Protein AF-A0A1V6SYF8-F1 (afdb_monomer_lite)

Radius of gyration: 36.05 Å; chains: 1; bounding box: 89×96×72 Å

Secondary structure (DSSP, 8-state):
-----SSS---S--HHHHHHHHIIIIIHHHHHHHHHHHHHHHHHTT-HHHHTT-GGG--SS--HHHHHHHHHHHHHHHHHHHHHHHHHHHHHHHHHHHH-HHHHHHHHHHHHHHHHHHHHT--SHHHHHHHHHHHHHHHHHHHHHHHHHHHHHS-TTTHHHHHHHHHHHHHHHHHHHHHHHHHHHTS-TT-THHHHHHHHTTHHHHHHHHHHGGGSPPPHHHHHHTT-HHHHHHHHHHHHTS-TT-HHHHHHHHHHHHHHHTS----GGGGG-TT-TT-HHHHHHHHHHHHHHHHHTHHHHHHHHHHHHHHHHHHHHHHHHH-HHHHHHHHHHHHHHHHHHHHHHHHSSS--HHHHHHHHHHHHHHHHHHHHHHTTHHHHHHHHHS-GGGHHHHHHHHHHHHHHHHHHHHHHHHHHHHHHTTHHHHHHHHHHHHHHHHHHHH----TT--HHHHHHHHHH-SSGGGHHHHHHHSPPPPP--------------SSHHHHHHHHHHHHSTT-EEEEEETTEEEEEEE--GGGB-TTSBB-HHHHHHHHHHHHHHHHHTTT-SS--EEEEEEEEE----BTT-EEEEEEEEEEE-SSEEEEEEEEEEEETTEEEEEEEEEEEEE----------------------

Sequence (644 aa):
MTFPRTNSFRLALTGTNLQVAFVILIVAPSFILFGYNQAVLGSLLNLRSWVDVFPQIDTINTTGAEKSHNSTSQGACNASFQIGCLIGALSLSLYGEKLGRRKTTFIGAAITVVGQALQICATTLAQFVTGRVILGFAIGQISGTVPVWLSECAPAKYRGQLGICTGIFISTGYTLCNWIDLGFSYLPESSTAQWRAPLAIPFLFSGMMLLSTFSFPESPRWLVSKGQVREATSGLAHYRGLSSSHDAITREISSVELAFESTESSSLKDIFNPEDNTRLLYRFWLCMGLNFFQQMSKILASCVFVWKTFCCLISFYVIDRWGRRLCFMVSGAGMAVCMAVLAITTSFQTITQQMAIAYVAFMFIFNFFYPIGFMGGNFLYTAEVAPARLRAAISSLATANHWLWNLVVVLVTPVAIDTIGYWYYVIYALISGTIPVCVYVFYPETMRRSLESVNKVFMDAPSIWKIVPYARNMPKDQPSGEEVLTEPEKPGAAGDIEMRDLIYSLLLQNIEIYHAENGKICATLPVQALHVNSKGTLHGTLSACLVDWAAGMAIASTGQSATGVSTDISISYLATAKLEDVLEIEAKVTKIGKTLAFTTIAIGKRTQETTVQIVQGSHTKHHHQQQQHQQQQSISPGSYSSVR

Organism: NCBI:txid303698

Structure (mmCIF, N/CA/C/O backbone):
data_AF-A0A1V6SYF8-F1
#
_entry.id   AF-A0A1V6SYF8-F1
#
loop_
_atom_site.group_PDB
_atom_site.id
_atom_site.type_symbol
_atom_site.label_atom_id
_atom_site.label_alt_id
_atom_site.label_comp_id
_atom_site.label_asym_id
_atom_site.label_entity_id
_atom_site.label_seq_id
_atom_site.pdbx_PDB_ins_code
_atom_site.Cartn_x
_atom_site.Cartn_y
_atom_site.Cartn_z
_atom_site.occupancy
_atom_site.B_iso_or_equiv
_atom_site.auth_seq_id
_atom_site.auth_comp_id
_atom_site.auth_asym_id
_atom_site.auth_atom_id
_atom_site.pdbx_PDB_model_num
ATOM 1 N N . MET A 1 1 ? -8.616 32.759 23.365 1.00 32.72 1 MET A N 1
ATOM 2 C CA . MET A 1 1 ? -9.722 32.186 22.568 1.00 32.72 1 MET A CA 1
ATOM 3 C C . MET A 1 1 ? -10.433 31.130 23.397 1.00 32.72 1 MET A C 1
ATOM 5 O O . MET A 1 1 ? -9.895 30.052 23.613 1.00 32.72 1 MET A O 1
ATOM 9 N N . THR A 1 2 ? -11.598 31.466 23.936 1.00 27.72 2 THR A N 1
ATOM 10 C CA . THR A 1 2 ? -12.502 30.539 24.623 1.00 27.72 2 THR A CA 1
ATOM 11 C C . THR A 1 2 ? -13.187 29.662 23.575 1.00 27.72 2 THR A C 1
ATOM 13 O O . THR A 1 2 ? -14.008 30.141 22.799 1.00 27.72 2 THR A O 1
ATOM 16 N N . PHE A 1 3 ? -12.819 28.380 23.508 1.00 36.22 3 PHE A N 1
ATOM 17 C CA . PHE A 1 3 ? -13.532 27.406 22.677 1.00 36.22 3 PHE A CA 1
ATOM 18 C C . PHE A 1 3 ? -14.976 27.250 23.195 1.00 36.22 3 PHE A C 1
ATOM 20 O O . PHE A 1 3 ? -15.166 27.188 24.415 1.00 36.22 3 PHE A O 1
ATOM 27 N N . PRO A 1 4 ? -15.993 27.190 22.317 1.00 34.56 4 PRO A N 1
ATOM 28 C CA . PRO A 1 4 ? -17.389 27.106 22.734 1.00 34.56 4 PRO A CA 1
ATOM 29 C C . PRO A 1 4 ? -17.635 25.847 23.579 1.00 34.56 4 PRO A C 1
ATOM 31 O O . PRO A 1 4 ? -17.254 24.738 23.199 1.00 34.56 4 PRO A O 1
ATOM 34 N N . ARG A 1 5 ? -18.270 26.021 24.747 1.00 38.09 5 ARG A N 1
ATOM 35 C CA . ARG A 1 5 ? -18.737 24.910 25.587 1.00 38.09 5 ARG A CA 1
ATOM 36 C C . ARG A 1 5 ? -19.873 24.177 24.862 1.00 38.09 5 ARG A C 1
ATOM 38 O O . ARG A 1 5 ? -20.970 24.698 24.707 1.00 38.09 5 ARG A O 1
ATOM 45 N N . THR A 1 6 ? -19.533 22.980 24.395 1.00 50.72 6 THR A N 1
ATOM 46 C CA . THR A 1 6 ? -20.354 21.784 24.141 1.00 50.72 6 THR A CA 1
ATOM 47 C C . THR A 1 6 ? -21.839 21.888 24.524 1.00 50.72 6 THR A C 1
ATOM 49 O O . THR A 1 6 ? -22.152 21.801 25.707 1.00 50.72 6 THR A O 1
ATOM 52 N N . ASN A 1 7 ? -22.736 22.016 23.532 1.00 41.62 7 ASN A N 1
ATOM 53 C CA . ASN A 1 7 ? -24.033 21.302 23.480 1.00 41.62 7 ASN A CA 1
ATOM 54 C C . ASN A 1 7 ? -24.897 21.586 22.232 1.00 41.62 7 ASN A C 1
ATOM 56 O O . ASN A 1 7 ? -25.903 20.912 22.054 1.00 41.62 7 ASN A O 1
ATOM 60 N N . SER A 1 8 ? -24.537 22.509 21.336 1.00 39.62 8 SER A N 1
ATOM 61 C CA . SER A 1 8 ? -25.493 23.016 20.332 1.00 39.62 8 SER A CA 1
ATOM 62 C C . SER A 1 8 ? -25.319 22.546 18.878 1.00 39.62 8 SER A C 1
ATOM 64 O O . SER A 1 8 ? -26.086 22.987 18.032 1.00 39.62 8 SER A O 1
ATOM 66 N N . PHE A 1 9 ? -24.379 21.649 18.548 1.00 44.56 9 PHE A N 1
ATOM 67 C CA . PHE A 1 9 ? -24.178 21.215 17.149 1.00 44.56 9 PHE A CA 1
ATOM 68 C C . PHE A 1 9 ? -23.820 19.724 17.011 1.00 44.56 9 PHE A C 1
ATOM 70 O O . PHE A 1 9 ? -22.802 19.359 16.429 1.00 44.56 9 PHE A O 1
ATOM 77 N N . ARG A 1 10 ? -24.640 18.828 17.575 1.00 60.34 10 ARG A N 1
ATOM 78 C CA . ARG A 1 10 ? -24.567 17.393 17.238 1.00 60.34 10 ARG A CA 1
ATOM 79 C C . ARG A 1 10 ? -25.450 17.144 16.018 1.00 60.34 10 ARG A C 1
ATOM 81 O O . ARG A 1 10 ? -26.591 17.601 16.003 1.00 60.34 10 ARG A O 1
ATOM 88 N N . LEU A 1 11 ? -24.945 16.430 15.007 1.00 61.56 11 LEU A N 1
ATOM 89 C CA . LEU A 1 11 ? -25.822 15.914 13.951 1.00 61.56 11 LEU A CA 1
ATOM 90 C C . LEU A 1 11 ? -26.928 15.080 14.617 1.00 61.56 11 LEU A C 1
ATOM 92 O O . LEU A 1 11 ? -26.635 14.283 15.505 1.00 61.56 11 LEU A O 1
ATOM 96 N N . ALA A 1 12 ? -28.173 15.205 14.157 1.00 73.62 12 ALA A N 1
ATOM 97 C CA . ALA A 1 12 ? -29.311 14.423 14.658 1.00 73.62 12 ALA A CA 1
ATOM 98 C C . ALA A 1 12 ? -29.236 12.914 14.310 1.00 73.62 12 ALA A C 1
ATOM 100 O O . ALA A 1 12 ? -30.226 12.195 14.413 1.00 73.62 12 ALA A O 1
ATOM 101 N N . LEU A 1 13 ? -28.071 12.427 13.868 1.00 84.94 13 LEU A N 1
ATOM 102 C CA . LEU A 1 13 ? -27.824 11.042 13.485 1.00 84.94 13 LEU A CA 1
ATOM 103 C C . LEU A 1 13 ? -27.293 10.242 14.678 1.00 84.94 13 LEU A C 1
ATOM 105 O O . LEU A 1 13 ? -26.438 10.709 15.429 1.00 84.94 13 LEU A O 1
ATOM 109 N N . THR A 1 14 ? -27.738 8.995 14.800 1.00 88.19 14 THR A N 1
ATOM 110 C CA . THR A 1 14 ? -27.279 8.048 15.823 1.00 88.19 14 THR A CA 1
ATOM 111 C C . THR A 1 14 ? -26.992 6.677 15.203 1.00 88.19 14 THR A C 1
ATOM 113 O O . THR A 1 14 ? -27.351 6.398 14.054 1.00 88.19 14 THR A O 1
ATOM 116 N N . GLY A 1 15 ? -26.280 5.821 15.940 1.00 88.19 15 GLY A N 1
ATOM 117 C CA . GLY A 1 15 ? -25.994 4.442 15.545 1.00 88.19 15 GLY A CA 1
ATOM 118 C C . GLY A 1 15 ? -25.192 4.335 14.246 1.00 88.19 15 GLY A C 1
ATOM 119 O O . GLY A 1 15 ? -24.223 5.064 14.024 1.00 88.19 15 GLY A O 1
ATOM 120 N N . THR A 1 16 ? -25.595 3.413 13.371 1.00 87.31 16 THR A N 1
ATOM 121 C CA . THR A 1 16 ? -24.902 3.132 12.104 1.00 87.31 16 THR A CA 1
ATOM 122 C C . THR A 1 16 ? -24.814 4.358 11.198 1.00 87.31 16 THR A C 1
ATOM 124 O O . THR A 1 16 ? -23.768 4.583 10.595 1.00 87.31 16 THR A O 1
ATOM 127 N N . ASN A 1 17 ? -25.851 5.198 11.150 1.00 89.56 17 ASN A N 1
ATOM 128 C CA . ASN A 1 17 ? -25.854 6.399 10.311 1.00 89.56 17 ASN A CA 1
ATOM 129 C C . ASN A 1 17 ? -24.795 7.411 10.768 1.00 89.56 17 ASN A C 1
ATOM 131 O O . ASN A 1 17 ? -24.120 8.013 9.936 1.00 89.56 17 ASN A O 1
ATOM 135 N N . LEU A 1 18 ? -24.586 7.544 12.084 1.00 90.75 18 LEU A N 1
ATOM 136 C CA . LEU A 1 18 ? -23.516 8.377 12.635 1.00 90.75 18 LEU A CA 1
ATOM 137 C C . LEU A 1 18 ? -22.128 7.802 12.314 1.00 90.75 18 LEU A C 1
ATOM 139 O O . LEU A 1 18 ? -21.219 8.558 11.985 1.00 90.75 18 LEU A O 1
ATOM 143 N N . GLN A 1 19 ? -21.959 6.477 12.369 1.00 88.12 19 GLN A N 1
ATOM 144 C CA . GLN A 1 19 ? -20.692 5.820 12.017 1.00 88.12 19 GLN A CA 1
ATOM 145 C C . GLN A 1 19 ? -20.358 5.976 10.530 1.00 88.12 19 GLN A C 1
ATOM 147 O O . GLN A 1 19 ? -19.219 6.281 10.188 1.00 88.12 19 GLN A O 1
ATOM 152 N N . VAL A 1 20 ? -21.346 5.817 9.647 1.00 89.75 20 VAL A N 1
ATOM 153 C CA . VAL A 1 20 ? -21.182 6.049 8.206 1.00 89.75 20 VAL A CA 1
ATOM 154 C C . VAL A 1 20 ? -20.847 7.516 7.940 1.00 89.75 20 VAL A C 1
ATOM 156 O O . VAL A 1 20 ? -19.889 7.794 7.222 1.00 89.75 20 VAL A O 1
ATOM 159 N N . ALA A 1 21 ? -21.555 8.454 8.577 1.00 92.94 21 ALA A N 1
ATOM 160 C CA . ALA A 1 21 ? -21.241 9.877 8.479 1.00 92.94 21 ALA A CA 1
ATOM 161 C C . ALA A 1 21 ? -19.817 10.185 8.968 1.00 92.94 21 ALA A C 1
ATOM 163 O O . ALA A 1 21 ? -19.105 10.943 8.319 1.00 92.94 21 ALA A O 1
ATOM 164 N N . PHE A 1 22 ? -19.365 9.563 10.061 1.00 92.81 22 PHE A N 1
ATOM 165 C CA . PHE A 1 22 ? -18.002 9.720 10.573 1.00 92.81 22 PHE A CA 1
ATOM 166 C C . PHE A 1 22 ? -16.956 9.209 9.577 1.00 92.81 22 PHE A C 1
ATOM 168 O O . PHE A 1 22 ? -15.954 9.877 9.316 1.00 92.81 22 PHE A O 1
ATOM 175 N N . VAL A 1 23 ? -17.207 8.052 8.961 1.00 92.06 23 VAL A N 1
ATOM 176 C CA . VAL A 1 23 ? -16.328 7.519 7.918 1.00 92.06 23 VAL A CA 1
ATOM 177 C C . VAL A 1 23 ? -16.275 8.461 6.715 1.00 92.06 23 VAL A C 1
ATOM 179 O O . VAL A 1 23 ? -15.184 8.772 6.254 1.00 92.06 23 VAL A O 1
ATOM 182 N N . ILE A 1 24 ? -17.413 8.959 6.231 1.00 93.69 24 ILE A N 1
ATOM 183 C CA . ILE A 1 24 ? -17.479 9.811 5.032 1.00 93.69 24 ILE A CA 1
ATOM 184 C C . ILE A 1 24 ? -16.908 11.212 5.279 1.00 93.69 24 ILE A C 1
ATOM 186 O O . ILE A 1 24 ? -16.255 11.761 4.398 1.00 93.69 24 ILE A O 1
ATOM 190 N N . LEU A 1 25 ? -17.151 11.804 6.450 1.00 95.38 25 LEU A N 1
ATOM 191 C CA . LEU A 1 25 ? -16.815 13.205 6.725 1.00 95.38 25 LEU A CA 1
ATOM 192 C C . LEU A 1 25 ? -15.458 13.392 7.415 1.00 95.38 25 LEU A C 1
ATOM 194 O O . LEU A 1 25 ? -14.897 14.481 7.337 1.00 95.38 25 LEU A O 1
ATOM 198 N N . ILE A 1 26 ? -14.912 12.347 8.050 1.00 95.25 26 ILE A N 1
ATOM 199 C CA . ILE A 1 26 ? -13.619 12.405 8.749 1.00 95.25 26 ILE A CA 1
ATOM 200 C C . ILE A 1 26 ? -12.621 11.410 8.158 1.00 95.25 26 ILE A C 1
ATOM 202 O O . ILE A 1 26 ? -11.565 11.817 7.676 1.00 95.25 26 ILE A O 1
ATOM 206 N N . VAL A 1 27 ? -12.929 10.110 8.168 1.00 94.12 27 VAL A N 1
ATOM 207 C CA . VAL A 1 27 ? -11.944 9.065 7.819 1.00 94.12 27 VAL A CA 1
ATOM 208 C C . VAL A 1 27 ? -11.569 9.107 6.336 1.00 94.12 27 VAL A C 1
ATOM 210 O O . VAL A 1 27 ? -10.388 9.151 6.000 1.00 94.12 27 VAL A O 1
ATOM 213 N N . ALA A 1 28 ? -12.558 9.122 5.447 1.00 94.44 28 ALA A N 1
ATOM 214 C CA . ALA A 1 28 ? -12.357 9.171 4.006 1.00 94.44 28 ALA A CA 1
ATOM 215 C C . ALA A 1 28 ? -11.561 10.412 3.572 1.00 94.44 28 ALA A C 1
ATOM 217 O O . ALA A 1 28 ? -10.505 10.224 2.969 1.00 94.44 28 ALA A O 1
ATOM 218 N N . PRO A 1 29 ? -11.958 11.657 3.912 1.00 96.69 29 PRO A N 1
ATOM 219 C CA . PRO A 1 29 ? -11.200 12.839 3.514 1.00 96.69 29 PRO A CA 1
ATOM 220 C C . PRO A 1 29 ? -9.782 12.845 4.090 1.00 96.69 29 PRO A C 1
ATOM 222 O O . PRO A 1 29 ? -8.859 13.209 3.371 1.00 96.69 29 PRO A O 1
ATOM 225 N N . SER A 1 30 ? -9.569 12.354 5.318 1.00 95.06 30 SER A N 1
ATOM 226 C CA . SER A 1 30 ? -8.229 12.244 5.922 1.00 95.06 30 SER A CA 1
ATOM 227 C C . SER A 1 30 ? -7.266 11.408 5.074 1.00 95.06 30 SER A C 1
ATOM 229 O O . SER A 1 30 ? -6.135 11.813 4.804 1.00 95.06 30 SER A O 1
ATOM 231 N N . PHE A 1 31 ? -7.715 10.228 4.643 1.00 93.50 31 PHE A N 1
ATOM 232 C CA . PHE A 1 31 ? -6.876 9.272 3.922 1.00 93.50 31 PHE A CA 1
ATOM 233 C C . PHE A 1 31 ? -6.839 9.520 2.412 1.00 93.50 31 PHE A C 1
ATOM 235 O O . PHE A 1 31 ? -5.811 9.263 1.785 1.00 93.50 31 PHE A O 1
ATOM 242 N N . ILE A 1 32 ? -7.892 10.114 1.843 1.00 95.06 32 ILE A N 1
ATOM 243 C CA . ILE A 1 32 ? -7.860 10.673 0.486 1.00 95.06 32 ILE A CA 1
ATOM 244 C C . ILE A 1 32 ? -6.826 11.798 0.422 1.00 95.06 32 ILE A C 1
ATOM 246 O O . ILE A 1 32 ? -5.983 11.774 -0.468 1.00 95.06 32 ILE A O 1
ATOM 250 N N . LEU A 1 33 ? -6.814 12.728 1.386 1.00 95.06 33 LEU A N 1
ATOM 251 C CA . LEU A 1 33 ? -5.798 13.782 1.469 1.00 95.06 33 LEU A CA 1
ATOM 252 C C . LEU A 1 33 ? -4.383 13.211 1.588 1.00 95.06 33 LEU A C 1
ATOM 254 O O . LEU A 1 33 ? -3.472 13.720 0.936 1.00 95.06 33 LEU A O 1
ATOM 258 N N . PHE A 1 34 ? -4.193 12.152 2.379 1.00 90.50 34 PHE A N 1
ATOM 259 C CA . PHE A 1 34 ? -2.903 11.467 2.483 1.00 90.50 34 PHE A CA 1
ATOM 260 C C . PHE A 1 34 ? -2.425 10.944 1.120 1.00 90.50 34 PHE A C 1
ATOM 262 O O . PHE A 1 34 ? -1.313 11.256 0.695 1.00 90.50 34 PHE A O 1
ATOM 269 N N . GLY A 1 35 ? -3.259 10.162 0.424 1.00 84.69 35 GLY A N 1
ATOM 270 C CA . GLY A 1 35 ? -2.909 9.584 -0.877 1.00 84.69 35 GLY A CA 1
ATOM 271 C C . GLY A 1 35 ? -2.725 10.644 -1.963 1.00 84.69 35 GLY A C 1
ATOM 272 O O . GLY A 1 35 ? -1.741 10.618 -2.698 1.00 84.69 35 GLY A O 1
ATOM 273 N N . TYR A 1 36 ? -3.626 11.625 -2.016 1.00 93.38 36 TYR A N 1
ATOM 274 C CA . TYR A 1 36 ? -3.597 12.702 -3.004 1.00 93.38 36 TYR A CA 1
ATOM 275 C C . TYR A 1 36 ? -2.290 13.495 -2.925 1.00 93.38 36 TYR A C 1
ATOM 277 O O . TYR A 1 36 ? -1.563 13.603 -3.907 1.00 93.38 36 TYR A O 1
ATOM 285 N N . ASN A 1 37 ? -1.927 13.983 -1.735 1.00 90.19 37 ASN A N 1
ATOM 286 C CA . ASN A 1 37 ? -0.728 14.811 -1.564 1.00 90.19 37 ASN A CA 1
ATOM 287 C C . ASN A 1 37 ? 0.586 14.030 -1.721 1.00 90.19 37 ASN A C 1
ATOM 289 O O . ASN A 1 37 ? 1.619 14.627 -2.033 1.00 90.19 37 ASN A O 1
ATOM 293 N N . GLN A 1 38 ? 0.546 12.702 -1.562 1.00 83.94 38 GLN A N 1
ATOM 294 C CA . GLN A 1 38 ? 1.665 11.825 -1.906 1.00 83.94 38 GLN A CA 1
ATOM 295 C C . GLN A 1 38 ? 1.894 11.716 -3.424 1.00 83.94 38 GLN A C 1
ATOM 297 O O . GLN A 1 38 ? 3.046 11.594 -3.830 1.00 83.94 38 GLN A O 1
ATOM 302 N N . ALA A 1 39 ? 0.843 11.726 -4.255 1.00 82.62 39 ALA A N 1
ATOM 303 C CA . ALA A 1 39 ? 0.975 11.583 -5.713 1.00 82.62 39 ALA A CA 1
ATOM 304 C C . ALA A 1 39 ? 1.086 12.911 -6.471 1.00 82.62 39 ALA A C 1
ATOM 306 O O . ALA A 1 39 ? 1.767 12.950 -7.493 1.00 82.62 39 ALA A O 1
ATOM 307 N N . VAL A 1 40 ? 0.474 13.985 -5.961 1.00 85.12 40 VAL A N 1
ATOM 308 C CA . VAL A 1 40 ? 0.224 15.225 -6.718 1.00 85.12 40 VAL A CA 1
ATOM 309 C C . VAL A 1 40 ? 1.442 15.853 -7.362 1.00 85.12 40 VAL A C 1
ATOM 311 O O . VAL A 1 40 ? 1.333 16.407 -8.439 1.00 85.12 40 VAL A O 1
ATOM 314 N N . LEU A 1 41 ? 2.627 15.767 -6.759 1.00 82.69 41 LEU A N 1
ATOM 315 C CA . LEU A 1 41 ? 3.779 16.413 -7.379 1.00 82.69 41 LEU A CA 1
ATOM 316 C C . LEU A 1 41 ? 4.223 15.680 -8.654 1.00 82.69 41 LEU A C 1
ATOM 318 O O . LEU A 1 41 ? 4.664 16.329 -9.590 1.00 82.69 41 LEU A O 1
ATOM 322 N N . GLY A 1 42 ? 4.079 14.353 -8.729 1.00 76.00 42 GLY A N 1
ATOM 323 C CA . GLY A 1 42 ? 4.645 13.549 -9.818 1.00 76.00 42 GLY A CA 1
ATOM 324 C C . GLY A 1 42 ? 4.106 13.891 -11.212 1.00 76.00 42 GLY A C 1
ATOM 325 O O . GLY A 1 42 ? 4.842 13.800 -12.190 1.00 76.00 42 GLY A O 1
ATOM 326 N N . SER A 1 43 ? 2.847 14.308 -11.300 1.00 76.12 43 SER A N 1
ATOM 327 C CA . SER A 1 43 ? 2.161 14.707 -12.537 1.00 76.12 43 SER A CA 1
ATOM 328 C C . SER A 1 43 ? 2.461 16.155 -12.948 1.00 76.12 43 SER A C 1
ATOM 330 O O . SER A 1 43 ? 2.500 16.459 -14.140 1.00 76.12 43 SER A O 1
ATOM 332 N N . LEU A 1 44 ? 2.707 17.042 -11.979 1.00 85.19 44 LEU A N 1
ATOM 333 C CA . LEU A 1 44 ? 2.872 18.481 -12.209 1.00 85.19 44 LEU A CA 1
ATOM 334 C C . LEU A 1 44 ? 4.269 18.863 -12.707 1.00 85.19 44 LEU A C 1
ATOM 336 O O . LEU A 1 44 ? 4.409 19.856 -13.417 1.00 85.19 44 LEU A O 1
ATOM 340 N N . LEU A 1 45 ? 5.292 18.067 -12.371 1.00 80.38 45 LEU A N 1
ATOM 341 C CA . LEU A 1 45 ? 6.702 18.354 -12.683 1.00 80.38 45 LEU A CA 1
ATOM 342 C C . LEU A 1 45 ? 6.991 18.531 -14.179 1.00 80.38 45 LEU A C 1
ATOM 344 O O . LEU A 1 45 ? 8.002 19.137 -14.522 1.00 80.38 45 LEU A O 1
ATOM 348 N N . ASN A 1 46 ? 6.113 18.019 -15.049 1.00 79.12 46 ASN A N 1
ATOM 349 C CA . ASN A 1 46 ? 6.295 18.075 -16.496 1.00 79.12 46 ASN A CA 1
ATOM 350 C C . ASN A 1 46 ? 5.524 19.200 -17.201 1.00 79.12 46 ASN A C 1
ATOM 352 O O . ASN A 1 46 ? 5.595 19.317 -18.423 1.00 79.12 46 ASN A O 1
ATOM 356 N N . LEU A 1 47 ? 4.765 20.013 -16.464 1.00 85.88 47 LEU A N 1
ATOM 357 C CA . LEU A 1 47 ? 3.956 21.080 -17.049 1.00 85.88 47 LEU A CA 1
ATOM 358 C C . LEU A 1 47 ? 4.815 22.315 -17.351 1.00 85.88 47 LEU A C 1
ATOM 360 O O . LEU A 1 47 ? 5.605 22.761 -16.521 1.00 85.88 47 LEU A O 1
ATOM 364 N N . ARG A 1 48 ? 4.613 22.936 -18.516 1.00 86.44 48 ARG A N 1
ATOM 365 C CA . ARG A 1 48 ? 5.343 24.155 -18.902 1.00 86.44 48 ARG A CA 1
ATOM 366 C C . ARG A 1 48 ? 5.063 25.326 -17.954 1.00 86.44 48 ARG A C 1
ATOM 368 O O . ARG A 1 48 ? 5.991 25.916 -17.417 1.00 86.44 48 ARG A O 1
ATOM 375 N N . SER A 1 49 ? 3.788 25.556 -17.635 1.00 90.06 49 SER A N 1
ATOM 376 C CA . SER A 1 49 ? 3.348 26.550 -16.642 1.00 90.06 49 SER A CA 1
ATOM 377 C C . SER A 1 49 ? 3.881 26.313 -15.221 1.00 90.06 49 SER A C 1
ATOM 379 O O . SER A 1 49 ? 3.852 27.227 -14.394 1.00 90.06 49 SER A O 1
ATOM 381 N N . TRP A 1 50 ? 4.320 25.091 -14.901 1.00 90.81 50 TRP A N 1
ATOM 382 C CA . TRP A 1 50 ? 4.980 24.759 -13.638 1.00 90.81 50 TRP A CA 1
ATOM 383 C C . TRP A 1 50 ? 6.455 25.158 -13.676 1.00 90.81 50 TRP A C 1
ATOM 385 O O . TRP A 1 50 ? 6.941 25.841 -12.774 1.00 90.81 50 TRP A O 1
ATOM 395 N N . VAL A 1 51 ? 7.143 24.775 -14.752 1.00 89.00 51 VAL A N 1
ATOM 396 C CA . VAL A 1 51 ? 8.552 25.099 -14.996 1.00 89.00 51 VAL A CA 1
ATOM 397 C C . VAL A 1 51 ? 8.788 26.608 -15.057 1.00 89.00 51 VAL A C 1
ATOM 399 O O . VAL A 1 51 ? 9.733 27.093 -14.439 1.00 89.00 51 VAL A O 1
ATOM 402 N N . ASP A 1 52 ? 7.896 27.358 -15.709 1.00 88.94 52 ASP A N 1
ATOM 403 C CA . ASP A 1 52 ? 7.999 28.819 -15.818 1.00 88.94 52 ASP A CA 1
ATOM 404 C C . ASP A 1 52 ? 7.980 29.516 -14.441 1.00 88.94 52 ASP A C 1
ATOM 406 O O . ASP A 1 52 ? 8.596 30.566 -14.255 1.00 88.94 52 ASP A O 1
ATOM 410 N N . VAL A 1 53 ? 7.287 28.933 -13.456 1.00 91.94 53 VAL A N 1
ATOM 411 C CA . VAL A 1 53 ? 7.185 29.473 -12.088 1.00 91.94 53 VAL A CA 1
ATOM 412 C C . VAL A 1 53 ? 8.302 28.943 -11.183 1.00 91.94 53 VAL A C 1
ATOM 414 O O . VAL A 1 53 ? 8.773 29.662 -10.300 1.00 91.94 53 VAL A O 1
ATOM 417 N N . PHE A 1 54 ? 8.751 27.703 -11.394 1.00 93.12 54 PHE A N 1
ATOM 418 C CA . PHE A 1 54 ? 9.770 27.038 -10.575 1.00 93.12 54 PHE A CA 1
ATOM 419 C C . PHE A 1 54 ? 10.968 26.553 -11.413 1.00 93.12 54 PHE A C 1
ATOM 421 O O . PHE A 1 54 ? 11.249 25.350 -11.453 1.00 93.12 54 PHE A O 1
ATOM 428 N N . PRO A 1 55 ? 11.738 27.466 -12.037 1.00 89.88 55 PRO A N 1
ATOM 429 C CA . PRO A 1 55 ? 12.844 27.090 -12.919 1.00 89.88 55 PRO A CA 1
ATOM 430 C C . PRO A 1 55 ? 13.972 26.347 -12.184 1.00 89.88 55 PRO A C 1
ATOM 432 O O . PRO A 1 55 ? 14.708 25.576 -12.791 1.00 89.88 55 PRO A O 1
ATOM 435 N N . GLN A 1 56 ? 14.087 26.506 -10.858 1.00 86.06 56 GLN A N 1
ATOM 436 C CA . GLN A 1 56 ? 15.132 25.857 -10.050 1.00 86.06 56 GLN A CA 1
ATOM 437 C C . GLN A 1 56 ? 14.969 24.329 -9.933 1.00 86.06 56 GLN A C 1
ATOM 439 O O . GLN A 1 56 ? 15.852 23.648 -9.414 1.00 86.06 56 GLN A O 1
ATOM 444 N N . ILE A 1 57 ? 13.823 23.785 -10.353 1.00 84.06 57 ILE A N 1
ATOM 445 C CA . ILE A 1 57 ? 13.543 22.342 -10.367 1.00 84.06 57 ILE A CA 1
ATOM 446 C C . ILE A 1 57 ? 13.186 21.843 -11.769 1.00 84.06 57 ILE A C 1
ATOM 448 O O . ILE A 1 57 ? 12.625 20.755 -11.903 1.00 84.06 57 ILE A O 1
ATOM 452 N N . ASP A 1 58 ? 13.512 22.618 -12.805 1.00 85.00 58 ASP A N 1
ATOM 453 C CA . ASP A 1 58 ? 13.323 22.217 -14.194 1.00 85.00 58 ASP A CA 1
ATOM 454 C C . ASP A 1 58 ? 14.374 21.182 -14.604 1.00 85.00 58 ASP A C 1
ATOM 456 O O . ASP A 1 58 ? 15.576 21.462 -14.620 1.00 85.00 58 ASP A O 1
ATOM 460 N N . THR A 1 59 ? 13.916 19.982 -14.954 1.00 77.94 59 THR A N 1
ATOM 461 C CA . THR A 1 59 ? 14.742 18.882 -15.472 1.00 77.94 59 THR A CA 1
ATOM 462 C C . THR A 1 59 ? 14.480 18.579 -16.951 1.00 77.94 59 THR A C 1
ATOM 464 O O . THR A 1 59 ? 15.128 17.690 -17.522 1.00 77.94 59 THR A O 1
ATOM 467 N N . ILE A 1 60 ? 13.546 19.305 -17.574 1.00 79.62 60 ILE A N 1
ATOM 468 C CA . ILE A 1 60 ? 13.095 19.111 -18.954 1.00 79.62 60 ILE A CA 1
ATOM 469 C C . ILE A 1 60 ? 13.923 19.965 -19.904 1.00 79.62 60 ILE A C 1
ATOM 471 O O . ILE A 1 60 ? 14.469 19.420 -20.862 1.00 79.62 60 ILE A O 1
ATOM 475 N N . ASN A 1 61 ? 14.063 21.266 -19.628 1.00 81.12 61 ASN A N 1
ATOM 476 C CA . ASN A 1 61 ? 14.761 22.188 -20.535 1.00 81.12 61 ASN A CA 1
ATOM 477 C C . ASN A 1 61 ? 16.241 22.400 -20.181 1.00 81.12 61 ASN A C 1
ATOM 479 O O . ASN A 1 61 ? 16.965 23.062 -20.921 1.00 81.12 61 ASN A O 1
ATOM 483 N N . THR A 1 62 ? 16.711 21.830 -19.070 1.00 79.50 62 THR A N 1
ATOM 484 C CA . THR A 1 62 ? 18.103 21.942 -18.613 1.00 79.50 62 THR A CA 1
ATOM 485 C C . THR A 1 62 ? 18.932 20.719 -19.014 1.00 79.50 62 THR A C 1
ATOM 487 O O . THR A 1 62 ? 18.418 19.608 -19.168 1.00 79.50 62 THR A O 1
ATOM 490 N N . THR A 1 63 ? 20.247 20.894 -19.188 1.00 78.50 63 THR A N 1
ATOM 491 C CA . THR A 1 63 ? 21.177 19.806 -19.551 1.00 78.50 63 THR A CA 1
ATOM 492 C C . THR A 1 63 ? 22.460 19.851 -18.711 1.00 78.50 63 THR A C 1
ATOM 494 O O . THR A 1 63 ? 22.733 20.828 -18.016 1.00 78.50 63 THR A O 1
ATOM 497 N N . GLY A 1 64 ? 23.240 18.764 -18.711 1.00 79.62 64 GLY A N 1
ATOM 498 C CA . GLY A 1 64 ? 24.536 18.708 -18.023 1.00 79.62 64 GLY A CA 1
ATOM 499 C C . GLY A 1 64 ? 24.454 18.882 -16.498 1.00 79.62 64 GLY A C 1
ATOM 500 O O . GLY A 1 64 ? 23.612 18.276 -15.832 1.00 79.62 64 GLY A O 1
ATOM 501 N N . ALA A 1 65 ? 25.358 19.694 -15.939 1.00 76.50 65 ALA A N 1
ATOM 502 C CA . ALA A 1 65 ? 25.478 19.913 -14.494 1.00 76.50 65 ALA A CA 1
ATOM 503 C C . ALA A 1 65 ? 24.246 20.604 -13.880 1.00 76.50 65 ALA A C 1
ATOM 505 O O . ALA A 1 65 ? 23.851 20.281 -12.759 1.00 76.50 65 ALA A O 1
ATOM 506 N N . GLU A 1 66 ? 23.601 21.500 -14.631 1.00 72.12 66 GLU A N 1
ATOM 507 C CA . GLU A 1 66 ? 22.405 22.225 -14.194 1.00 72.12 66 GLU A CA 1
ATOM 508 C C . GLU A 1 66 ? 21.212 21.279 -14.004 1.00 72.12 66 GLU A C 1
ATOM 510 O O . GLU A 1 66 ? 20.578 21.285 -12.951 1.00 72.12 66 GLU A O 1
ATOM 515 N N . LYS A 1 67 ? 20.982 20.357 -14.951 1.00 72.38 67 LYS A N 1
ATOM 516 C CA . LYS A 1 67 ? 19.947 19.317 -14.820 1.00 72.38 67 LYS A CA 1
ATOM 517 C C . LYS A 1 67 ? 20.156 18.438 -13.588 1.00 72.38 67 LYS A C 1
ATOM 519 O O . LYS A 1 67 ? 19.195 18.085 -12.907 1.00 72.38 67 LYS A O 1
ATOM 524 N N . SER A 1 68 ? 21.407 18.080 -13.293 1.00 66.06 68 SER A N 1
ATOM 525 C CA . SER A 1 68 ? 21.744 17.273 -12.114 1.00 66.06 68 SER A CA 1
ATOM 526 C C . SER A 1 68 ? 21.435 18.015 -10.809 1.00 66.06 68 SER A C 1
ATOM 528 O O . SER A 1 68 ? 20.888 17.427 -9.871 1.00 66.06 68 SER A O 1
ATOM 530 N N . HIS A 1 69 ? 21.755 19.310 -10.748 1.00 71.31 69 HIS A N 1
ATOM 531 C CA . HIS A 1 69 ? 21.424 20.156 -9.604 1.00 71.31 69 HIS A CA 1
ATOM 532 C C . HIS A 1 69 ? 19.903 20.298 -9.442 1.00 71.31 69 HIS A C 1
ATOM 534 O O . HIS A 1 69 ? 19.365 20.000 -8.374 1.00 71.31 69 HIS A O 1
ATOM 540 N N . ASN A 1 70 ? 19.195 20.630 -10.524 1.00 78.25 70 ASN A N 1
ATOM 541 C CA . ASN A 1 70 ? 17.742 20.796 -10.526 1.00 78.25 70 ASN A CA 1
ATOM 542 C C . ASN A 1 70 ? 17.009 19.499 -10.173 1.00 78.25 70 ASN A C 1
ATOM 544 O O . ASN A 1 70 ? 16.040 19.536 -9.422 1.00 78.25 70 ASN A O 1
ATOM 548 N N . SER A 1 71 ? 17.493 18.338 -10.625 1.00 72.12 71 SER A N 1
ATOM 549 C CA . SER A 1 71 ? 16.933 17.033 -10.250 1.00 72.12 71 SER A CA 1
ATOM 550 C C . SER A 1 71 ? 17.070 16.749 -8.753 1.00 72.12 71 SER A C 1
ATOM 552 O O . SER A 1 71 ? 16.168 16.160 -8.155 1.00 72.12 71 SER A O 1
ATOM 554 N N . THR A 1 72 ? 18.174 17.172 -8.133 1.00 71.12 72 THR A N 1
ATOM 555 C CA . THR A 1 72 ? 18.376 17.036 -6.683 1.00 71.12 72 THR A CA 1
ATOM 556 C C . THR A 1 72 ? 17.409 17.945 -5.926 1.00 71.12 72 THR A C 1
ATOM 558 O O . THR A 1 72 ? 16.725 17.498 -5.004 1.00 71.12 72 THR A O 1
ATOM 561 N N . SER A 1 73 ? 17.278 19.198 -6.368 1.00 75.19 73 SER A N 1
ATOM 562 C CA . SER A 1 73 ? 16.322 20.168 -5.823 1.00 75.19 73 SER A CA 1
ATOM 563 C C . SER A 1 73 ? 14.865 19.721 -6.003 1.00 75.19 73 SER A C 1
ATOM 565 O O . SER A 1 73 ? 14.053 19.871 -5.090 1.00 75.19 73 SER A O 1
ATOM 567 N N . GLN A 1 74 ? 14.532 19.102 -7.139 1.00 79.75 74 GLN A N 1
ATOM 568 C CA . GLN A 1 74 ? 13.215 18.534 -7.430 1.00 79.75 74 GLN A CA 1
ATOM 569 C C . GLN A 1 74 ? 12.902 17.361 -6.491 1.00 79.75 74 GLN A C 1
ATOM 571 O O . GLN A 1 74 ? 11.818 17.300 -5.908 1.00 79.75 74 GLN A O 1
ATOM 576 N N . GLY A 1 75 ? 13.875 16.469 -6.274 1.00 75.19 75 GLY A N 1
ATOM 577 C CA . GLY A 1 75 ? 13.774 15.382 -5.301 1.00 75.19 75 GLY A CA 1
ATOM 578 C C . GLY A 1 75 ? 13.576 15.890 -3.870 1.00 75.19 75 GLY A C 1
ATOM 579 O O . GLY A 1 75 ? 12.686 15.410 -3.167 1.00 75.19 75 GLY A O 1
ATOM 580 N N . ALA A 1 76 ? 14.338 16.907 -3.455 1.00 74.69 76 ALA A N 1
ATOM 581 C CA . ALA A 1 76 ? 14.197 17.545 -2.145 1.00 74.69 76 ALA A CA 1
ATOM 582 C C . ALA A 1 76 ? 12.825 18.223 -1.972 1.00 74.69 76 ALA A C 1
ATOM 584 O O . ALA A 1 76 ? 12.184 18.086 -0.928 1.00 74.69 76 ALA A O 1
ATOM 585 N N . CYS A 1 77 ? 12.331 18.897 -3.016 1.00 81.62 77 CYS A N 1
ATOM 586 C CA . CYS A 1 77 ? 10.985 19.464 -3.047 1.00 81.62 77 CYS A CA 1
ATOM 587 C C . CYS A 1 77 ? 9.916 18.378 -2.871 1.00 81.62 77 CYS A C 1
ATOM 589 O O . CYS A 1 77 ? 9.011 18.530 -2.044 1.00 81.62 77 CYS A O 1
ATOM 591 N N . ASN A 1 78 ? 10.048 17.248 -3.571 1.00 80.19 78 ASN A N 1
ATOM 592 C CA . ASN A 1 78 ? 9.130 16.125 -3.418 1.00 80.19 78 ASN A CA 1
ATOM 593 C C . ASN A 1 78 ? 9.143 15.565 -1.989 1.00 80.19 78 ASN A C 1
ATOM 595 O O . ASN A 1 78 ? 8.076 15.474 -1.374 1.00 80.19 78 ASN A O 1
ATOM 599 N N . ALA A 1 79 ? 10.345 15.305 -1.458 1.00 79.94 79 ALA A N 1
ATOM 600 C CA . ALA A 1 79 ? 10.612 14.734 -0.134 1.00 79.94 79 ALA A CA 1
ATOM 601 C C . ALA A 1 79 ? 10.155 15.618 1.048 1.00 79.94 79 ALA A C 1
ATOM 603 O O . ALA A 1 79 ? 9.929 15.131 2.159 1.00 79.94 79 ALA A O 1
ATOM 604 N N . SER A 1 80 ? 10.020 16.930 0.828 1.00 85.62 80 SER A N 1
ATOM 605 C CA . SER A 1 80 ? 9.648 17.898 1.869 1.00 85.62 80 SER A CA 1
ATOM 606 C C . SER A 1 80 ? 8.301 17.599 2.537 1.00 85.62 80 SER A C 1
ATOM 608 O O . SER A 1 80 ? 8.136 17.825 3.738 1.00 85.62 80 SER A O 1
ATOM 610 N N . PHE A 1 81 ? 7.355 17.018 1.794 1.00 88.75 81 PHE A N 1
ATOM 611 C CA . PHE A 1 81 ? 6.068 16.591 2.339 1.00 88.75 81 PHE A CA 1
ATOM 612 C C . PHE A 1 81 ? 6.246 15.473 3.375 1.00 88.75 81 PHE A C 1
ATOM 614 O O . PHE A 1 81 ? 5.665 15.531 4.456 1.00 88.75 81 PHE A O 1
ATOM 621 N N . GLN A 1 82 ? 7.096 14.483 3.090 1.00 85.56 82 GLN A N 1
ATOM 622 C CA . GLN A 1 82 ? 7.356 13.359 3.991 1.00 85.56 82 GLN A CA 1
ATOM 623 C C . GLN A 1 82 ? 8.119 13.805 5.241 1.00 85.56 82 GLN A C 1
ATOM 625 O O . GLN A 1 82 ? 7.840 13.297 6.326 1.00 85.56 82 GLN A O 1
ATOM 630 N N . ILE A 1 83 ? 9.016 14.793 5.119 1.00 82.56 83 ILE A N 1
ATOM 631 C CA . ILE A 1 83 ? 9.661 15.439 6.275 1.00 82.56 83 ILE A CA 1
ATOM 632 C C . ILE A 1 83 ? 8.601 16.080 7.178 1.00 82.56 83 ILE A C 1
ATOM 634 O O . ILE A 1 83 ? 8.609 15.862 8.390 1.00 82.56 83 ILE A O 1
ATOM 638 N N . GLY A 1 84 ? 7.649 16.814 6.595 1.00 87.75 84 GLY A N 1
ATOM 639 C CA . GLY A 1 84 ? 6.497 17.337 7.326 1.00 87.75 84 GLY A CA 1
ATOM 640 C C . GLY A 1 84 ? 5.723 16.224 8.035 1.00 87.75 84 GLY A C 1
ATOM 641 O O . GLY A 1 84 ? 5.528 16.292 9.248 1.00 87.75 84 GLY A O 1
ATOM 642 N N . CYS A 1 85 ? 5.341 15.167 7.310 1.00 87.94 85 CYS A N 1
ATOM 643 C CA . CYS A 1 85 ? 4.609 14.019 7.858 1.00 87.94 85 CYS A CA 1
ATOM 644 C C . CYS A 1 85 ? 5.329 13.364 9.039 1.00 87.94 85 CYS A C 1
ATOM 646 O O . CYS A 1 85 ? 4.683 13.032 10.031 1.00 87.94 85 CYS A O 1
ATOM 648 N N . LEU A 1 86 ? 6.654 13.219 8.965 1.00 85.62 86 LEU A N 1
ATOM 649 C CA . LEU A 1 86 ? 7.477 12.692 10.052 1.00 85.62 86 LEU A CA 1
ATOM 650 C C . LEU A 1 86 ? 7.349 13.553 11.314 1.00 85.62 86 LEU A C 1
ATOM 652 O O . LEU A 1 86 ? 7.024 13.038 12.385 1.00 85.62 86 LEU A O 1
ATOM 656 N N . ILE A 1 87 ? 7.562 14.865 11.188 1.00 88.06 87 ILE A N 1
ATOM 657 C CA . ILE A 1 87 ? 7.483 15.802 12.318 1.00 88.06 87 ILE A CA 1
ATOM 658 C C . ILE A 1 87 ? 6.058 15.816 12.892 1.00 88.06 87 ILE A C 1
ATOM 660 O O . ILE A 1 87 ? 5.870 15.764 14.108 1.00 88.06 87 ILE A O 1
ATOM 664 N N . GLY A 1 88 ? 5.049 15.826 12.021 1.00 88.44 88 GLY A N 1
ATOM 665 C CA . GLY A 1 88 ? 3.637 15.776 12.387 1.00 88.44 88 GLY A CA 1
ATOM 666 C C . GLY A 1 88 ? 3.257 14.513 13.155 1.00 88.44 88 GLY A C 1
ATOM 667 O O . GLY A 1 88 ? 2.609 14.594 14.196 1.00 88.44 88 GLY A O 1
ATOM 668 N N . ALA A 1 89 ? 3.700 13.343 12.704 1.00 87.75 89 ALA A N 1
ATOM 669 C CA . ALA A 1 89 ? 3.438 12.086 13.397 1.00 87.75 89 ALA A CA 1
ATOM 670 C C . ALA A 1 89 ? 4.113 12.048 14.779 1.00 87.75 89 ALA A C 1
ATOM 672 O O . ALA A 1 89 ? 3.466 11.711 15.772 1.00 87.75 89 ALA A O 1
ATOM 673 N N . LEU A 1 90 ? 5.381 12.470 14.875 1.00 85.25 90 LEU A N 1
ATOM 674 C CA . LEU A 1 90 ? 6.110 12.539 16.149 1.00 85.25 90 LEU A CA 1
ATOM 675 C C . LEU A 1 90 ? 5.441 13.484 17.148 1.00 85.25 90 LEU A C 1
ATOM 677 O O . LEU A 1 90 ? 5.411 13.213 18.348 1.00 85.25 90 LEU A O 1
ATOM 681 N N . SER A 1 91 ? 4.849 14.568 16.659 1.00 86.88 91 SER A N 1
ATOM 682 C CA . SER A 1 91 ? 4.186 15.560 17.495 1.00 86.88 91 SER A CA 1
ATOM 683 C C . SER A 1 91 ? 2.994 15.001 18.300 1.00 86.88 91 SER A C 1
ATOM 685 O O . SER A 1 91 ? 2.733 15.458 19.415 1.00 86.88 91 SER A O 1
ATOM 687 N N . LEU A 1 92 ? 2.333 13.941 17.810 1.00 84.81 92 LEU A N 1
ATOM 688 C CA . LEU A 1 92 ? 1.243 13.265 18.525 1.00 84.81 92 LEU A CA 1
ATOM 689 C C . LEU A 1 92 ? 1.697 12.665 19.859 1.00 84.81 92 LEU A C 1
ATOM 691 O O . LEU A 1 92 ? 0.924 12.671 20.816 1.00 84.81 92 LEU A O 1
ATOM 695 N N . SER A 1 93 ? 2.949 12.208 19.947 1.00 80.00 93 SER A N 1
ATOM 696 C CA . SER A 1 93 ? 3.512 11.661 21.189 1.00 80.00 93 SER A CA 1
ATOM 697 C C . SER A 1 93 ? 3.620 12.706 22.308 1.00 80.00 93 SER A C 1
ATOM 699 O O . SER A 1 93 ? 3.580 12.358 23.484 1.00 80.00 93 SER A O 1
ATOM 701 N N . LEU A 1 94 ? 3.703 13.996 21.958 1.00 79.62 94 LEU A N 1
ATOM 702 C CA . LEU A 1 94 ? 3.905 15.089 22.912 1.00 79.62 94 LEU A CA 1
ATOM 703 C C . LEU A 1 94 ? 2.585 15.677 23.430 1.00 79.62 94 LEU A C 1
ATOM 705 O O . LEU A 1 94 ? 2.490 16.076 24.596 1.00 79.62 94 LEU A O 1
ATOM 709 N N . TYR A 1 95 ? 1.567 15.774 22.570 1.00 82.19 95 TYR A N 1
ATOM 710 C CA . TYR A 1 95 ? 0.318 16.471 22.903 1.00 82.19 95 TYR A CA 1
ATOM 711 C C . TYR A 1 95 ? -0.973 15.780 22.459 1.00 82.19 95 TYR A C 1
ATOM 713 O O . TYR A 1 95 ? -2.045 16.243 22.858 1.00 82.19 95 TYR A O 1
ATOM 721 N N . GLY A 1 96 ? -0.916 14.672 21.713 1.00 79.44 96 GLY A N 1
ATOM 722 C CA . GLY A 1 96 ? -2.112 13.953 21.255 1.00 79.44 96 GLY A CA 1
ATOM 723 C C . GLY A 1 96 ? -3.028 13.541 22.413 1.00 79.44 96 GLY A C 1
ATOM 724 O O . GLY A 1 96 ? -4.235 13.785 22.380 1.00 79.44 96 GLY A O 1
ATOM 725 N N . GLU A 1 97 ? -2.449 13.042 23.509 1.00 84.31 97 GLU A N 1
ATOM 726 C CA . GLU A 1 97 ? -3.202 12.662 24.714 1.00 84.31 97 GLU A CA 1
ATOM 727 C C . GLU A 1 97 ? -3.699 13.853 25.550 1.00 84.31 97 GLU A C 1
ATOM 729 O O . GLU A 1 97 ? -4.659 13.730 26.320 1.00 84.31 97 GLU A O 1
ATOM 734 N N . LYS A 1 98 ? -3.081 15.032 25.411 1.00 86.00 98 LYS A N 1
ATOM 735 C CA . LYS A 1 98 ? -3.521 16.255 26.105 1.00 86.00 98 LYS A CA 1
ATOM 736 C C . LYS A 1 98 ? -4.734 16.878 25.418 1.00 86.00 98 LYS A C 1
ATOM 738 O O . LYS A 1 98 ? -5.653 17.321 26.100 1.00 86.00 98 LYS A O 1
ATOM 743 N N . LEU A 1 99 ? -4.734 16.911 24.086 1.00 87.69 99 LEU A N 1
ATOM 744 C CA . LEU A 1 99 ? -5.768 17.581 23.295 1.00 87.69 99 LEU A CA 1
ATOM 745 C C . LEU A 1 99 ? -6.988 16.698 23.008 1.00 87.69 99 LEU A C 1
ATOM 747 O O . LEU A 1 99 ? -8.082 17.240 22.848 1.00 87.69 99 LEU A O 1
ATOM 751 N N . GLY A 1 100 ? -6.817 15.375 22.962 1.00 89.88 100 GLY A N 1
ATOM 752 C CA . GLY A 1 100 ? -7.866 14.456 22.516 1.00 89.88 100 GLY A CA 1
ATOM 753 C C . GLY A 1 100 ? -7.926 14.350 20.995 1.00 89.88 100 GLY A C 1
ATOM 754 O O . GLY A 1 100 ? -7.231 15.068 20.271 1.00 89.88 100 GLY A O 1
ATOM 755 N N . ARG A 1 101 ? -8.732 13.419 20.483 1.00 93.81 101 ARG A N 1
ATOM 756 C CA . ARG A 1 101 ? -8.676 13.007 19.074 1.00 93.81 101 ARG A CA 1
ATOM 757 C C . ARG A 1 101 ? -9.418 14.007 18.194 1.00 93.81 101 ARG A C 1
ATOM 759 O O . ARG A 1 101 ? -8.911 14.407 17.145 1.00 93.81 101 ARG A O 1
ATOM 766 N N . ARG A 1 102 ? -10.560 14.509 18.670 1.00 92.81 102 ARG A N 1
ATOM 767 C CA . ARG A 1 102 ? -11.378 15.515 17.982 1.00 92.81 102 ARG A CA 1
ATOM 768 C C . ARG A 1 102 ? -10.621 16.826 17.787 1.00 92.81 102 ARG A C 1
ATOM 770 O O . ARG A 1 102 ? -10.523 17.318 16.667 1.00 92.81 102 ARG A O 1
ATOM 777 N N . LYS A 1 103 ? -10.035 17.392 18.850 1.00 93.50 103 LYS A N 1
ATOM 778 C CA . LYS A 1 103 ? -9.295 18.670 18.747 1.00 93.50 103 LYS A CA 1
ATOM 779 C C . LYS A 1 103 ? -8.021 18.532 17.919 1.00 93.50 103 LYS A C 1
ATOM 781 O O . LYS A 1 103 ? -7.725 19.425 17.133 1.00 93.50 103 LYS A O 1
ATOM 786 N N . THR A 1 104 ? -7.298 17.421 18.066 1.00 93.62 104 THR A N 1
ATOM 787 C CA . THR A 1 104 ? -6.094 17.151 17.265 1.00 93.62 104 THR A CA 1
ATOM 788 C C . THR A 1 104 ? -6.435 17.051 15.778 1.00 93.62 104 THR A C 1
ATOM 790 O O . THR A 1 104 ? -5.769 17.682 14.962 1.00 93.62 104 THR A O 1
ATOM 793 N N . THR A 1 105 ? -7.522 16.355 15.427 1.00 94.62 105 THR A N 1
ATOM 794 C CA . THR A 1 105 ? -8.012 16.272 14.039 1.00 94.62 105 THR A CA 1
ATOM 795 C C . THR A 1 105 ? -8.410 17.645 13.496 1.00 94.62 105 THR A C 1
ATOM 797 O O . THR A 1 105 ? -8.036 17.985 12.378 1.00 94.62 105 THR A O 1
ATOM 800 N N . PHE A 1 106 ? -9.110 18.467 14.288 1.00 96.06 106 PHE A N 1
ATOM 801 C CA . PHE A 1 106 ? -9.503 19.820 13.880 1.00 96.06 106 PHE A CA 1
ATOM 802 C C . PHE A 1 106 ? -8.294 20.730 13.623 1.00 96.06 106 PHE A C 1
ATOM 804 O O . PHE A 1 106 ? -8.241 21.416 12.605 1.00 96.06 106 PHE A O 1
ATOM 811 N N . ILE A 1 107 ? -7.308 20.720 14.526 1.00 95.31 107 ILE A N 1
ATOM 812 C CA . ILE A 1 107 ? -6.071 21.497 14.369 1.00 95.31 107 ILE A CA 1
ATOM 813 C C . ILE A 1 107 ? -5.311 21.023 13.127 1.00 95.31 107 ILE A C 1
ATOM 815 O O . ILE A 1 107 ? -4.908 21.852 12.315 1.00 95.31 107 ILE A O 1
ATOM 819 N N . GLY A 1 108 ? -5.184 19.707 12.931 1.00 94.56 108 GLY A N 1
ATOM 820 C CA . GLY A 1 108 ? -4.594 19.140 11.720 1.00 94.56 108 GLY A CA 1
ATOM 821 C C . GLY A 1 108 ? -5.330 19.601 10.458 1.00 94.56 108 GLY A C 1
ATOM 822 O O . GLY A 1 108 ? -4.703 20.072 9.514 1.00 94.56 108 GLY A O 1
ATOM 823 N N . ALA A 1 109 ? -6.664 19.560 10.440 1.00 95.75 109 ALA A N 1
ATOM 824 C CA . ALA A 1 109 ? -7.453 20.035 9.303 1.00 95.75 109 ALA A CA 1
ATOM 825 C C . ALA A 1 109 ? -7.224 21.534 9.028 1.00 95.75 109 ALA A C 1
ATOM 827 O O . ALA A 1 109 ? -7.027 21.924 7.879 1.00 95.75 109 ALA A O 1
ATOM 828 N N . ALA A 1 110 ? -7.157 22.371 10.067 1.00 96.75 110 ALA A N 1
ATOM 829 C CA . ALA A 1 110 ? -6.868 23.799 9.922 1.00 96.75 110 ALA A CA 1
ATOM 830 C C . ALA A 1 110 ? -5.459 24.057 9.356 1.00 96.75 110 ALA A C 1
ATOM 832 O O . ALA A 1 110 ? -5.292 24.880 8.458 1.00 96.75 110 ALA A O 1
ATOM 833 N N . ILE A 1 111 ? -4.446 23.324 9.826 1.00 97.00 111 ILE A N 1
ATOM 834 C CA . ILE A 1 111 ? -3.071 23.435 9.312 1.00 97.00 111 ILE A CA 1
ATOM 835 C C . ILE A 1 111 ? -2.986 22.914 7.866 1.00 97.00 111 ILE A C 1
ATOM 837 O O . ILE A 1 111 ? -2.270 23.493 7.050 1.00 97.00 111 ILE A O 1
ATOM 841 N N . THR A 1 112 ? -3.762 21.880 7.520 1.00 96.88 112 THR A N 1
ATOM 842 C CA . THR A 1 112 ? -3.880 21.361 6.144 1.00 96.88 112 THR A CA 1
ATOM 843 C C . THR A 1 112 ? -4.328 22.472 5.193 1.00 96.88 112 THR A C 1
ATOM 845 O O . THR A 1 112 ? -3.677 22.701 4.177 1.00 96.88 112 THR A O 1
ATOM 848 N N . VAL A 1 113 ? -5.379 23.217 5.554 1.00 97.06 113 VAL A N 1
ATOM 849 C CA . VAL A 1 113 ? -5.894 24.365 4.781 1.00 97.06 113 VAL A CA 1
ATOM 850 C C . VAL A 1 113 ? -4.806 25.427 4.575 1.00 97.06 113 VAL A C 1
ATOM 852 O O . VAL A 1 113 ? -4.623 25.912 3.460 1.00 97.06 113 VAL A O 1
ATOM 855 N N . VAL A 1 114 ? -4.029 25.755 5.614 1.00 97.38 114 VAL A N 1
ATOM 856 C CA . VAL A 1 114 ? -2.915 26.719 5.512 1.00 97.38 114 VAL A CA 1
ATOM 857 C C . VAL A 1 114 ? -1.823 26.217 4.562 1.00 97.38 114 VAL A C 1
ATOM 859 O O . VAL A 1 114 ? -1.382 26.955 3.681 1.00 97.38 114 VAL A O 1
ATOM 862 N N . GLY A 1 115 ? -1.401 24.958 4.699 1.00 97.00 115 GLY A N 1
ATOM 863 C CA . GLY A 1 115 ? -0.374 24.360 3.841 1.00 97.00 115 GLY A CA 1
ATOM 864 C C . GLY A 1 115 ? -0.801 24.251 2.374 1.00 97.00 115 GLY A C 1
ATOM 865 O O . GLY A 1 115 ? 0.012 24.480 1.477 1.00 97.00 115 GLY A O 1
ATOM 866 N N . GLN A 1 116 ? -2.079 23.954 2.116 1.00 96.50 116 GLN A N 1
ATOM 867 C CA . GLN A 1 116 ? -2.650 23.956 0.767 1.00 96.50 116 GLN A CA 1
ATOM 868 C C . GLN A 1 116 ? -2.728 25.383 0.197 1.00 96.50 116 GLN A C 1
ATOM 870 O O . GLN A 1 116 ? -2.363 25.594 -0.958 1.00 96.50 116 GLN A O 1
ATOM 875 N N . ALA A 1 117 ? -3.124 26.379 1.002 1.00 97.12 117 ALA A N 1
ATOM 876 C CA . ALA A 1 117 ? -3.203 27.778 0.566 1.00 97.12 117 ALA A CA 1
ATOM 877 C C . ALA A 1 117 ? -1.837 28.285 0.097 1.00 97.12 117 ALA A C 1
ATOM 879 O O . ALA A 1 117 ? -1.728 28.849 -0.990 1.00 97.12 117 ALA A O 1
ATOM 880 N N . LEU A 1 118 ? -0.793 28.015 0.891 1.00 97.00 118 LEU A N 1
ATOM 881 C CA . LEU A 1 118 ? 0.586 28.385 0.578 1.00 97.00 118 LEU A CA 1
ATOM 882 C C . LEU A 1 118 ? 1.097 27.741 -0.713 1.00 97.00 118 LEU A C 1
ATOM 884 O O . LEU A 1 118 ? 1.827 28.390 -1.456 1.00 97.00 118 LEU A O 1
ATOM 888 N N . GLN A 1 119 ? 0.710 26.494 -0.995 1.00 95.50 119 GLN A N 1
ATOM 889 C CA . GLN A 1 119 ? 1.093 25.810 -2.232 1.00 95.50 119 GLN A CA 1
ATOM 890 C C . GLN A 1 119 ? 0.393 26.396 -3.459 1.00 95.50 119 GLN A C 1
ATOM 892 O O . GLN A 1 119 ? 1.040 26.620 -4.477 1.00 95.50 119 GLN A O 1
ATOM 897 N N . ILE A 1 120 ? -0.903 26.701 -3.367 1.00 95.31 120 ILE A N 1
ATOM 898 C CA . ILE A 1 120 ? -1.664 27.262 -4.494 1.00 95.31 120 ILE A CA 1
ATOM 899 C C . ILE A 1 120 ? -1.214 28.679 -4.822 1.00 95.31 120 ILE A C 1
ATOM 901 O O . ILE A 1 120 ? -1.151 29.040 -5.996 1.00 95.31 120 ILE A O 1
ATOM 905 N N . CYS A 1 121 ? -0.934 29.505 -3.810 1.00 95.31 121 CYS A N 1
ATOM 906 C CA . CYS A 1 121 ? -0.496 30.883 -4.023 1.00 95.31 121 CYS A CA 1
ATOM 907 C C . CYS A 1 121 ? 1.015 31.008 -4.267 1.00 95.31 121 CYS A C 1
ATOM 909 O O . CYS A 1 121 ? 1.495 32.125 -4.465 1.00 95.31 121 CYS A O 1
ATOM 911 N N . ALA A 1 122 ? 1.751 29.891 -4.297 1.00 95.88 122 ALA A N 1
ATOM 912 C CA . ALA A 1 122 ? 3.196 29.896 -4.437 1.00 95.88 122 ALA A CA 1
ATOM 913 C C . ALA A 1 122 ? 3.652 30.581 -5.731 1.00 95.88 122 ALA A C 1
ATOM 915 O O . ALA A 1 122 ? 3.209 30.248 -6.829 1.00 95.88 122 ALA A O 1
ATOM 916 N N . THR A 1 123 ? 4.553 31.546 -5.583 1.00 94.00 123 THR A N 1
ATOM 917 C CA . THR A 1 123 ? 5.282 32.190 -6.694 1.00 94.00 123 THR A CA 1
ATOM 918 C C . THR A 1 123 ? 6.782 31.917 -6.626 1.00 94.00 123 THR A C 1
ATOM 920 O O . THR A 1 123 ? 7.510 32.212 -7.563 1.00 94.00 123 THR A O 1
ATOM 923 N N . THR A 1 124 ? 7.243 31.333 -5.517 1.00 94.75 124 THR A N 1
ATOM 924 C CA . THR A 1 124 ? 8.636 30.951 -5.287 1.00 94.75 124 THR A CA 1
ATOM 925 C C . THR A 1 124 ? 8.705 29.511 -4.793 1.00 94.75 124 THR A C 1
ATOM 927 O O . THR A 1 124 ? 7.812 29.041 -4.077 1.00 94.75 124 THR A O 1
ATOM 930 N N . LEU A 1 125 ? 9.785 28.805 -5.136 1.00 91.56 125 LEU A N 1
ATOM 931 C CA . LEU A 1 125 ? 9.981 27.416 -4.716 1.00 91.56 125 LEU A CA 1
ATOM 932 C C . LEU A 1 125 ? 10.015 27.276 -3.185 1.00 91.56 125 LEU A C 1
ATOM 934 O O . LEU A 1 125 ? 9.452 26.331 -2.638 1.00 91.56 125 LEU A O 1
ATOM 938 N N . ALA A 1 126 ? 10.616 28.239 -2.481 1.00 93.75 126 ALA A N 1
ATOM 939 C CA . ALA A 1 126 ? 10.689 28.239 -1.020 1.00 93.75 126 ALA A CA 1
ATOM 940 C C . ALA A 1 126 ? 9.299 28.290 -0.365 1.00 93.75 126 ALA A C 1
ATOM 942 O O . ALA A 1 126 ? 9.034 27.547 0.583 1.00 93.75 126 ALA A O 1
ATOM 943 N N . GLN A 1 127 ? 8.391 29.117 -0.891 1.00 96.75 127 GLN A N 1
ATOM 944 C CA . GLN A 1 127 ? 7.008 29.184 -0.418 1.00 96.75 127 GLN A CA 1
ATOM 945 C C . GLN A 1 127 ? 6.275 27.861 -0.661 1.00 96.75 127 GLN A C 1
ATOM 947 O O . GLN A 1 127 ? 5.608 27.356 0.242 1.00 96.75 127 GLN A O 1
ATOM 952 N N . PHE A 1 128 ? 6.442 27.273 -1.850 1.00 95.31 128 PHE A N 1
ATOM 953 C CA . PHE A 1 128 ? 5.830 25.990 -2.190 1.00 95.31 128 PHE A CA 1
ATOM 954 C C . PHE A 1 128 ? 6.315 24.863 -1.263 1.00 95.31 128 PHE A C 1
ATOM 956 O O . PHE A 1 128 ? 5.503 24.150 -0.672 1.00 95.31 128 PHE A O 1
ATOM 963 N N . VAL A 1 129 ? 7.633 24.750 -1.062 1.00 94.56 129 VAL A N 1
ATOM 964 C CA . VAL A 1 129 ? 8.256 23.774 -0.151 1.00 94.56 129 VAL A CA 1
ATOM 965 C C . VAL A 1 129 ? 7.795 23.988 1.291 1.00 94.56 129 VAL A C 1
ATOM 967 O O . VAL A 1 129 ? 7.439 23.028 1.970 1.00 94.56 129 VAL A O 1
ATOM 970 N N . THR A 1 130 ? 7.716 25.238 1.753 1.00 96.75 130 THR A N 1
ATOM 971 C CA . THR A 1 130 ? 7.190 25.563 3.090 1.00 96.75 130 THR A CA 1
ATOM 972 C C . THR A 1 130 ? 5.741 25.098 3.237 1.00 96.75 130 THR A C 1
ATOM 974 O O . THR A 1 130 ? 5.392 24.449 4.224 1.00 96.75 130 THR A O 1
ATOM 977 N N . GLY A 1 131 ? 4.906 25.351 2.226 1.00 96.69 131 GLY A N 1
ATOM 978 C CA . GLY A 1 131 ? 3.533 24.856 2.179 1.00 96.69 131 GLY A CA 1
ATOM 979 C C . GLY A 1 131 ? 3.453 23.327 2.226 1.00 96.69 131 GLY A C 1
ATOM 980 O O . GLY A 1 131 ? 2.611 22.792 2.947 1.00 96.69 131 GLY A O 1
ATOM 981 N N . ARG A 1 132 ? 4.359 22.615 1.538 1.00 94.19 132 ARG A N 1
ATOM 982 C CA . ARG A 1 132 ? 4.451 21.143 1.581 1.00 94.19 132 ARG A CA 1
ATOM 983 C C . ARG A 1 132 ? 4.845 20.609 2.952 1.00 94.19 132 ARG A C 1
ATOM 985 O O . ARG A 1 132 ? 4.248 19.633 3.393 1.00 94.19 132 ARG A O 1
ATOM 992 N N . VAL A 1 133 ? 5.797 21.240 3.639 1.00 96.06 133 VAL A N 1
ATOM 993 C CA . VAL A 1 133 ? 6.201 20.841 4.999 1.00 96.06 133 VAL A CA 1
ATOM 994 C C . VAL A 1 133 ? 5.053 21.054 5.989 1.00 96.06 133 VAL A C 1
ATOM 996 O O . VAL A 1 133 ? 4.748 20.154 6.769 1.00 96.06 133 VAL A O 1
ATOM 999 N N . ILE A 1 134 ? 4.378 22.208 5.933 1.00 97.62 134 ILE A N 1
ATOM 1000 C CA . ILE A 1 134 ? 3.225 22.523 6.797 1.00 97.62 134 ILE A CA 1
ATOM 1001 C C . ILE A 1 134 ? 2.066 21.558 6.532 1.00 97.62 134 ILE A C 1
ATOM 1003 O O . ILE A 1 134 ? 1.473 21.017 7.467 1.00 97.62 134 ILE A O 1
ATOM 1007 N N . LEU A 1 135 ? 1.766 21.299 5.258 1.00 96.25 135 LEU A N 1
ATOM 1008 C CA . LEU A 1 135 ? 0.748 20.330 4.872 1.00 96.25 135 LEU A CA 1
ATOM 1009 C C . LEU A 1 135 ? 1.118 18.917 5.335 1.00 96.25 135 LEU A C 1
ATOM 1011 O O . LEU A 1 135 ? 0.289 18.225 5.918 1.00 96.25 135 LEU A O 1
ATOM 1015 N N . GLY A 1 136 ? 2.366 18.502 5.119 1.00 93.31 136 GLY A N 1
ATOM 1016 C CA . GLY A 1 136 ? 2.883 17.220 5.580 1.00 93.31 136 GLY A CA 1
ATOM 1017 C C . GLY A 1 136 ? 2.736 17.069 7.089 1.00 93.31 136 GLY A C 1
ATOM 1018 O O . GLY A 1 136 ? 2.221 16.060 7.553 1.00 93.31 136 GLY A O 1
ATOM 1019 N N . PHE A 1 137 ? 3.091 18.095 7.866 1.00 95.56 137 PHE A N 1
ATOM 1020 C CA . PHE A 1 137 ? 2.910 18.101 9.319 1.00 95.56 137 PHE A CA 1
ATOM 1021 C C . PHE A 1 137 ? 1.463 17.801 9.718 1.00 95.56 137 PHE A C 1
ATOM 1023 O O . PHE A 1 137 ? 1.214 16.907 10.529 1.00 95.56 137 PHE A O 1
ATOM 1030 N N . ALA A 1 138 ? 0.503 18.479 9.096 1.00 95.31 138 ALA A N 1
ATOM 1031 C CA . ALA A 1 138 ? -0.908 18.233 9.348 1.00 95.31 138 ALA A CA 1
ATOM 1032 C C . ALA A 1 138 ? -1.340 16.800 8.993 1.00 95.31 138 ALA A C 1
ATOM 1034 O O . ALA A 1 138 ? -2.010 16.134 9.785 1.00 95.31 138 ALA A O 1
ATOM 1035 N N . ILE A 1 139 ? -0.927 16.298 7.825 1.00 94.50 139 ILE A N 1
ATOM 1036 C CA . ILE A 1 139 ? -1.255 14.938 7.379 1.00 94.50 139 ILE A CA 1
ATOM 1037 C C . ILE A 1 139 ? -0.603 13.882 8.281 1.00 94.50 139 ILE A C 1
ATOM 1039 O O . ILE A 1 139 ? -1.245 12.886 8.612 1.00 94.50 139 ILE A O 1
ATOM 1043 N N . GLY A 1 140 ? 0.622 14.112 8.757 1.00 88.69 140 GLY A N 1
ATOM 1044 C CA . GLY A 1 140 ? 1.293 13.267 9.745 1.00 88.69 140 GLY A CA 1
ATOM 1045 C C . GLY A 1 140 ? 0.479 13.129 11.033 1.00 88.69 140 GLY A C 1
ATOM 1046 O O . GLY A 1 140 ? 0.237 12.015 11.496 1.00 88.69 140 GLY A O 1
ATOM 1047 N N . GLN A 1 141 ? -0.042 14.240 11.561 1.00 92.06 141 GLN A N 1
ATOM 1048 C CA . GLN A 1 141 ? -0.924 14.223 12.734 1.00 92.06 141 GLN A CA 1
ATOM 1049 C C . GLN A 1 141 ? -2.246 13.492 12.469 1.00 92.06 141 GLN A C 1
ATOM 1051 O O . GLN A 1 141 ? -2.675 12.654 13.265 1.00 92.06 141 GLN A O 1
ATOM 1056 N N . ILE A 1 142 ? -2.903 13.801 11.350 1.00 92.75 142 ILE A N 1
ATOM 1057 C CA . ILE A 1 142 ? -4.191 13.209 10.976 1.00 92.75 142 ILE A CA 1
ATOM 1058 C C . ILE A 1 142 ? -4.049 11.691 10.786 1.00 92.75 142 ILE A C 1
ATOM 1060 O O . ILE A 1 142 ? -4.853 10.925 11.320 1.00 92.75 142 ILE A O 1
ATOM 1064 N N . SER A 1 143 ? -2.996 11.252 10.087 1.00 89.69 143 SER A N 1
ATOM 1065 C CA . SER A 1 143 ? -2.736 9.839 9.782 1.00 89.69 143 SER A CA 1
ATOM 1066 C C . SER A 1 143 ? -2.471 8.984 11.023 1.00 89.69 143 SER A C 1
ATOM 1068 O O . SER A 1 143 ? -2.775 7.794 11.006 1.00 89.69 143 SER A O 1
ATOM 1070 N N . GLY A 1 144 ? -1.987 9.583 12.117 1.00 86.38 144 GLY A N 1
ATOM 1071 C CA . GLY A 1 144 ? -1.872 8.907 13.408 1.00 86.38 144 GLY A CA 1
ATOM 1072 C C . GLY A 1 144 ? -3.136 9.001 14.271 1.00 86.38 144 GLY A C 1
ATOM 1073 O O . GLY A 1 144 ? -3.536 8.012 14.879 1.00 86.38 144 GLY A O 1
ATOM 1074 N N . THR A 1 145 ? -3.800 10.162 14.333 1.00 92.56 145 THR A N 1
ATOM 1075 C CA . THR A 1 145 ? -4.910 10.382 15.282 1.00 92.56 145 THR A CA 1
ATOM 1076 C C . THR A 1 145 ? -6.249 9.800 14.809 1.00 92.56 145 THR A C 1
ATOM 1078 O O . THR A 1 145 ? -7.004 9.257 15.617 1.00 92.56 145 THR A O 1
ATOM 1081 N N . VAL A 1 146 ? -6.554 9.858 13.507 1.00 93.50 146 VAL A N 1
ATOM 1082 C CA . VAL A 1 146 ? -7.864 9.447 12.970 1.00 93.50 146 VAL A CA 1
ATOM 1083 C C . VAL A 1 146 ? -8.087 7.931 13.037 1.00 93.50 146 VAL A C 1
ATOM 1085 O O . VAL A 1 146 ? -9.175 7.534 13.457 1.00 93.50 146 VAL A O 1
ATOM 1088 N N . PRO A 1 147 ? -7.109 7.054 12.720 1.00 90.44 147 PRO A N 1
ATOM 1089 C CA . PRO A 1 147 ? -7.253 5.612 12.945 1.00 90.44 147 PRO A CA 1
ATOM 1090 C C . PRO A 1 147 ? -7.505 5.259 14.403 1.00 90.44 147 PRO A C 1
ATOM 1092 O O . PRO A 1 147 ? -8.323 4.386 14.689 1.00 90.44 147 PRO A O 1
ATOM 1095 N N . VAL A 1 148 ? -6.832 5.958 15.322 1.00 90.62 148 VAL A N 1
ATOM 1096 C CA . VAL A 1 148 ? -7.033 5.775 16.760 1.00 90.62 148 VAL A CA 1
ATOM 1097 C C . VAL A 1 148 ? -8.464 6.160 17.118 1.00 90.62 148 VAL A C 1
ATOM 1099 O O . VAL A 1 148 ? -9.187 5.317 17.646 1.00 90.62 148 VAL A O 1
ATOM 1102 N N . TRP A 1 149 ? -8.923 7.350 16.720 1.00 93.56 149 TRP A N 1
ATOM 1103 C CA . TRP A 1 149 ? -10.297 7.802 16.963 1.00 93.56 149 TRP A CA 1
ATOM 1104 C C . TRP A 1 149 ? -11.340 6.823 16.410 1.00 93.56 149 TRP A C 1
ATOM 1106 O O . TRP A 1 149 ? -12.262 6.419 17.118 1.00 93.56 149 TRP A O 1
ATOM 1116 N N . LEU A 1 150 ? -11.151 6.373 15.168 1.00 89.81 150 LEU A N 1
ATOM 1117 C CA . LEU A 1 150 ? -12.004 5.377 14.533 1.00 89.81 150 LEU A CA 1
ATOM 1118 C C . LEU A 1 150 ? -12.019 4.068 15.320 1.00 89.81 150 LEU A C 1
ATOM 1120 O O . LEU A 1 150 ? -13.089 3.521 15.566 1.00 89.81 150 LEU A O 1
ATOM 1124 N N . SER A 1 151 ? -10.857 3.570 15.744 1.00 89.00 151 SER A N 1
ATOM 1125 C CA . SER A 1 151 ? -10.754 2.305 16.473 1.00 89.00 151 SER A CA 1
ATOM 1126 C C . SER A 1 151 ? -11.398 2.355 17.864 1.00 89.00 151 SER A C 1
ATOM 1128 O O . SER A 1 151 ? -11.977 1.358 18.306 1.00 89.00 151 SER A O 1
ATOM 1130 N N . GLU A 1 152 ? -11.329 3.512 18.526 1.00 90.00 152 GLU A N 1
ATOM 1131 C CA . GLU A 1 152 ? -11.879 3.750 19.860 1.00 90.00 152 GLU A CA 1
ATOM 1132 C C . GLU A 1 152 ? -13.407 3.925 19.828 1.00 90.00 152 GLU A C 1
ATOM 1134 O O . GLU A 1 152 ? -14.079 3.527 20.778 1.00 90.00 152 GLU A O 1
ATOM 1139 N N . CYS A 1 153 ? -13.966 4.450 18.731 1.00 88.38 153 CYS A N 1
ATOM 1140 C CA . CYS A 1 153 ? -15.414 4.590 18.534 1.00 88.38 153 CYS A CA 1
ATOM 1141 C C . CYS A 1 153 ? -16.056 3.343 17.896 1.00 88.38 153 CYS A C 1
ATOM 1143 O O . CYS A 1 153 ? -17.230 3.041 18.140 1.00 88.38 153 CYS A O 1
ATOM 1145 N N . ALA A 1 154 ? -15.308 2.605 17.072 1.00 85.94 154 ALA A N 1
ATOM 1146 C CA . ALA A 1 154 ? -15.814 1.460 16.327 1.00 85.94 154 ALA A CA 1
ATOM 1147 C C . ALA A 1 154 ? -16.148 0.262 17.233 1.00 85.94 154 ALA A C 1
ATOM 1149 O O . ALA A 1 154 ? -15.362 -0.093 18.122 1.00 85.94 154 ALA A O 1
ATOM 1150 N N . PRO A 1 155 ? -17.255 -0.447 16.952 1.00 82.62 155 PRO A N 1
ATOM 1151 C CA . PRO A 1 155 ? -17.514 -1.748 17.547 1.00 82.62 155 PRO A CA 1
ATOM 1152 C C . PRO A 1 155 ? -16.391 -2.749 17.285 1.00 82.62 155 PRO A C 1
ATOM 1154 O O . PRO A 1 155 ? -15.901 -2.856 16.158 1.00 82.62 155 PRO A O 1
ATOM 1157 N N . ALA A 1 156 ? -16.069 -3.578 18.281 1.00 79.38 156 ALA A N 1
ATOM 1158 C CA . ALA A 1 156 ? -15.042 -4.614 18.151 1.00 79.38 156 ALA A CA 1
ATOM 1159 C C . ALA A 1 156 ? -15.279 -5.547 16.946 1.00 79.38 156 ALA A C 1
ATOM 1161 O O . ALA A 1 156 ? -14.332 -5.909 16.253 1.00 79.38 156 ALA A O 1
ATOM 1162 N N . LYS A 1 157 ? -16.548 -5.861 16.640 1.00 78.50 157 LYS A N 1
ATOM 1163 C CA . LYS A 1 157 ? -16.944 -6.756 15.539 1.00 78.50 157 LYS A CA 1
ATOM 1164 C C . LYS A 1 157 ? -16.483 -6.284 14.151 1.00 78.50 157 LYS A C 1
ATOM 1166 O O . LYS A 1 157 ? -16.154 -7.120 13.319 1.00 78.50 157 LYS A O 1
ATOM 1171 N N . TYR A 1 158 ? -16.463 -4.973 13.896 1.00 73.44 158 TYR A N 1
ATOM 1172 C CA . TYR A 1 158 ? -16.171 -4.414 12.564 1.00 73.44 158 TYR A CA 1
ATOM 1173 C C . TYR A 1 158 ? -14.946 -3.486 12.541 1.00 73.44 158 TYR A C 1
ATOM 1175 O O . TYR A 1 158 ? -14.600 -2.949 11.490 1.00 73.44 158 TYR A O 1
ATOM 1183 N N . ARG A 1 159 ? -14.244 -3.324 13.672 1.00 78.06 159 ARG A N 1
ATOM 1184 C CA . ARG A 1 159 ? -13.066 -2.448 13.805 1.00 78.06 159 ARG A CA 1
ATOM 1185 C C . ARG A 1 159 ? -11.989 -2.728 12.753 1.00 78.06 159 ARG A C 1
ATOM 1187 O O . ARG A 1 159 ? -11.453 -1.789 12.178 1.00 78.06 159 ARG A O 1
ATOM 1194 N N . GLY A 1 160 ? -11.696 -4.001 12.475 1.00 67.31 160 GLY A N 1
ATOM 1195 C CA . GLY A 1 160 ? -10.694 -4.385 11.473 1.00 67.31 160 GLY A CA 1
ATOM 1196 C C . GLY A 1 160 ? -11.085 -3.991 10.045 1.00 67.31 160 GLY A C 1
ATOM 1197 O O . GLY A 1 160 ? -10.259 -3.465 9.307 1.00 67.31 160 GLY A O 1
ATOM 1198 N N . GLN A 1 161 ? -12.358 -4.166 9.676 1.00 68.81 161 GLN A N 1
ATOM 1199 C CA . GLN A 1 161 ? -12.874 -3.772 8.359 1.00 68.81 161 GLN A CA 1
ATOM 1200 C C . GLN A 1 161 ? -12.813 -2.252 8.174 1.00 68.81 161 GLN A C 1
ATOM 1202 O O . GLN A 1 161 ? -12.320 -1.775 7.156 1.00 68.81 161 GLN A O 1
ATOM 1207 N N . LEU A 1 162 ? -13.223 -1.495 9.197 1.00 70.94 162 LEU A N 1
ATOM 1208 C CA . LEU A 1 162 ? -13.112 -0.034 9.215 1.00 70.94 162 LEU A CA 1
ATOM 1209 C C . LEU A 1 162 ? -11.649 0.436 9.151 1.00 70.94 162 LEU A C 1
ATOM 1211 O O . LEU A 1 162 ? -11.357 1.435 8.498 1.00 70.94 162 LEU A O 1
ATOM 1215 N N . GLY A 1 163 ? -10.726 -0.310 9.766 1.00 69.38 163 GLY A N 1
ATOM 1216 C CA . GLY A 1 163 ? -9.286 -0.086 9.648 1.00 69.38 163 GLY A CA 1
ATOM 1217 C C . GLY A 1 163 ? -8.769 -0.274 8.219 1.00 69.38 163 GLY A C 1
ATOM 1218 O O . GLY A 1 163 ? -8.068 0.596 7.711 1.00 69.38 163 GLY A O 1
ATOM 1219 N N . ILE A 1 164 ? -9.159 -1.352 7.530 1.00 71.50 164 ILE A N 1
ATOM 1220 C CA . ILE A 1 164 ? -8.752 -1.621 6.136 1.00 71.50 164 ILE A CA 1
ATOM 1221 C C . ILE A 1 164 ? -9.294 -0.557 5.168 1.00 71.50 164 ILE A C 1
ATOM 1223 O O . ILE A 1 164 ? -8.597 -0.188 4.221 1.00 71.50 164 ILE A O 1
ATOM 1227 N N . CYS A 1 165 ? -10.485 0.002 5.425 1.00 74.25 165 CYS A N 1
ATOM 1228 C CA . CYS A 1 165 ? -11.046 1.085 4.608 1.00 74.25 165 CYS A CA 1
ATOM 1229 C C . CYS A 1 165 ? -10.104 2.295 4.477 1.00 74.25 165 CYS A C 1
ATOM 1231 O O . CYS A 1 165 ? -10.131 2.969 3.451 1.00 74.25 165 CYS A O 1
ATOM 1233 N N . THR A 1 166 ? -9.220 2.546 5.452 1.00 79.06 166 THR A N 1
ATOM 1234 C CA . THR A 1 166 ? -8.211 3.617 5.352 1.00 79.06 166 THR A CA 1
ATOM 1235 C C . THR A 1 166 ? -7.272 3.422 4.153 1.00 79.06 166 THR A C 1
ATOM 1237 O O . THR A 1 166 ? -7.024 4.371 3.413 1.00 79.06 166 THR A O 1
ATOM 1240 N N . GLY A 1 167 ? -6.828 2.189 3.879 1.00 72.62 167 GLY A N 1
ATOM 1241 C CA . GLY A 1 167 ? -5.987 1.861 2.722 1.00 72.62 167 GLY A CA 1
ATOM 1242 C C . GLY A 1 167 ? -6.715 2.007 1.381 1.00 72.62 167 GLY A C 1
ATOM 1243 O O . GLY A 1 167 ? -6.110 2.427 0.390 1.00 72.62 167 GLY A O 1
ATOM 1244 N N . ILE A 1 168 ? -8.025 1.731 1.360 1.00 78.19 168 ILE A N 1
ATOM 1245 C CA . ILE A 1 168 ? -8.883 1.995 0.196 1.00 78.19 168 ILE A CA 1
ATOM 1246 C C . ILE A 1 168 ? -8.909 3.499 -0.079 1.00 78.19 168 ILE A C 1
ATOM 1248 O O . ILE A 1 168 ? -8.634 3.910 -1.199 1.00 78.19 168 ILE A O 1
ATOM 1252 N N . PHE A 1 169 ? -9.139 4.330 0.940 1.00 87.94 169 PHE A N 1
ATOM 1253 C CA . PHE A 1 169 ? -9.180 5.787 0.784 1.00 87.94 169 PHE A CA 1
ATOM 1254 C C . PHE A 1 169 ? -7.834 6.399 0.374 1.00 87.94 169 PHE A C 1
ATOM 1256 O O . PHE A 1 169 ? -7.827 7.314 -0.446 1.00 87.94 169 PHE A O 1
ATOM 1263 N N . ILE A 1 170 ? -6.704 5.863 0.854 1.00 83.12 170 ILE A N 1
ATOM 1264 C CA . ILE A 1 170 ? -5.369 6.240 0.350 1.00 83.12 170 ILE A CA 1
ATOM 1265 C C . ILE A 1 170 ? -5.270 5.956 -1.156 1.00 83.12 170 ILE A C 1
ATOM 1267 O O . ILE A 1 170 ? -4.859 6.821 -1.929 1.00 83.12 170 ILE A O 1
ATOM 1271 N N . SER A 1 171 ? -5.693 4.765 -1.586 1.00 80.31 171 SER A N 1
ATOM 1272 C CA . SER A 1 171 ? -5.669 4.358 -3.000 1.00 80.31 171 SER A CA 1
ATOM 1273 C C . SER A 1 171 ? -6.616 5.197 -3.865 1.00 80.31 171 SER A C 1
ATOM 1275 O O . SER A 1 171 ? -6.271 5.582 -4.985 1.00 80.31 171 SER A O 1
ATOM 1277 N N . THR A 1 172 ? -7.784 5.553 -3.327 1.00 82.06 172 THR A N 1
ATOM 1278 C CA . THR A 1 172 ? -8.713 6.502 -3.945 1.00 82.06 172 THR A CA 1
ATOM 1279 C C . THR A 1 172 ? -8.072 7.879 -4.090 1.00 82.06 172 THR A C 1
ATOM 1281 O O . THR A 1 172 ? -8.191 8.477 -5.150 1.00 82.06 172 THR A O 1
ATOM 1284 N N . GLY A 1 173 ? -7.338 8.361 -3.082 1.00 84.62 173 GLY A N 1
ATOM 1285 C CA . GLY A 1 173 ? -6.588 9.618 -3.154 1.00 84.62 173 GLY A CA 1
ATOM 1286 C C . GLY A 1 173 ? -5.558 9.633 -4.284 1.00 84.62 173 GLY A C 1
ATOM 1287 O O . GLY A 1 173 ? -5.539 10.580 -5.067 1.00 84.62 173 GLY A O 1
ATOM 1288 N N . TYR A 1 174 ? -4.770 8.560 -4.428 1.00 81.88 174 TYR A N 1
ATOM 1289 C CA . TYR A 1 174 ? -3.843 8.400 -5.558 1.00 81.88 174 TYR A CA 1
ATOM 1290 C C . TYR A 1 174 ? -4.554 8.460 -6.908 1.00 81.88 174 TYR A C 1
ATOM 1292 O O . TYR A 1 174 ? -4.123 9.157 -7.823 1.00 81.88 174 TYR A O 1
ATOM 1300 N N . THR A 1 175 ? -5.660 7.728 -7.019 1.00 79.50 175 THR A N 1
ATOM 1301 C CA . THR A 1 175 ? -6.431 7.629 -8.259 1.00 79.50 175 THR A CA 1
ATOM 1302 C C . THR A 1 175 ? -7.054 8.975 -8.627 1.00 79.50 175 THR A C 1
ATOM 1304 O O . THR A 1 175 ? -6.891 9.427 -9.756 1.00 79.50 175 THR A O 1
ATOM 1307 N N . LEU A 1 176 ? -7.717 9.640 -7.674 1.00 86.19 176 LEU A N 1
ATOM 1308 C CA . LEU A 1 176 ? -8.336 10.952 -7.874 1.00 86.19 176 LEU A CA 1
ATOM 1309 C C . LEU A 1 176 ? -7.315 11.988 -8.334 1.00 86.19 176 LEU A C 1
ATOM 1311 O O . LEU A 1 176 ? -7.590 12.710 -9.284 1.00 86.19 176 LEU A O 1
ATOM 1315 N N . CYS A 1 177 ? -6.145 12.021 -7.696 1.00 89.00 177 CYS A N 1
ATOM 1316 C CA . CYS A 1 177 ? -5.069 12.930 -8.064 1.00 89.00 177 CYS A CA 1
ATOM 1317 C C . CYS A 1 177 ? -4.667 12.766 -9.532 1.00 89.00 177 CYS A C 1
ATOM 1319 O O . CYS A 1 177 ? -4.787 13.708 -10.305 1.00 89.00 177 CYS A O 1
ATOM 1321 N N . ASN A 1 178 ? -4.307 11.546 -9.939 1.00 82.25 178 ASN A N 1
ATOM 1322 C CA . ASN A 1 178 ? -3.858 11.275 -11.306 1.00 82.25 178 ASN A CA 1
ATOM 1323 C C . ASN A 1 178 ? -4.913 11.646 -12.362 1.00 82.25 178 ASN A C 1
ATOM 1325 O O . ASN A 1 178 ? -4.571 12.195 -13.407 1.00 82.25 178 ASN A O 1
ATOM 1329 N N . TRP A 1 179 ? -6.193 11.357 -12.104 1.00 85.44 179 TRP A N 1
ATOM 1330 C CA . TRP A 1 179 ? -7.274 11.701 -13.033 1.00 85.44 179 TRP A CA 1
ATOM 1331 C C . TRP A 1 179 ? -7.563 13.202 -13.084 1.00 85.44 179 TRP A C 1
ATOM 1333 O O . TRP A 1 179 ? -7.827 13.728 -14.164 1.00 85.44 179 TRP A O 1
ATOM 1343 N N . ILE A 1 180 ? -7.509 13.894 -11.944 1.00 90.56 180 ILE A N 1
ATOM 1344 C CA . ILE A 1 180 ? -7.677 15.350 -11.885 1.00 90.56 180 ILE A CA 1
ATOM 1345 C C . ILE A 1 180 ? -6.522 16.033 -12.618 1.00 90.56 180 ILE A C 1
ATOM 1347 O O . ILE A 1 180 ? -6.773 16.862 -13.490 1.00 90.56 180 ILE A O 1
ATOM 1351 N N . ASP A 1 181 ? -5.278 15.645 -12.340 1.00 86.00 181 ASP A N 1
ATOM 1352 C CA . ASP A 1 181 ? -4.098 16.204 -13.004 1.00 86.00 181 ASP A CA 1
ATOM 1353 C C . ASP A 1 181 ? -4.147 15.978 -14.521 1.00 86.00 181 ASP A C 1
ATOM 1355 O O . ASP A 1 181 ? -3.885 16.896 -15.297 1.00 86.00 181 ASP A O 1
ATOM 1359 N N . LEU A 1 182 ? -4.566 14.783 -14.961 1.00 85.38 182 LEU A N 1
ATOM 1360 C CA . LEU A 1 182 ? -4.799 14.498 -16.378 1.00 85.38 182 LEU A CA 1
ATOM 1361 C C . LEU A 1 182 ? -5.890 15.395 -16.977 1.00 85.38 182 LEU A C 1
ATOM 1363 O O . LEU A 1 182 ? -5.742 15.856 -18.099 1.00 85.38 182 LEU A O 1
ATOM 1367 N N . GLY A 1 183 ? -6.984 15.649 -16.258 1.00 88.19 183 GLY A N 1
ATOM 1368 C CA . GLY A 1 183 ? -8.056 16.523 -16.736 1.00 88.19 183 GLY A CA 1
ATOM 1369 C C . GLY A 1 183 ? -7.597 17.971 -16.928 1.00 88.19 183 GLY A C 1
ATOM 1370 O O . GLY A 1 183 ? -7.917 18.594 -17.939 1.00 88.19 183 GLY A O 1
ATOM 1371 N N . PHE A 1 184 ? -6.816 18.500 -15.983 1.00 91.19 184 PHE A N 1
ATOM 1372 C CA . PHE A 1 184 ? -6.304 19.871 -16.043 1.00 91.19 184 PHE A CA 1
ATOM 1373 C C . PHE A 1 184 ? -5.103 20.039 -16.983 1.00 91.19 184 PHE A C 1
ATOM 1375 O O . PHE A 1 184 ? -4.855 21.162 -17.424 1.00 91.19 184 PHE A O 1
ATOM 1382 N N . SER A 1 185 ? -4.401 18.963 -17.357 1.00 85.88 185 SER A N 1
ATOM 1383 C CA . SER A 1 185 ? -3.280 19.032 -18.308 1.00 85.88 185 SER A CA 1
ATOM 1384 C C . SER A 1 185 ? -3.701 19.475 -19.717 1.00 85.88 185 SER A C 1
ATOM 1386 O O . SER A 1 185 ? -2.891 20.057 -20.432 1.00 85.88 185 SER A O 1
ATOM 1388 N N . TYR A 1 186 ? -4.975 19.291 -20.090 1.00 89.38 186 TYR A N 1
ATOM 1389 C CA . TYR A 1 186 ? -5.535 19.742 -21.373 1.00 89.38 186 TYR A CA 1
ATOM 1390 C C . TYR A 1 186 ? -5.807 21.254 -21.458 1.00 89.38 186 TYR A C 1
ATOM 1392 O O . TYR A 1 186 ? -6.166 21.749 -22.527 1.00 89.38 186 TYR A O 1
ATOM 1400 N N . LEU A 1 187 ? -5.679 22.009 -20.359 1.00 92.25 187 LEU A N 1
ATOM 1401 C CA . LEU A 1 187 ? -5.758 23.473 -20.418 1.00 92.25 187 LEU A CA 1
ATOM 1402 C C . LEU A 1 187 ? -4.568 24.060 -21.203 1.00 92.25 187 LEU A C 1
ATOM 1404 O O . LEU A 1 187 ? -3.539 23.395 -21.323 1.00 92.25 187 LEU A O 1
ATOM 1408 N N . PRO A 1 188 ? -4.663 25.308 -21.707 1.00 91.00 188 PRO A N 1
ATOM 1409 C CA . PRO A 1 188 ? -3.559 25.948 -22.422 1.00 91.00 188 PRO A CA 1
ATOM 1410 C C . PRO A 1 188 ? -2.256 25.937 -21.613 1.00 91.00 188 PRO A C 1
ATOM 1412 O O . PRO A 1 188 ? -2.278 26.238 -20.420 1.00 91.00 188 PRO A O 1
ATOM 1415 N N . GLU A 1 189 ? -1.124 25.663 -22.270 1.00 85.12 189 GLU A N 1
ATOM 1416 C CA . GLU A 1 189 ? 0.198 25.529 -21.626 1.00 85.12 189 GLU A CA 1
ATOM 1417 C C . GLU A 1 189 ? 0.640 26.764 -20.830 1.00 85.12 189 GLU A C 1
ATOM 1419 O O . GLU A 1 189 ? 1.430 26.644 -19.899 1.00 85.12 189 GLU A O 1
ATOM 1424 N N . SER A 1 190 ? 0.139 27.951 -21.183 1.00 84.25 190 SER A N 1
ATOM 1425 C CA . SER A 1 190 ? 0.429 29.212 -20.491 1.00 84.25 190 SER A CA 1
ATOM 1426 C C . SER A 1 190 ? -0.404 29.418 -19.220 1.00 84.25 190 SER A C 1
ATOM 1428 O O . SER A 1 190 ? -0.190 30.379 -18.482 1.00 84.25 190 SER A O 1
ATOM 1430 N N . SER A 1 191 ? -1.399 28.565 -18.968 1.00 91.44 191 SER A N 1
ATOM 1431 C CA . SER A 1 191 ? -2.329 28.722 -17.855 1.00 91.44 191 SER A CA 1
ATOM 1432 C C . SER A 1 191 ? -1.799 28.049 -16.593 1.00 91.44 191 SER A C 1
ATOM 1434 O O . SER A 1 191 ? -1.727 26.826 -16.498 1.00 91.44 191 SER A O 1
ATOM 1436 N N . THR A 1 192 ? -1.536 28.840 -15.552 1.00 91.06 192 THR A N 1
ATOM 1437 C CA . THR A 1 192 ? -1.165 28.319 -14.221 1.00 91.06 192 THR A CA 1
ATOM 1438 C C . THR A 1 192 ? -2.289 27.522 -13.551 1.00 91.06 192 THR A C 1
ATOM 1440 O O . THR A 1 192 ? -2.049 26.812 -12.572 1.00 91.06 192 THR A O 1
ATOM 1443 N N . ALA A 1 193 ? -3.513 27.579 -14.089 1.00 92.19 193 ALA A N 1
ATOM 1444 C CA . ALA A 1 193 ? -4.622 26.747 -13.637 1.00 92.19 193 ALA A CA 1
ATOM 1445 C C . ALA A 1 193 ? -4.342 25.245 -13.818 1.00 92.19 193 ALA A C 1
ATOM 1447 O O . ALA A 1 193 ? -4.895 24.460 -13.051 1.00 92.19 193 ALA A O 1
ATOM 1448 N N . GLN A 1 194 ? -3.452 24.857 -14.747 1.00 91.88 194 GLN A N 1
ATOM 1449 C CA . GLN A 1 194 ? -3.046 23.462 -14.966 1.00 91.88 194 GLN A CA 1
ATOM 1450 C C . GLN A 1 194 ? -2.561 22.776 -13.680 1.00 91.88 194 GLN A C 1
ATOM 1452 O O . GLN A 1 194 ? -2.840 21.601 -13.479 1.00 91.88 194 GLN A O 1
ATOM 1457 N N . TRP A 1 195 ? -1.874 23.505 -12.795 1.00 92.62 195 TRP A N 1
ATOM 1458 C CA . TRP A 1 195 ? -1.328 22.956 -11.550 1.00 92.62 195 TRP A CA 1
ATOM 1459 C C . TRP A 1 195 ? -1.938 23.582 -10.290 1.00 92.62 195 TRP A C 1
ATOM 1461 O O . TRP A 1 195 ? -2.069 22.913 -9.266 1.00 92.62 195 TRP A O 1
ATOM 1471 N N . ARG A 1 196 ? -2.393 24.842 -10.345 1.00 94.75 196 ARG A N 1
ATOM 1472 C CA . ARG A 1 196 ? -3.037 25.493 -9.191 1.00 94.75 196 ARG A CA 1
ATOM 1473 C C . ARG A 1 196 ? -4.412 24.914 -8.878 1.00 94.75 196 ARG A C 1
ATOM 1475 O O . ARG A 1 196 ? -4.752 24.796 -7.704 1.00 94.75 196 ARG A O 1
ATOM 1482 N N . ALA A 1 197 ? -5.198 24.541 -9.890 1.00 94.00 197 ALA A N 1
ATOM 1483 C CA . ALA A 1 197 ? -6.531 23.986 -9.664 1.00 94.00 197 ALA A CA 1
ATOM 1484 C C . ALA A 1 197 ? -6.493 22.558 -9.078 1.00 94.00 197 ALA A C 1
ATOM 1486 O O . ALA A 1 197 ? -7.191 22.330 -8.086 1.00 94.00 197 ALA A O 1
ATOM 1487 N N . PRO A 1 198 ? -5.636 21.628 -9.552 1.00 94.44 198 PRO A N 1
ATOM 1488 C CA . PRO A 1 198 ? -5.445 20.345 -8.875 1.00 94.44 198 PRO A CA 1
ATOM 1489 C C . PRO A 1 198 ? -4.946 20.454 -7.431 1.00 94.44 198 PRO A C 1
ATOM 1491 O O . PRO A 1 198 ? -5.336 19.643 -6.595 1.00 94.44 198 PRO A O 1
ATOM 1494 N N . LEU A 1 199 ? -4.140 21.466 -7.095 1.00 94.75 199 LEU A N 1
ATOM 1495 C CA . LEU A 1 199 ? -3.755 21.742 -5.704 1.00 94.75 199 LEU A CA 1
ATOM 1496 C C . LEU A 1 199 ? -4.897 22.365 -4.878 1.00 94.75 199 LEU A C 1
ATOM 1498 O O . LEU A 1 199 ? -4.913 22.226 -3.654 1.00 94.75 199 LEU A O 1
ATOM 1502 N N . ALA A 1 200 ? -5.860 23.022 -5.532 1.00 95.25 200 ALA A N 1
ATOM 1503 C CA . ALA A 1 200 ? -7.033 23.629 -4.905 1.00 95.25 200 ALA A CA 1
ATOM 1504 C C . ALA A 1 200 ? -8.142 22.634 -4.578 1.00 95.25 200 ALA A C 1
ATOM 1506 O O . ALA A 1 200 ? -8.757 22.748 -3.525 1.00 95.25 200 ALA A O 1
ATOM 1507 N N . ILE A 1 201 ? -8.393 21.638 -5.425 1.00 94.50 201 ILE A N 1
ATOM 1508 C CA . ILE A 1 201 ? -9.483 20.668 -5.224 1.00 94.50 201 ILE A CA 1
ATOM 1509 C C . ILE A 1 201 ? -9.426 19.961 -3.853 1.00 94.50 201 ILE A C 1
ATOM 1511 O O . ILE A 1 201 ? -10.471 19.840 -3.205 1.00 94.50 201 ILE A O 1
ATOM 1515 N N . PRO A 1 202 ? -8.249 19.566 -3.330 1.00 94.75 202 PRO A N 1
ATOM 1516 C CA . PRO A 1 202 ? -8.115 19.021 -1.982 1.00 94.75 202 PRO A CA 1
ATOM 1517 C C . PRO A 1 202 ? -8.628 19.907 -0.835 1.00 94.75 202 PRO A C 1
ATOM 1519 O O . PRO A 1 202 ? -8.837 19.379 0.260 1.00 94.75 202 PRO A O 1
ATOM 1522 N N . PHE A 1 203 ? -8.874 21.208 -1.050 1.00 95.31 203 PHE A N 1
ATOM 1523 C CA . PHE A 1 203 ? -9.564 22.058 -0.069 1.00 95.31 203 PHE A CA 1
ATOM 1524 C C . PHE A 1 203 ? -10.967 21.560 0.264 1.00 95.31 203 PHE A C 1
ATOM 1526 O O . PHE A 1 203 ? -11.453 21.793 1.368 1.00 95.31 203 PHE A O 1
ATOM 1533 N N . LEU A 1 204 ? -11.619 20.858 -0.666 1.00 95.81 204 LEU A N 1
ATOM 1534 C CA . LEU A 1 204 ? -12.909 20.232 -0.409 1.00 95.81 204 LEU A CA 1
ATOM 1535 C C . LEU A 1 204 ? -12.802 19.257 0.768 1.00 95.81 204 LEU A C 1
ATOM 1537 O O . LEU A 1 204 ? -13.577 19.339 1.716 1.00 95.81 204 LEU A O 1
ATOM 1541 N N . PHE A 1 205 ? -11.808 18.368 0.743 1.00 96.31 205 PHE A N 1
ATOM 1542 C CA . PHE A 1 205 ? -11.636 17.344 1.772 1.00 96.31 205 PHE A CA 1
ATOM 1543 C C . PHE A 1 205 ? -11.167 17.935 3.106 1.00 96.31 205 PHE A C 1
ATOM 1545 O O . PHE A 1 205 ? -11.660 17.531 4.160 1.00 96.31 205 PHE A O 1
ATOM 1552 N N . SER A 1 206 ? -10.265 18.921 3.083 1.00 95.25 206 SER A N 1
ATOM 1553 C CA . SER A 1 206 ? -9.816 19.590 4.311 1.00 95.25 206 SER A CA 1
ATOM 1554 C C . SER A 1 206 ? -10.929 20.447 4.925 1.00 95.25 206 SER A C 1
ATOM 1556 O O . SER A 1 206 ? -11.132 20.410 6.139 1.00 95.25 206 SER A O 1
ATOM 1558 N N . GLY A 1 207 ? -11.724 21.128 4.096 1.00 94.69 207 GLY A N 1
ATOM 1559 C CA . GLY A 1 207 ? -12.919 21.865 4.502 1.00 94.69 207 GLY A CA 1
ATOM 1560 C C . GLY A 1 207 ? -14.008 20.962 5.086 1.00 94.69 207 GLY A C 1
ATOM 1561 O O . GLY A 1 207 ? -14.554 21.278 6.142 1.00 94.69 207 GLY A O 1
ATOM 1562 N N . MET A 1 208 ? -14.274 19.803 4.469 1.00 95.06 208 MET A N 1
ATOM 1563 C CA . MET A 1 208 ? -15.198 18.795 5.011 1.00 95.06 208 MET A CA 1
ATOM 1564 C C . MET A 1 208 ? -14.806 18.388 6.431 1.00 95.06 208 MET A C 1
ATOM 1566 O O . MET A 1 208 ? -15.656 18.382 7.323 1.00 95.06 208 MET A O 1
ATOM 1570 N N . MET A 1 209 ? -13.524 18.104 6.669 1.00 95.31 209 MET A N 1
ATOM 1571 C CA . MET A 1 209 ? -13.037 17.775 8.009 1.00 95.31 209 MET A CA 1
ATOM 1572 C C . MET A 1 209 ? -13.176 18.961 8.964 1.00 95.31 209 MET A C 1
ATOM 1574 O O . MET A 1 209 ? -13.701 18.801 10.066 1.00 95.31 209 MET A O 1
ATOM 1578 N N . LEU A 1 210 ? -12.746 20.155 8.549 1.00 93.94 210 LEU A N 1
ATOM 1579 C CA . LEU A 1 210 ? -12.763 21.352 9.388 1.00 93.94 210 LEU A CA 1
ATOM 1580 C C . LEU A 1 210 ? -14.180 21.697 9.872 1.00 93.94 210 LEU A C 1
ATOM 1582 O O . LEU A 1 210 ? -14.370 22.002 11.048 1.00 93.94 210 LEU A O 1
ATOM 1586 N N . LEU A 1 211 ? -15.172 21.596 8.983 1.00 93.69 211 LEU A N 1
ATOM 1587 C CA . LEU A 1 211 ? -16.569 21.914 9.280 1.00 93.69 211 LEU A CA 1
ATOM 1588 C C . LEU A 1 211 ? -17.279 20.815 10.083 1.00 93.69 211 LEU A C 1
ATOM 1590 O O . LEU A 1 211 ? -18.143 21.122 10.900 1.00 93.69 211 LEU A O 1
ATOM 1594 N N . SER A 1 212 ? -16.925 19.542 9.877 1.00 93.50 212 SER A N 1
ATOM 1595 C CA . SER A 1 212 ? -17.656 18.411 10.470 1.00 93.50 212 SER A CA 1
ATOM 1596 C C . SER A 1 212 ? -17.051 17.857 11.763 1.00 93.50 212 SER A C 1
ATOM 1598 O O . SER A 1 212 ? -17.756 17.193 12.522 1.00 93.50 212 SER A O 1
ATOM 1600 N N . THR A 1 213 ? -15.777 18.134 12.074 1.00 93.56 213 THR A N 1
ATOM 1601 C CA . THR A 1 213 ? -15.067 17.504 13.209 1.00 93.56 213 THR A CA 1
ATOM 1602 C C . THR A 1 213 ? -15.793 17.670 14.549 1.00 93.56 213 THR A C 1
ATOM 1604 O O . THR A 1 213 ? -15.873 16.723 15.334 1.00 93.56 213 THR A O 1
ATOM 1607 N N . PHE A 1 214 ? -16.363 18.847 14.825 1.00 92.19 214 PHE A N 1
ATOM 1608 C CA . PHE A 1 214 ? -17.071 19.102 16.086 1.00 92.19 214 PHE A CA 1
ATOM 1609 C C . PHE A 1 214 ? -18.487 18.525 16.145 1.00 92.19 214 PHE A C 1
ATOM 1611 O O . PHE A 1 214 ? -19.062 18.457 17.232 1.00 92.19 214 PHE A O 1
ATOM 1618 N N . SER A 1 215 ? -19.025 18.059 15.019 1.00 90.38 215 SER A N 1
ATOM 1619 C CA . SER A 1 215 ? -20.327 17.399 14.974 1.00 90.38 215 SER A CA 1
ATOM 1620 C C . SER A 1 215 ? -20.305 15.969 15.507 1.00 90.38 215 SER A C 1
ATOM 1622 O O . SER A 1 215 ? -21.365 15.405 15.785 1.00 90.38 215 SER A O 1
ATOM 1624 N N . PHE A 1 216 ? -19.113 15.391 15.674 1.00 92.38 216 PHE A N 1
ATOM 1625 C CA . PHE A 1 216 ? -18.927 14.037 16.176 1.00 92.38 216 PHE A CA 1
ATOM 1626 C C . PHE A 1 216 ? -18.551 14.019 17.667 1.00 92.38 216 PHE A C 1
ATOM 1628 O O . PHE A 1 216 ? -17.829 14.905 18.153 1.00 92.38 216 PHE A O 1
ATOM 1635 N N . PRO A 1 217 ? -19.017 13.007 18.425 1.00 91.44 217 PRO A N 1
ATOM 1636 C CA . PRO A 1 217 ? -18.551 12.796 19.787 1.00 91.44 217 PRO A CA 1
ATOM 1637 C C . PRO A 1 217 ? -17.050 12.486 19.812 1.00 91.44 217 PRO A C 1
ATOM 1639 O O . PRO A 1 217 ? -16.532 11.761 18.957 1.00 91.44 217 PRO A O 1
ATOM 1642 N N . GLU A 1 218 ? -16.365 13.026 20.817 1.00 93.25 218 GLU A N 1
ATOM 1643 C CA . GLU A 1 218 ? -14.976 12.671 21.119 1.00 93.25 218 GLU A CA 1
ATOM 1644 C C . GLU A 1 218 ? -14.864 11.179 21.474 1.00 93.25 218 GLU A C 1
ATOM 1646 O O . GLU A 1 218 ? -15.859 10.531 21.808 1.00 93.25 218 GLU A O 1
ATOM 1651 N N . SER A 1 219 ? -13.653 10.632 21.386 1.00 94.00 219 SER A N 1
ATOM 1652 C CA . SER A 1 219 ? -13.374 9.257 21.794 1.00 94.00 219 SER A CA 1
ATOM 1653 C C . SER A 1 219 ? -13.867 8.965 23.222 1.00 94.00 219 SER A C 1
ATOM 1655 O O . SER A 1 219 ? -13.383 9.592 24.173 1.00 94.00 219 SER A O 1
ATOM 1657 N N . PRO A 1 220 ? -14.763 7.973 23.410 1.00 91.69 220 PRO A N 1
ATOM 1658 C CA . PRO A 1 220 ? -15.221 7.575 24.739 1.00 91.69 220 PRO A CA 1
ATOM 1659 C C . PRO A 1 220 ? -14.069 7.120 25.640 1.00 91.69 220 PRO A C 1
ATOM 1661 O O . PRO A 1 220 ? -14.050 7.433 26.825 1.00 91.69 220 PRO A O 1
ATOM 1664 N N . ARG A 1 221 ? -13.068 6.435 25.070 1.00 91.25 221 ARG A N 1
ATOM 1665 C CA . ARG A 1 221 ? -11.906 5.923 25.813 1.00 91.25 221 ARG A CA 1
ATOM 1666 C C . ARG A 1 221 ? -11.003 7.047 26.311 1.00 91.25 221 ARG A C 1
ATOM 1668 O O . ARG A 1 221 ? -10.549 7.003 27.448 1.00 91.25 221 ARG A O 1
ATOM 1675 N N . TRP A 1 222 ? -10.793 8.078 25.495 1.00 91.81 222 TRP A N 1
ATOM 1676 C CA . TRP A 1 222 ? -10.057 9.265 25.932 1.00 91.81 222 TRP A CA 1
ATOM 1677 C C . TRP A 1 222 ? -10.829 10.078 26.978 1.00 91.81 222 TRP A C 1
ATOM 1679 O O . TRP A 1 222 ? -10.239 10.577 27.927 1.00 91.81 222 TRP A O 1
ATOM 1689 N N . LEU A 1 223 ? -12.153 10.198 26.844 1.00 90.94 223 LEU A N 1
ATOM 1690 C CA . LEU A 1 223 ? -12.971 10.887 27.847 1.00 90.94 223 LEU A CA 1
ATOM 1691 C C . LEU A 1 223 ? -12.909 10.179 29.209 1.00 90.94 223 LEU A C 1
ATOM 1693 O O . LEU A 1 223 ? -12.777 10.851 30.231 1.00 90.94 223 LEU A O 1
ATOM 1697 N N . VAL A 1 224 ? -12.927 8.840 29.230 1.00 90.94 224 VAL A N 1
ATOM 1698 C CA . VAL A 1 224 ? -12.710 8.052 30.456 1.00 90.94 224 VAL A CA 1
ATOM 1699 C C . VAL A 1 224 ? -11.321 8.312 31.045 1.00 90.94 224 VAL A C 1
ATOM 1701 O O . VAL A 1 224 ? -11.226 8.589 32.237 1.00 90.94 224 VAL A O 1
ATOM 1704 N N . SER A 1 225 ? -10.259 8.356 30.230 1.00 87.19 225 SER A N 1
ATOM 1705 C CA . SER A 1 225 ? -8.904 8.657 30.732 1.00 87.19 225 SER A CA 1
ATOM 1706 C C . SER A 1 225 ? -8.741 10.080 31.294 1.00 87.19 225 SER A C 1
ATOM 1708 O O . SER A 1 225 ? -7.777 10.364 32.005 1.00 87.19 225 SER A O 1
ATOM 1710 N N . LYS A 1 226 ? -9.688 10.987 31.013 1.00 88.06 226 LYS A N 1
ATOM 1711 C CA . LYS A 1 226 ? -9.793 12.327 31.621 1.00 88.06 226 LYS A CA 1
ATOM 1712 C C . LYS A 1 226 ? -10.791 12.410 32.782 1.00 88.06 226 LYS A C 1
ATOM 1714 O O . LYS A 1 226 ? -11.056 13.511 33.259 1.00 88.06 226 LYS A O 1
ATOM 1719 N N . GLY A 1 227 ? -11.373 11.291 33.216 1.00 87.62 227 GLY A N 1
ATOM 1720 C CA . GLY A 1 227 ? -12.401 11.242 34.262 1.00 87.62 227 GLY A CA 1
ATOM 1721 C C . GLY A 1 227 ? -13.774 11.777 33.827 1.00 87.62 227 GLY A C 1
ATOM 1722 O O . GLY A 1 227 ? -14.654 11.994 34.657 1.00 87.62 227 GLY A O 1
ATOM 1723 N N . GLN A 1 228 ? -14.000 12.004 32.528 1.00 90.56 228 GLN A N 1
ATOM 1724 C CA . GLN A 1 228 ? -15.238 12.570 31.973 1.00 90.56 228 GLN A CA 1
ATOM 1725 C C . GLN A 1 228 ? -16.245 11.478 31.568 1.00 90.56 228 GLN A C 1
ATOM 1727 O O . GLN A 1 228 ? -16.765 11.446 30.450 1.00 90.56 228 GLN A O 1
ATOM 1732 N N . VAL A 1 229 ? -16.559 10.583 32.506 1.00 90.94 229 VAL A N 1
ATOM 1733 C CA . VAL A 1 229 ? -17.346 9.353 32.281 1.00 90.94 229 VAL A CA 1
ATOM 1734 C C . VAL A 1 229 ? -18.757 9.629 31.748 1.00 90.94 229 VAL A C 1
ATOM 1736 O O . VAL A 1 229 ? -19.250 8.933 30.859 1.00 90.94 229 VAL A O 1
ATOM 1739 N N . ARG A 1 230 ? -19.415 10.690 32.236 1.00 90.31 230 ARG A N 1
ATOM 1740 C CA . ARG A 1 230 ? -20.768 11.067 31.782 1.00 90.31 230 ARG A CA 1
ATOM 1741 C C . ARG A 1 230 ? -20.798 11.438 30.296 1.00 90.31 230 ARG A C 1
ATOM 1743 O O . ARG A 1 230 ? -21.712 11.032 29.578 1.00 90.31 230 ARG A O 1
ATOM 1750 N N . GLU A 1 231 ? -19.799 12.185 29.824 1.00 88.31 231 GLU A N 1
ATOM 1751 C CA . GLU A 1 231 ? -19.691 12.551 28.407 1.00 88.31 231 GLU A CA 1
ATOM 1752 C C . GLU A 1 231 ? -19.296 11.336 27.560 1.00 88.31 231 GLU A C 1
ATOM 1754 O O . GLU A 1 231 ? -19.866 11.145 26.486 1.00 88.31 231 GLU A O 1
ATOM 1759 N N . ALA A 1 232 ? -18.409 10.472 28.073 1.00 90.31 232 ALA A N 1
ATOM 1760 C CA . ALA A 1 232 ? -18.029 9.216 27.425 1.00 90.31 232 ALA A CA 1
ATOM 1761 C C . ALA A 1 232 ? -19.239 8.298 27.196 1.00 90.31 232 ALA A C 1
ATOM 1763 O O . ALA A 1 232 ? -19.449 7.815 26.084 1.00 90.31 232 ALA A O 1
ATOM 1764 N N . THR A 1 233 ? -20.073 8.129 28.226 1.00 91.62 233 THR A N 1
ATOM 1765 C CA . THR A 1 233 ? -21.299 7.316 28.191 1.00 91.62 233 THR A CA 1
ATOM 1766 C C . THR A 1 233 ? -22.286 7.866 27.167 1.00 91.62 233 THR A C 1
ATOM 1768 O O . THR A 1 233 ? -22.771 7.131 26.309 1.00 91.62 233 THR A O 1
ATOM 1771 N N . SER A 1 234 ? -22.531 9.182 27.196 1.00 89.94 234 SER A N 1
ATOM 1772 C CA . SER A 1 234 ? -23.391 9.843 26.211 1.00 89.94 234 SER A CA 1
ATOM 1773 C C . SER A 1 234 ? -22.850 9.667 24.789 1.00 89.94 234 SER A C 1
ATOM 1775 O O . SER A 1 234 ? -23.599 9.278 23.895 1.00 89.94 234 SER A O 1
ATOM 1777 N N . GLY A 1 235 ? -21.559 9.919 24.559 1.00 89.56 235 GLY A N 1
ATOM 1778 C CA . GLY A 1 235 ? -20.936 9.804 23.239 1.00 89.56 235 GLY A CA 1
ATOM 1779 C C . GLY A 1 235 ? -20.978 8.381 22.683 1.00 89.56 235 GLY A C 1
ATOM 1780 O O . GLY A 1 235 ? -21.341 8.182 21.522 1.00 89.56 235 GLY A O 1
ATOM 1781 N N . LEU A 1 236 ? -20.682 7.383 23.519 1.00 91.00 236 LEU A N 1
ATOM 1782 C CA . LEU A 1 236 ? -20.760 5.974 23.141 1.00 91.00 236 LEU A CA 1
ATOM 1783 C C . LEU A 1 236 ? -22.199 5.558 22.809 1.00 91.00 236 LEU A C 1
ATOM 1785 O O . LEU A 1 236 ? -22.424 4.932 21.773 1.00 91.00 236 LEU A O 1
ATOM 1789 N N . ALA A 1 237 ? -23.176 5.972 23.620 1.00 90.44 237 ALA A N 1
ATOM 1790 C CA . ALA A 1 237 ? -24.594 5.727 23.366 1.00 90.44 237 ALA A CA 1
ATOM 1791 C C . ALA A 1 237 ? -25.040 6.284 21.999 1.00 90.44 237 ALA A C 1
ATOM 1793 O O . ALA A 1 237 ? -25.711 5.585 21.237 1.00 90.44 237 ALA A O 1
ATOM 1794 N N . HIS A 1 238 ? -24.563 7.477 21.616 1.00 89.31 238 HIS A N 1
ATOM 1795 C CA . HIS A 1 238 ? -24.822 8.050 20.287 1.00 89.31 238 HIS A CA 1
ATOM 1796 C C . HIS A 1 238 ? -24.213 7.203 19.158 1.00 89.31 238 HIS A C 1
ATOM 1798 O O . HIS A 1 238 ? -24.903 6.922 18.178 1.00 89.31 238 HIS A O 1
ATOM 1804 N N . TYR A 1 239 ? -22.961 6.743 19.290 1.00 89.38 239 TYR A N 1
ATOM 1805 C CA . TYR A 1 239 ? -22.324 5.865 18.293 1.00 89.38 239 TYR A CA 1
ATOM 1806 C C . TYR A 1 239 ? -22.981 4.488 18.179 1.00 89.38 239 TYR A C 1
ATOM 1808 O O . TYR A 1 239 ? -22.886 3.851 17.127 1.00 89.38 239 TYR A O 1
ATOM 1816 N N . ARG A 1 240 ? -23.605 3.998 19.252 1.00 90.19 240 ARG A N 1
ATOM 1817 C CA . ARG A 1 240 ? -24.302 2.705 19.282 1.00 90.19 240 ARG A CA 1
ATOM 1818 C C . ARG A 1 240 ? -25.782 2.822 18.904 1.00 90.19 240 ARG A C 1
ATOM 1820 O O . ARG A 1 240 ? -26.363 1.820 18.510 1.00 90.19 240 ARG A O 1
ATOM 1827 N N . GLY A 1 241 ? -26.364 4.024 18.947 1.00 89.31 241 GLY A N 1
ATOM 1828 C CA . GLY A 1 241 ? -27.788 4.247 18.671 1.00 89.31 241 GLY A CA 1
ATOM 1829 C C . GLY A 1 241 ? -28.697 3.751 19.795 1.00 89.31 241 GLY A C 1
ATOM 1830 O O . GLY A 1 241 ? -29.831 3.364 19.536 1.00 89.31 241 GLY A O 1
ATOM 1831 N N . LEU A 1 242 ? -28.183 3.724 21.026 1.00 91.12 242 LEU A N 1
ATOM 1832 C CA . LEU A 1 242 ? -28.874 3.222 22.213 1.00 91.12 242 LEU A CA 1
ATOM 1833 C C . LEU A 1 242 ? -29.073 4.350 23.233 1.00 91.12 242 LEU A C 1
ATOM 1835 O O . LEU A 1 242 ? -28.435 5.399 23.150 1.00 91.12 242 LEU A O 1
ATOM 1839 N N . SER A 1 243 ? -29.945 4.125 24.217 1.00 89.62 243 SER A N 1
ATOM 1840 C CA . SER A 1 243 ? -30.071 5.017 25.375 1.00 89.62 243 SER A CA 1
ATOM 1841 C C . SER A 1 243 ? -28.810 4.962 26.245 1.00 89.62 243 SER A C 1
ATOM 1843 O O . SER A 1 243 ? -28.208 3.901 26.406 1.00 89.62 243 SER A O 1
ATOM 1845 N N . SER A 1 244 ? -28.442 6.088 26.863 1.00 87.56 244 SER A N 1
ATOM 1846 C CA . SER A 1 244 ? -27.319 6.169 27.812 1.00 87.56 244 SER A CA 1
ATOM 1847 C C . SER A 1 244 ? -27.474 5.237 29.021 1.00 87.56 244 SER A C 1
ATOM 1849 O O . SER A 1 244 ? -26.479 4.903 29.649 1.00 87.56 244 SER A O 1
ATOM 1851 N N . SER A 1 245 ? -28.705 4.828 29.347 1.00 87.31 245 SER A N 1
ATOM 1852 C CA . SER A 1 245 ? -29.019 3.916 30.458 1.00 87.31 245 SER A CA 1
ATOM 1853 C C . SER A 1 245 ? -29.079 2.443 30.043 1.00 87.31 245 SER A C 1
ATOM 1855 O O . SER A 1 245 ? -29.464 1.602 30.845 1.00 87.31 245 SER A O 1
ATOM 1857 N N . HIS A 1 246 ? -28.771 2.120 28.786 1.00 90.69 246 HIS A N 1
ATOM 1858 C CA . HIS A 1 246 ? -28.838 0.753 28.285 1.00 90.69 246 HIS A CA 1
ATOM 1859 C C . HIS A 1 246 ? -27.659 -0.082 28.813 1.00 90.69 246 HIS A C 1
ATOM 1861 O O . HIS A 1 246 ? -26.506 0.310 28.632 1.00 90.69 246 HIS A O 1
ATOM 1867 N N . ASP A 1 247 ? -27.928 -1.271 29.365 1.00 90.81 247 ASP A N 1
ATOM 1868 C CA . ASP A 1 247 ? -26.934 -2.153 30.006 1.00 90.81 247 ASP A CA 1
ATOM 1869 C C . ASP A 1 247 ? -25.652 -2.366 29.190 1.00 90.81 247 ASP A C 1
ATOM 1871 O O . ASP A 1 247 ? -24.551 -2.373 29.734 1.00 90.81 247 ASP A O 1
ATOM 1875 N N . ALA A 1 248 ? -25.781 -2.539 27.872 1.00 87.56 248 ALA A N 1
ATOM 1876 C CA . ALA A 1 248 ? -24.640 -2.720 26.971 1.00 87.56 248 ALA A CA 1
ATOM 1877 C C . ALA A 1 248 ? -23.646 -1.539 27.000 1.00 87.56 248 ALA A C 1
ATOM 1879 O O . ALA A 1 248 ? -22.438 -1.764 26.970 1.00 87.56 248 ALA A O 1
ATOM 1880 N N . ILE A 1 249 ? -24.142 -0.298 27.093 1.00 90.94 249 ILE A N 1
ATOM 1881 C CA . ILE A 1 249 ? -23.302 0.907 27.173 1.00 90.94 249 ILE A CA 1
ATOM 1882 C C . ILE A 1 249 ? -22.598 0.956 28.524 1.00 90.94 249 ILE A C 1
ATOM 1884 O O . ILE A 1 249 ? -21.390 1.178 28.572 1.00 90.94 249 ILE A O 1
ATOM 1888 N N . THR A 1 250 ? -23.334 0.693 29.606 1.00 90.50 250 THR A N 1
ATOM 1889 C CA . THR A 1 250 ? -22.780 0.657 30.963 1.00 90.50 250 THR A CA 1
ATOM 1890 C C . THR A 1 250 ? -21.674 -0.389 31.075 1.00 90.50 250 THR A C 1
ATOM 1892 O O . THR A 1 250 ? -20.587 -0.068 31.536 1.00 90.50 250 THR A O 1
ATOM 1895 N N . ARG A 1 251 ? -21.891 -1.609 30.561 1.00 88.81 251 ARG A N 1
ATOM 1896 C CA . ARG A 1 251 ? -20.870 -2.672 30.552 1.00 88.81 251 ARG A CA 1
ATOM 1897 C C . ARG A 1 251 ? -19.622 -2.279 29.759 1.00 88.81 251 ARG A C 1
ATOM 1899 O O . ARG A 1 251 ? -18.511 -2.524 30.222 1.00 88.81 251 ARG A O 1
ATOM 1906 N N . GLU A 1 252 ? -19.785 -1.676 28.577 1.00 89.69 252 GLU A N 1
ATOM 1907 C CA . GLU A 1 252 ? -18.647 -1.252 27.750 1.00 89.69 252 GLU A CA 1
ATOM 1908 C C . GLU A 1 252 ? -17.843 -0.139 28.448 1.00 89.69 252 GLU A C 1
ATOM 1910 O O . GLU A 1 252 ? -16.621 -0.247 28.525 1.00 89.69 252 GLU A O 1
ATOM 1915 N N . ILE A 1 253 ? -18.498 0.873 29.032 1.00 91.19 253 ILE A N 1
ATOM 1916 C CA . ILE A 1 253 ? -17.820 1.943 29.785 1.00 91.19 253 ILE A CA 1
ATOM 1917 C C . ILE A 1 253 ? -17.106 1.394 31.021 1.00 91.19 253 ILE A C 1
ATOM 1919 O O . ILE A 1 253 ? -15.915 1.657 31.173 1.00 91.19 253 ILE A O 1
ATOM 1923 N N . SER A 1 254 ? -17.764 0.563 31.834 1.00 88.56 254 SER A N 1
ATOM 1924 C CA . SER A 1 254 ? -17.135 -0.028 33.022 1.00 88.56 254 SER A CA 1
ATOM 1925 C C . SER A 1 254 ? -15.923 -0.894 32.667 1.00 88.56 254 SER A C 1
ATOM 1927 O O . SER A 1 254 ? -14.916 -0.862 33.366 1.00 88.56 254 SER A O 1
ATOM 1929 N N . SER A 1 255 ? -15.959 -1.622 31.542 1.00 87.94 255 SER A N 1
ATOM 1930 C CA . SER A 1 255 ? -14.788 -2.379 31.067 1.00 87.94 255 SER A CA 1
ATOM 1931 C C . SER A 1 255 ? -13.609 -1.479 30.674 1.00 87.94 255 SER A C 1
ATOM 1933 O O . SER A 1 255 ? -12.451 -1.856 30.849 1.00 87.94 255 SER A O 1
ATOM 1935 N N . VAL A 1 256 ? -13.892 -0.282 30.148 1.00 87.06 256 VAL A N 1
ATOM 1936 C CA . VAL A 1 256 ? -12.873 0.710 29.791 1.00 87.06 256 VAL A CA 1
ATOM 1937 C C . VAL A 1 256 ? -12.303 1.361 31.051 1.00 87.06 256 VAL A C 1
ATOM 1939 O O . VAL A 1 256 ? -11.089 1.502 31.136 1.00 87.06 256 VAL A O 1
ATOM 1942 N N . GLU A 1 257 ? -13.142 1.707 32.029 1.00 87.44 257 GLU A N 1
ATOM 1943 C CA . GLU A 1 257 ? -12.712 2.244 33.330 1.00 87.44 257 GLU A CA 1
ATOM 1944 C C . GLU A 1 257 ? -11.778 1.274 34.056 1.00 87.44 257 GLU A C 1
ATOM 1946 O O . GLU A 1 257 ? -10.652 1.651 34.370 1.00 87.44 257 GLU A O 1
ATOM 1951 N N . LEU A 1 258 ? -12.174 0.002 34.192 1.00 84.94 258 LEU A N 1
ATOM 1952 C CA . LEU A 1 258 ? -11.342 -1.039 34.806 1.00 84.94 258 LEU A CA 1
ATOM 1953 C C . LEU A 1 258 ? -9.983 -1.190 34.104 1.00 84.94 258 LEU A C 1
ATOM 1955 O O . LEU A 1 258 ? -8.951 -1.345 34.755 1.00 84.94 258 LEU A O 1
ATOM 1959 N N . ALA A 1 259 ? -9.960 -1.118 32.768 1.00 82.00 259 ALA A N 1
ATOM 1960 C CA . ALA A 1 259 ? -8.715 -1.197 32.007 1.00 82.00 259 ALA A CA 1
ATOM 1961 C C . ALA A 1 259 ? -7.785 -0.002 32.290 1.00 82.00 259 ALA A C 1
ATOM 1963 O O . ALA A 1 259 ? -6.575 -0.193 32.425 1.00 82.00 259 ALA A O 1
ATOM 1964 N N . PHE A 1 260 ? -8.328 1.211 32.416 1.00 79.94 260 PHE A N 1
ATOM 1965 C CA . PHE A 1 260 ? -7.538 2.399 32.752 1.00 79.94 260 PHE A CA 1
ATOM 1966 C C . PHE A 1 260 ? -7.085 2.415 34.216 1.00 79.94 260 PHE A C 1
ATOM 1968 O O . PHE A 1 260 ? -5.944 2.782 34.468 1.00 79.94 260 PHE A O 1
ATOM 1975 N N . GLU A 1 261 ? -7.917 1.972 35.161 1.00 77.81 261 GLU A N 1
ATOM 1976 C CA . GLU A 1 261 ? -7.554 1.866 36.584 1.00 77.81 261 GLU A CA 1
ATOM 1977 C C . GLU A 1 261 ? -6.452 0.827 36.831 1.00 77.81 261 GLU A C 1
ATOM 1979 O O . GLU A 1 261 ? -5.603 1.018 37.697 1.00 77.81 261 GLU A O 1
ATOM 1984 N N . SER A 1 262 ? -6.423 -0.247 36.034 1.00 65.94 262 SER A N 1
ATOM 1985 C CA . SER A 1 262 ? -5.367 -1.269 36.092 1.00 65.94 262 SER A CA 1
ATOM 1986 C C . SER A 1 262 ? -4.030 -0.845 35.464 1.00 65.94 262 SER A C 1
ATOM 1988 O O . SER A 1 262 ? -3.045 -1.572 35.582 1.00 65.94 262 SER A O 1
ATOM 1990 N N . THR A 1 263 ? -3.983 0.304 34.779 1.00 65.12 263 THR A N 1
ATOM 1991 C CA . THR A 1 263 ? -2.789 0.790 34.075 1.00 65.12 263 THR A CA 1
ATOM 1992 C C . THR A 1 263 ? -2.131 1.914 34.880 1.00 65.12 263 THR A C 1
ATOM 1994 O O . THR A 1 263 ? -2.687 3.005 34.992 1.00 65.12 263 THR A O 1
ATOM 1997 N N . GLU A 1 264 ? -0.928 1.684 35.417 1.00 59.59 264 GLU A N 1
ATOM 1998 C CA . GLU A 1 264 ? -0.135 2.744 36.058 1.00 59.59 264 GLU A CA 1
ATOM 1999 C C . GLU A 1 264 ? 0.256 3.846 35.054 1.00 59.59 264 GLU A C 1
ATOM 2001 O O . GLU A 1 264 ? 0.313 3.630 33.837 1.00 59.59 264 GLU A O 1
ATOM 2006 N N . SER A 1 265 ? 0.530 5.056 35.559 1.00 59.38 265 SER A N 1
ATOM 2007 C CA . SER A 1 265 ? 0.908 6.203 34.729 1.00 59.38 265 SER A CA 1
ATOM 2008 C C . SER A 1 265 ? 2.121 5.868 33.858 1.00 59.38 265 SER A C 1
ATOM 2010 O O . SER A 1 265 ? 3.227 5.713 34.368 1.00 59.38 265 SER A O 1
ATOM 2012 N N . SER A 1 266 ? 1.906 5.774 32.549 1.00 65.69 266 SER A N 1
ATOM 2013 C CA . SER A 1 266 ? 2.895 5.251 31.605 1.00 65.69 266 SER A CA 1
ATOM 2014 C C . SER A 1 266 ? 3.658 6.382 30.907 1.00 65.69 266 SER A C 1
ATOM 2016 O O . SER A 1 266 ? 3.084 7.394 30.494 1.00 65.69 266 SER A O 1
ATOM 2018 N N . SER A 1 267 ? 4.967 6.208 30.754 1.00 74.62 267 SER A N 1
ATOM 2019 C CA . SER A 1 267 ? 5.903 7.119 30.098 1.00 74.62 267 SER A CA 1
ATOM 2020 C C . SER A 1 267 ? 6.415 6.532 28.781 1.00 74.62 267 SER A C 1
ATOM 2022 O O . SER A 1 267 ? 6.511 5.321 28.611 1.00 74.62 267 SER A O 1
ATOM 2024 N N . LEU A 1 268 ? 6.844 7.385 27.841 1.00 74.88 268 LEU A N 1
ATOM 2025 C CA . LEU A 1 268 ? 7.478 6.931 26.589 1.00 74.88 268 LEU A CA 1
ATOM 2026 C C . LEU A 1 268 ? 8.745 6.095 26.835 1.00 74.88 268 LEU A C 1
ATOM 2028 O O . LEU A 1 268 ? 9.134 5.303 25.980 1.00 74.88 268 LEU A O 1
ATOM 2032 N N . LYS A 1 269 ? 9.385 6.260 28.000 1.00 77.88 269 LYS A N 1
ATOM 2033 C CA . LYS A 1 269 ? 10.557 5.472 28.403 1.00 77.88 269 LYS A CA 1
ATOM 2034 C C . LYS A 1 269 ? 10.214 4.003 28.657 1.00 77.88 269 LYS A C 1
ATOM 2036 O O . LYS A 1 269 ? 11.063 3.148 28.423 1.00 77.88 269 LYS A O 1
ATOM 2041 N N . ASP A 1 270 ? 8.974 3.711 29.037 1.00 80.25 270 ASP A N 1
ATOM 2042 C CA . ASP A 1 270 ? 8.529 2.358 29.379 1.00 80.25 270 ASP A CA 1
ATOM 2043 C C . ASP A 1 270 ? 8.472 1.456 28.140 1.00 80.25 270 ASP A C 1
ATOM 2045 O O . ASP A 1 270 ? 8.620 0.243 28.248 1.00 80.25 270 ASP A O 1
ATOM 2049 N N . ILE A 1 271 ? 8.376 2.048 26.938 1.00 81.56 271 ILE A N 1
ATOM 2050 C CA . ILE A 1 271 ? 8.485 1.329 25.659 1.00 81.56 271 ILE A CA 1
ATOM 2051 C C . ILE A 1 271 ? 9.812 0.571 25.559 1.00 81.56 271 ILE A C 1
ATOM 2053 O O . ILE A 1 271 ? 9.863 -0.505 24.970 1.00 81.56 271 ILE A O 1
ATOM 2057 N N . PHE A 1 272 ? 10.880 1.129 26.128 1.00 82.38 272 PHE A N 1
ATOM 2058 C CA . PHE A 1 272 ? 12.223 0.568 26.054 1.00 82.38 272 PHE A CA 1
ATOM 2059 C C . PHE A 1 272 ? 12.614 -0.226 27.299 1.00 82.38 272 PHE A C 1
ATOM 2061 O O . PHE A 1 272 ? 13.755 -0.672 27.371 1.00 82.38 272 PHE A O 1
ATOM 2068 N N . ASN A 1 273 ? 11.701 -0.427 28.255 1.00 80.44 273 ASN A N 1
ATOM 2069 C CA . ASN A 1 273 ? 11.970 -1.256 29.421 1.00 80.44 273 ASN A CA 1
ATOM 2070 C C . ASN A 1 273 ? 11.881 -2.751 29.035 1.00 80.44 273 ASN A C 1
ATOM 2072 O O . ASN A 1 273 ? 10.794 -3.226 28.696 1.00 80.44 273 ASN A O 1
ATOM 2076 N N . PRO A 1 274 ? 12.995 -3.508 29.061 1.00 70.25 274 PRO A N 1
ATOM 2077 C CA . PRO A 1 274 ? 12.991 -4.925 28.705 1.00 70.25 274 PRO A CA 1
ATOM 2078 C C . PRO A 1 274 ? 12.307 -5.815 29.756 1.00 70.25 274 PRO A C 1
ATOM 2080 O O . PRO A 1 274 ? 11.931 -6.937 29.425 1.00 70.25 274 PRO A O 1
ATOM 2083 N N . GLU A 1 275 ? 12.125 -5.330 30.989 1.00 73.31 275 GLU A N 1
ATOM 2084 C CA . GLU A 1 275 ? 11.521 -6.073 32.108 1.00 73.31 275 GLU A CA 1
ATOM 2085 C C . GLU A 1 275 ? 9.993 -5.908 32.191 1.00 73.31 275 GLU A C 1
ATOM 2087 O O . GLU A 1 275 ? 9.345 -6.454 33.083 1.00 73.31 275 GLU A O 1
ATOM 2092 N N . ASP A 1 276 ? 9.387 -5.171 31.256 1.00 75.81 276 ASP A N 1
ATOM 2093 C CA . ASP A 1 276 ? 7.944 -4.961 31.235 1.00 75.81 276 ASP A CA 1
ATOM 2094 C C . ASP A 1 276 ? 7.167 -6.238 30.845 1.00 75.81 276 ASP A C 1
ATOM 2096 O O . ASP A 1 276 ? 7.295 -6.783 29.741 1.00 75.81 276 ASP A O 1
ATOM 2100 N N . ASN A 1 277 ? 6.261 -6.660 31.732 1.00 72.81 277 ASN A N 1
ATOM 2101 C CA . ASN A 1 277 ? 5.385 -7.819 31.541 1.00 72.81 277 ASN A CA 1
ATOM 2102 C C . ASN A 1 277 ? 4.425 -7.664 30.346 1.00 72.81 277 ASN A C 1
ATOM 2104 O O . ASN A 1 277 ? 3.936 -8.667 29.817 1.00 72.81 277 ASN A O 1
ATOM 2108 N N . THR A 1 278 ? 4.165 -6.436 29.876 1.00 74.62 278 THR A N 1
ATOM 2109 C CA . THR A 1 278 ? 3.287 -6.188 28.718 1.00 74.62 278 THR A CA 1
ATOM 2110 C C . THR A 1 278 ? 4.009 -6.227 27.363 1.00 74.62 278 THR A C 1
ATOM 2112 O O . THR A 1 278 ? 3.351 -6.227 26.310 1.00 74.62 278 THR A O 1
ATOM 2115 N N . ARG A 1 279 ? 5.343 -6.394 27.376 1.00 82.81 279 ARG A N 1
ATOM 2116 C CA . ARG A 1 279 ? 6.228 -6.553 26.208 1.00 82.81 279 ARG A CA 1
ATOM 2117 C C . ARG A 1 279 ? 6.177 -5.358 25.248 1.00 82.81 279 ARG A C 1
ATOM 2119 O O . ARG A 1 279 ? 6.108 -5.545 24.026 1.00 82.81 279 ARG A O 1
ATOM 2126 N N . LEU A 1 280 ? 6.196 -4.129 25.771 1.00 83.19 280 LEU A N 1
ATOM 2127 C CA . LEU A 1 280 ? 6.080 -2.912 24.953 1.00 83.19 280 LEU A CA 1
ATOM 2128 C C . LEU A 1 280 ? 7.174 -2.779 23.882 1.00 83.19 280 LEU A C 1
ATOM 2130 O O . LEU A 1 280 ? 6.852 -2.425 22.745 1.00 83.19 280 LEU A O 1
ATOM 2134 N N . LEU A 1 281 ? 8.425 -3.147 24.184 1.00 81.75 281 LEU A N 1
ATOM 2135 C CA . LEU A 1 281 ? 9.538 -3.072 23.225 1.00 81.75 281 LEU A CA 1
ATOM 2136 C C . LEU A 1 281 ? 9.299 -3.944 21.983 1.00 81.75 281 LEU A C 1
ATOM 2138 O O . LEU A 1 281 ? 9.529 -3.519 20.850 1.00 81.75 281 LEU A O 1
ATOM 2142 N N . TYR A 1 282 ? 8.780 -5.156 22.183 1.00 81.75 282 TYR A N 1
ATOM 2143 C CA . TYR A 1 282 ? 8.423 -6.060 21.089 1.00 81.75 282 TYR A CA 1
ATOM 2144 C C . TYR A 1 282 ? 7.284 -5.487 20.233 1.00 81.75 282 TYR A C 1
ATOM 2146 O O . TYR A 1 282 ? 7.363 -5.494 19.004 1.00 81.75 282 TYR A O 1
ATOM 2154 N N . ARG A 1 283 ? 6.246 -4.926 20.871 1.00 82.50 283 ARG A N 1
ATOM 2155 C CA . ARG A 1 283 ? 5.120 -4.281 20.171 1.00 82.50 283 ARG A CA 1
ATOM 2156 C C . ARG A 1 283 ? 5.579 -3.075 19.349 1.00 82.50 283 ARG A C 1
ATOM 2158 O O . ARG A 1 283 ? 5.116 -2.897 18.226 1.00 82.50 283 ARG A O 1
ATOM 2165 N N . PHE A 1 284 ? 6.515 -2.287 19.874 1.00 82.56 284 PHE A N 1
ATOM 2166 C CA . PHE A 1 284 ? 7.113 -1.158 19.165 1.00 82.56 284 PHE A CA 1
ATOM 2167 C C . PHE A 1 284 ? 7.859 -1.601 17.897 1.00 82.56 284 PHE A C 1
ATOM 2169 O O . PHE A 1 284 ? 7.601 -1.068 16.815 1.00 82.56 284 PHE A O 1
ATOM 2176 N N . TRP A 1 285 ? 8.716 -2.622 17.991 1.00 82.69 285 TRP A N 1
ATOM 2177 C CA . TRP A 1 285 ? 9.459 -3.131 16.833 1.00 82.69 285 TRP A CA 1
ATOM 2178 C C . TRP A 1 285 ? 8.570 -3.783 15.773 1.00 82.69 285 TRP A C 1
ATOM 2180 O O . TRP A 1 285 ? 8.827 -3.603 14.581 1.00 82.69 285 TRP A O 1
ATOM 2190 N N . LEU A 1 286 ? 7.492 -4.464 16.174 1.00 82.06 286 LEU A N 1
ATOM 2191 C CA . LEU A 1 286 ? 6.485 -4.957 15.231 1.00 82.06 286 LEU A CA 1
ATOM 2192 C C . LEU A 1 286 ? 5.863 -3.814 14.418 1.00 82.06 286 LEU A C 1
ATOM 2194 O O . LEU A 1 286 ? 5.765 -3.907 13.193 1.00 82.06 286 LEU A O 1
ATOM 2198 N N . CYS A 1 287 ? 5.487 -2.717 15.080 1.00 79.38 287 CYS A N 1
ATOM 2199 C CA . CYS A 1 287 ? 4.931 -1.544 14.411 1.00 79.38 287 CYS A CA 1
ATOM 2200 C C . CYS A 1 287 ? 5.946 -0.889 13.458 1.00 79.38 287 CYS A C 1
ATOM 2202 O O . CYS A 1 287 ? 5.593 -0.557 12.326 1.00 79.38 287 CYS A O 1
ATOM 2204 N N . MET A 1 288 ? 7.207 -0.732 13.873 1.00 78.19 288 MET A N 1
ATOM 2205 C CA . MET A 1 288 ? 8.256 -0.121 13.043 1.00 78.19 288 MET A CA 1
ATOM 2206 C C . MET A 1 288 ? 8.598 -0.971 11.810 1.00 78.19 288 MET A C 1
ATOM 2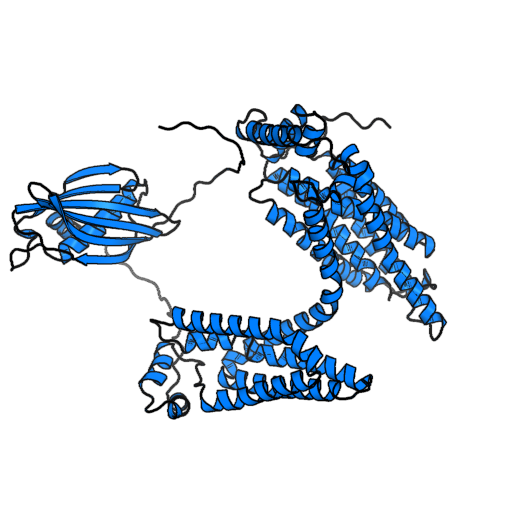208 O O . MET A 1 288 ? 8.647 -0.450 10.694 1.00 78.19 288 MET A O 1
ATOM 2212 N N . GLY A 1 289 ? 8.778 -2.283 11.989 1.00 70.75 289 GLY A N 1
ATOM 2213 C CA . GLY A 1 289 ? 9.126 -3.201 10.903 1.00 70.75 289 GLY A CA 1
ATOM 2214 C C . GLY A 1 289 ? 8.067 -3.247 9.799 1.00 70.75 289 GLY A C 1
ATOM 2215 O O . GLY A 1 289 ? 8.403 -3.174 8.617 1.00 70.75 289 GLY A O 1
ATOM 2216 N N . LEU A 1 290 ? 6.781 -3.280 10.169 1.00 71.25 290 LEU A N 1
ATOM 2217 C CA . LEU A 1 290 ? 5.674 -3.304 9.204 1.00 71.25 290 LEU A CA 1
ATOM 2218 C C . LEU A 1 290 ? 5.635 -2.064 8.295 1.00 71.25 290 LEU A C 1
ATOM 2220 O O . LEU A 1 290 ? 5.292 -2.183 7.120 1.00 71.25 290 LEU A O 1
ATOM 2224 N N . ASN A 1 291 ? 6.027 -0.890 8.796 1.00 67.94 291 ASN A N 1
ATOM 2225 C CA . ASN A 1 291 ? 6.025 0.347 8.009 1.00 67.94 291 ASN A CA 1
ATOM 2226 C C . ASN A 1 291 ? 7.227 0.453 7.046 1.00 67.94 291 ASN A C 1
ATOM 2228 O O . ASN A 1 291 ? 7.099 1.047 5.975 1.00 67.94 291 ASN A O 1
ATOM 2232 N N . PHE A 1 292 ? 8.378 -0.144 7.380 1.00 67.19 292 PHE A N 1
ATOM 2233 C CA . PHE A 1 292 ? 9.597 -0.085 6.559 1.00 67.19 292 PHE A CA 1
ATOM 2234 C C . PHE A 1 292 ? 9.519 -0.962 5.295 1.00 67.19 292 PHE A C 1
ATOM 2236 O O . PHE A 1 292 ? 9.802 -0.492 4.190 1.00 67.19 292 PHE A O 1
ATOM 2243 N N . PHE A 1 293 ? 9.058 -2.214 5.415 1.00 58.62 293 PHE A N 1
ATOM 2244 C CA . PHE A 1 293 ? 8.938 -3.140 4.273 1.00 58.62 293 PHE A CA 1
ATOM 2245 C C . PHE A 1 293 ? 7.952 -2.674 3.193 1.00 58.62 293 PHE A C 1
ATOM 2247 O O . PHE A 1 293 ? 7.981 -3.143 2.055 1.00 58.62 293 PHE A O 1
ATOM 2254 N N . GLN A 1 294 ? 7.088 -1.720 3.525 1.00 52.88 294 GLN A N 1
ATOM 2255 C CA . GLN A 1 294 ? 6.058 -1.220 2.639 1.00 52.88 294 GLN A CA 1
ATOM 2256 C C . GLN A 1 294 ? 6.596 -0.423 1.427 1.00 52.88 294 GLN A C 1
ATOM 2258 O O . GLN A 1 294 ? 5.866 -0.324 0.447 1.00 52.88 294 GLN A O 1
ATOM 2263 N N . GLN A 1 295 ? 7.805 0.156 1.440 1.00 51.19 295 GLN A N 1
ATOM 2264 C CA . GLN A 1 295 ? 8.194 1.161 0.424 1.00 51.19 295 GLN A CA 1
ATOM 2265 C C . GLN A 1 295 ? 9.026 0.634 -0.765 1.00 51.19 295 GLN A C 1
ATOM 2267 O O . GLN A 1 295 ? 8.713 0.954 -1.909 1.00 51.19 295 GLN A O 1
ATOM 2272 N N . MET A 1 296 ? 10.053 -0.192 -0.546 1.00 43.72 296 MET A N 1
ATOM 2273 C CA . MET A 1 296 ? 11.043 -0.511 -1.596 1.00 43.72 296 MET A CA 1
ATOM 2274 C C . MET A 1 296 ? 10.537 -1.508 -2.656 1.00 43.72 296 MET A C 1
ATOM 2276 O O . MET A 1 296 ? 10.803 -1.377 -3.847 1.00 43.72 296 MET A O 1
ATOM 2280 N N . SER A 1 297 ? 9.748 -2.494 -2.241 1.00 54.41 297 SER A N 1
ATOM 2281 C CA . SER A 1 297 ? 9.312 -3.594 -3.109 1.00 54.41 297 SER A CA 1
ATOM 2282 C C . SER A 1 297 ? 8.159 -3.219 -4.045 1.00 54.41 297 SER A C 1
ATOM 2284 O O . SER A 1 297 ? 7.859 -3.959 -4.977 1.00 54.41 297 SER A O 1
ATOM 2286 N N . LYS A 1 298 ? 7.481 -2.086 -3.820 1.00 52.34 298 LYS A N 1
ATOM 2287 C CA . LYS A 1 298 ? 6.210 -1.780 -4.493 1.00 52.34 298 LYS A CA 1
ATOM 2288 C C . LYS A 1 298 ? 6.355 -1.282 -5.926 1.00 52.34 298 LYS A C 1
ATOM 2290 O O . LYS A 1 298 ? 5.511 -1.630 -6.741 1.00 52.34 298 LYS A O 1
ATOM 2295 N N . ILE A 1 299 ? 7.375 -0.497 -6.261 1.00 57.09 299 ILE A N 1
ATOM 2296 C CA . ILE A 1 299 ? 7.442 0.185 -7.568 1.00 57.09 299 ILE A CA 1
ATOM 2297 C C . ILE A 1 299 ? 7.710 -0.811 -8.705 1.00 57.09 299 ILE A C 1
ATOM 2299 O O . ILE A 1 299 ? 6.917 -0.923 -9.637 1.00 57.09 299 ILE A O 1
ATOM 2303 N N . LEU A 1 300 ? 8.781 -1.598 -8.598 1.00 61.09 300 LEU A N 1
ATOM 2304 C CA . LEU A 1 300 ? 9.135 -2.596 -9.609 1.00 61.09 300 LEU A CA 1
ATOM 2305 C C . LEU A 1 300 ? 8.106 -3.737 -9.673 1.00 61.09 300 LEU A C 1
ATOM 2307 O O . LEU A 1 300 ? 7.714 -4.154 -10.763 1.00 61.09 300 LEU A O 1
ATOM 2311 N N . ALA A 1 301 ? 7.612 -4.195 -8.515 1.00 58.88 301 ALA A N 1
ATOM 2312 C CA . ALA A 1 301 ? 6.564 -5.209 -8.462 1.00 58.88 301 ALA A CA 1
ATOM 2313 C C . ALA A 1 301 ? 5.264 -4.722 -9.117 1.00 58.88 301 ALA A C 1
ATOM 2315 O O . ALA A 1 301 ? 4.646 -5.483 -9.856 1.00 58.88 301 ALA A O 1
ATOM 2316 N N . SER A 1 302 ? 4.865 -3.460 -8.911 1.00 61.31 302 SER A N 1
ATOM 2317 C CA . SER A 1 302 ? 3.636 -2.915 -9.504 1.00 61.31 302 SER A CA 1
ATOM 2318 C C . SER A 1 302 ? 3.687 -2.939 -11.030 1.00 61.31 302 SER A C 1
ATOM 2320 O O . SER A 1 302 ? 2.746 -3.426 -11.649 1.00 61.31 302 SER A O 1
ATOM 2322 N N . CYS A 1 303 ? 4.789 -2.514 -11.654 1.00 72.06 303 CYS A N 1
ATOM 2323 C CA . CYS A 1 303 ? 4.914 -2.537 -13.116 1.00 72.06 303 CYS A CA 1
ATOM 2324 C C . CYS A 1 303 ? 4.854 -3.965 -13.688 1.00 72.06 303 CYS A C 1
ATOM 2326 O O . CYS A 1 303 ? 4.172 -4.212 -14.684 1.00 72.06 303 CYS A O 1
ATOM 2328 N N . VAL A 1 304 ? 5.518 -4.922 -13.031 1.00 73.56 304 VAL A N 1
ATOM 2329 C CA . VAL A 1 304 ? 5.528 -6.332 -13.452 1.00 73.56 304 VAL A CA 1
ATOM 2330 C C . VAL A 1 304 ? 4.159 -6.990 -13.259 1.00 73.56 304 VAL A C 1
ATOM 2332 O O . VAL A 1 304 ? 3.696 -7.710 -14.143 1.00 73.56 304 VAL A O 1
ATOM 2335 N N . PHE A 1 305 ? 3.478 -6.735 -12.138 1.00 67.75 305 PHE A N 1
ATOM 2336 C CA . PHE A 1 305 ? 2.151 -7.293 -11.870 1.00 67.75 305 PHE A CA 1
ATOM 2337 C C . PHE A 1 305 ? 1.063 -6.685 -12.758 1.00 67.75 305 PHE A C 1
ATOM 2339 O O . PHE A 1 305 ? 0.187 -7.421 -13.215 1.00 67.75 305 PHE A O 1
ATOM 2346 N N . VAL A 1 306 ? 1.130 -5.384 -13.058 1.00 70.44 306 VAL A N 1
ATOM 2347 C CA . VAL A 1 306 ? 0.226 -4.735 -14.022 1.00 70.44 306 VAL A CA 1
ATOM 2348 C C . VAL A 1 306 ? 0.376 -5.389 -15.394 1.00 70.44 306 VAL A C 1
ATOM 2350 O O . VAL A 1 306 ? -0.610 -5.846 -15.970 1.00 70.44 306 VAL A O 1
ATOM 2353 N N . TRP A 1 307 ? 1.609 -5.542 -15.879 1.00 84.88 307 TRP A N 1
ATOM 2354 C CA . TRP A 1 307 ? 1.887 -6.231 -17.138 1.00 84.88 307 TRP A CA 1
ATOM 2355 C C . TRP A 1 307 ? 1.373 -7.679 -17.156 1.00 84.88 307 TRP A C 1
ATOM 2357 O O . TRP A 1 307 ? 0.638 -8.079 -18.061 1.00 84.88 307 TRP A O 1
ATOM 2367 N N . LYS A 1 308 ? 1.695 -8.452 -16.115 1.00 79.19 308 LYS A N 1
ATOM 2368 C CA . LYS A 1 308 ? 1.238 -9.838 -15.939 1.00 79.19 308 LYS A CA 1
ATOM 2369 C C . LYS A 1 308 ? -0.290 -9.948 -15.976 1.00 79.19 308 LYS A C 1
ATOM 2371 O O . LYS A 1 308 ? -0.820 -10.886 -16.563 1.00 79.19 308 LYS A O 1
ATOM 2376 N N . THR A 1 309 ? -0.996 -8.977 -15.392 1.00 75.00 309 THR A N 1
ATOM 2377 C CA . THR A 1 309 ? -2.467 -8.926 -15.375 1.00 75.00 309 THR A CA 1
ATOM 2378 C C . THR A 1 309 ? -3.043 -8.761 -16.780 1.00 75.00 309 THR A C 1
ATOM 2380 O O . THR A 1 309 ? -3.951 -9.503 -17.151 1.00 75.00 309 THR A O 1
ATOM 2383 N N . PHE A 1 310 ? -2.485 -7.865 -17.601 1.00 78.62 310 PHE A N 1
ATOM 2384 C CA . PHE A 1 310 ? -2.895 -7.739 -19.005 1.00 78.62 310 PHE A CA 1
ATOM 2385 C C . PHE A 1 310 ? -2.656 -9.033 -19.792 1.00 78.62 310 PHE A C 1
ATOM 2387 O O . PHE A 1 310 ? -3.499 -9.443 -20.589 1.00 78.62 310 PHE A O 1
ATOM 2394 N N . CYS A 1 311 ? -1.556 -9.731 -19.516 1.00 83.75 311 CYS A N 1
ATOM 2395 C CA . CYS A 1 311 ? -1.245 -11.004 -20.165 1.00 83.75 311 CYS A CA 1
ATOM 2396 C C . CYS A 1 311 ? -2.232 -12.128 -19.785 1.00 83.75 311 CYS A C 1
ATOM 2398 O O . CYS A 1 311 ? -2.493 -13.018 -20.595 1.00 83.75 311 CYS A O 1
ATOM 2400 N N . CYS A 1 312 ? -2.852 -12.082 -18.600 1.00 79.75 312 CYS A N 1
ATOM 2401 C CA . CYS A 1 312 ? -3.910 -13.028 -18.227 1.00 79.75 312 CYS A CA 1
ATOM 2402 C C . CYS A 1 312 ? -5.150 -12.926 -19.134 1.00 79.75 312 CYS A C 1
ATOM 2404 O O . CYS A 1 312 ? -5.787 -13.947 -19.388 1.00 79.75 312 CYS A O 1
ATOM 2406 N N . LEU A 1 313 ? -5.478 -11.739 -19.663 1.00 78.94 313 LEU A N 1
ATOM 2407 C CA . LEU A 1 313 ? -6.597 -11.575 -20.606 1.00 78.94 313 LEU A CA 1
ATOM 2408 C C . LEU A 1 313 ? -6.366 -12.389 -21.881 1.00 78.94 313 LEU A C 1
ATOM 2410 O O . LEU A 1 313 ? -7.288 -12.997 -22.418 1.00 78.94 313 LEU A O 1
ATOM 2414 N N . ILE A 1 314 ? -5.114 -12.450 -22.331 1.00 81.12 314 ILE A N 1
ATOM 2415 C CA . ILE A 1 314 ? -4.712 -13.256 -23.484 1.00 81.12 314 ILE A CA 1
ATOM 2416 C C . ILE A 1 314 ? -4.924 -14.740 -23.172 1.00 81.12 314 ILE A C 1
ATOM 2418 O O . ILE A 1 314 ? -5.534 -15.447 -23.968 1.00 81.12 314 ILE A O 1
ATOM 2422 N N . SER A 1 315 ? -4.502 -15.195 -21.987 1.00 77.25 315 SER A N 1
ATOM 2423 C CA . SER A 1 315 ? -4.712 -16.575 -21.525 1.00 77.25 315 SER A CA 1
ATOM 2424 C C . SER A 1 315 ? -6.193 -16.978 -21.527 1.00 77.25 315 SER A C 1
ATOM 2426 O O . SER A 1 315 ? -6.538 -18.032 -22.061 1.00 77.25 315 SER A O 1
ATOM 2428 N N . PHE A 1 316 ? -7.077 -16.102 -21.031 1.00 79.06 316 PHE A N 1
ATOM 2429 C CA . PHE A 1 316 ? -8.527 -16.324 -21.021 1.00 79.06 316 PHE A CA 1
ATOM 2430 C C . PHE A 1 316 ? -9.092 -16.603 -22.422 1.00 79.06 316 PHE A C 1
ATOM 2432 O O . PHE A 1 316 ? -9.802 -17.585 -22.618 1.00 79.06 316 PHE A O 1
ATOM 2439 N N . TYR A 1 317 ? -8.744 -15.787 -23.422 1.00 80.56 317 TYR A N 1
ATOM 2440 C CA . TYR A 1 317 ? -9.227 -15.999 -24.792 1.00 80.56 317 TYR A CA 1
ATOM 2441 C C . TYR A 1 317 ? -8.587 -17.207 -25.481 1.00 80.56 317 TYR A C 1
ATOM 2443 O O . TYR A 1 317 ? -9.191 -17.817 -26.368 1.00 80.56 317 TYR A O 1
ATOM 2451 N N . VAL A 1 318 ? -7.347 -17.527 -25.121 1.00 84.50 318 VAL A N 1
ATOM 2452 C CA . VAL A 1 318 ? -6.543 -18.537 -25.806 1.00 84.50 318 VAL A CA 1
ATOM 2453 C C . VAL A 1 318 ? -6.852 -19.954 -25.312 1.00 84.50 318 VAL A C 1
ATOM 2455 O O . VAL A 1 318 ? -6.873 -20.875 -26.129 1.00 84.50 318 VAL A O 1
ATOM 2458 N N . ILE A 1 319 ? -7.158 -20.159 -24.028 1.00 83.56 319 ILE A N 1
ATOM 2459 C CA . ILE A 1 319 ? -7.245 -21.502 -23.424 1.00 83.56 319 ILE A CA 1
ATOM 2460 C C . ILE A 1 319 ? -8.331 -22.415 -24.029 1.00 83.56 319 ILE A C 1
ATOM 2462 O O . ILE A 1 319 ? -8.107 -23.620 -24.176 1.00 83.56 319 ILE A O 1
ATOM 2466 N N . ASP A 1 320 ? -9.467 -21.854 -24.459 1.00 81.75 320 ASP A N 1
ATOM 2467 C CA . ASP A 1 320 ? -10.567 -22.586 -25.117 1.00 81.75 320 ASP A CA 1
ATOM 2468 C C . ASP A 1 320 ? -10.477 -22.599 -26.653 1.00 81.75 320 ASP A C 1
ATOM 2470 O O . ASP A 1 320 ? -11.268 -23.267 -27.331 1.00 81.75 320 ASP A O 1
ATOM 2474 N N . ARG A 1 321 ? -9.506 -21.870 -27.221 1.00 85.19 321 ARG A N 1
ATOM 2475 C CA . ARG A 1 321 ? -9.221 -21.854 -28.664 1.00 85.19 321 ARG A CA 1
ATOM 2476 C C . ARG A 1 321 ? -8.064 -22.776 -29.025 1.00 85.19 321 ARG A C 1
ATOM 2478 O O . ARG A 1 321 ? -8.164 -23.532 -29.985 1.00 85.19 321 ARG A O 1
ATOM 2485 N N . TRP A 1 322 ? -6.969 -22.694 -28.277 1.00 87.31 322 TRP A N 1
ATOM 2486 C CA . TRP A 1 322 ? -5.745 -23.464 -28.514 1.00 87.31 322 TRP A CA 1
ATOM 2487 C C . TRP A 1 322 ? -5.756 -24.820 -27.805 1.00 87.31 322 TRP A C 1
ATOM 2489 O O . TRP A 1 322 ? -5.051 -25.733 -28.233 1.00 87.31 322 TRP A O 1
ATOM 2499 N N . GLY A 1 323 ? -6.574 -24.971 -26.763 1.00 84.75 323 GLY A N 1
ATOM 2500 C CA . GLY A 1 323 ? -6.564 -26.149 -25.903 1.00 84.75 323 GLY A CA 1
ATOM 2501 C C . GLY A 1 323 ? -5.456 -26.089 -24.857 1.00 84.75 323 GLY A C 1
ATOM 2502 O O . GLY A 1 323 ? -4.480 -25.343 -24.976 1.00 84.75 323 GLY A O 1
ATOM 2503 N N . ARG A 1 324 ? -5.611 -26.879 -23.793 1.00 89.94 324 ARG A N 1
ATOM 2504 C CA . ARG A 1 324 ? -4.768 -26.779 -22.592 1.00 89.94 324 ARG A CA 1
ATOM 2505 C C . ARG A 1 324 ? -3.339 -27.219 -22.909 1.00 89.94 324 ARG A C 1
ATOM 2507 O O . ARG A 1 324 ? -2.377 -26.602 -22.451 1.00 89.94 324 ARG A O 1
ATOM 2514 N N . ARG A 1 325 ? -3.188 -28.236 -23.765 1.00 92.69 325 ARG A N 1
ATOM 2515 C CA . ARG A 1 325 ? -1.890 -28.827 -24.114 1.00 92.69 325 ARG A CA 1
ATOM 2516 C C . ARG A 1 325 ? -0.997 -27.846 -24.871 1.00 92.69 325 ARG A C 1
ATOM 2518 O O . ARG A 1 325 ? 0.176 -27.703 -24.535 1.00 92.69 325 ARG A O 1
ATOM 2525 N N . LEU A 1 326 ? -1.538 -27.154 -25.877 1.00 92.12 326 LEU A N 1
ATOM 2526 C CA . LEU A 1 326 ? -0.765 -26.181 -26.653 1.00 92.12 326 LEU A CA 1
ATOM 2527 C C . LEU A 1 326 ? -0.371 -24.971 -25.796 1.00 92.12 326 LEU A C 1
ATOM 2529 O O . LEU A 1 326 ? 0.780 -24.542 -25.857 1.00 92.12 326 LEU A O 1
ATOM 2533 N N . CYS A 1 327 ? -1.275 -24.489 -24.936 1.00 92.69 327 CYS A N 1
ATOM 2534 C CA . CYS A 1 327 ? -0.986 -23.406 -23.995 1.00 92.69 327 CYS A CA 1
ATOM 2535 C C . CYS A 1 327 ? 0.195 -23.726 -23.069 1.00 92.69 327 CYS A C 1
ATOM 2537 O O . CYS A 1 327 ? 1.096 -22.899 -22.924 1.00 92.69 327 CYS A O 1
ATOM 2539 N N . PHE A 1 328 ? 0.242 -24.927 -22.480 1.00 94.25 328 PHE A N 1
ATOM 2540 C CA . PHE A 1 328 ? 1.357 -25.321 -21.612 1.00 94.25 328 PHE A CA 1
ATOM 2541 C C . PHE A 1 328 ? 2.684 -25.452 -22.367 1.00 94.25 328 PHE A C 1
ATOM 2543 O O . PHE A 1 328 ? 3.716 -25.036 -21.842 1.00 94.25 328 PHE A O 1
ATOM 2550 N N . MET A 1 329 ? 2.677 -25.981 -23.597 1.00 95.38 329 MET A N 1
ATOM 2551 C CA . MET A 1 329 ? 3.897 -26.102 -24.408 1.00 95.38 329 MET A CA 1
ATOM 2552 C C . MET A 1 329 ? 4.449 -24.729 -24.815 1.00 95.38 329 MET A C 1
ATOM 2554 O O . MET A 1 329 ? 5.642 -24.479 -24.657 1.00 95.38 329 MET A O 1
ATOM 2558 N N . VAL A 1 330 ? 3.594 -23.815 -25.287 1.00 94.69 330 VAL A N 1
ATOM 2559 C CA . VAL A 1 330 ? 4.009 -22.450 -25.660 1.00 94.69 330 VAL A CA 1
ATOM 2560 C C . VAL A 1 330 ? 4.507 -21.679 -24.437 1.00 94.69 330 VAL A C 1
ATOM 2562 O O . VAL A 1 330 ? 5.554 -21.038 -24.497 1.00 94.69 330 VAL A O 1
ATOM 2565 N N . SER A 1 331 ? 3.797 -21.786 -23.310 1.00 94.44 331 SER A N 1
ATOM 2566 C CA . SER A 1 331 ? 4.193 -21.166 -22.044 1.00 94.44 331 SER A CA 1
ATOM 2567 C C . SER A 1 331 ? 5.551 -21.686 -21.560 1.00 94.44 331 SER A C 1
ATOM 2569 O O . SER A 1 331 ? 6.446 -20.889 -21.290 1.00 94.44 331 SER A O 1
ATOM 2571 N N . GLY A 1 332 ? 5.746 -23.010 -21.523 1.00 95.25 332 GLY A N 1
ATOM 2572 C CA . GLY A 1 332 ? 7.004 -23.634 -21.106 1.00 95.25 332 GLY A CA 1
ATOM 2573 C C . GLY A 1 332 ? 8.192 -23.237 -21.984 1.00 95.25 332 GLY A C 1
ATOM 2574 O O . GLY A 1 332 ? 9.229 -22.831 -21.463 1.00 95.25 332 GLY A O 1
ATOM 2575 N N . ALA A 1 333 ? 8.024 -23.264 -23.310 1.00 96.25 333 ALA A N 1
ATOM 2576 C CA . ALA A 1 333 ? 9.069 -22.861 -24.251 1.00 96.25 333 ALA A CA 1
ATOM 2577 C C . ALA A 1 333 ? 9.432 -21.373 -24.109 1.00 96.25 333 ALA A C 1
ATOM 2579 O O . ALA A 1 333 ? 10.610 -21.027 -24.032 1.00 96.25 333 ALA A O 1
ATOM 2580 N N . GLY A 1 334 ? 8.431 -20.493 -24.010 1.00 95.62 334 GLY A N 1
ATOM 2581 C CA . GLY A 1 334 ? 8.654 -19.061 -23.816 1.00 95.62 334 GLY A CA 1
ATOM 2582 C C . GLY A 1 334 ? 9.339 -18.743 -22.484 1.00 95.62 334 GLY A C 1
ATOM 2583 O O . GLY A 1 334 ? 10.289 -17.960 -22.450 1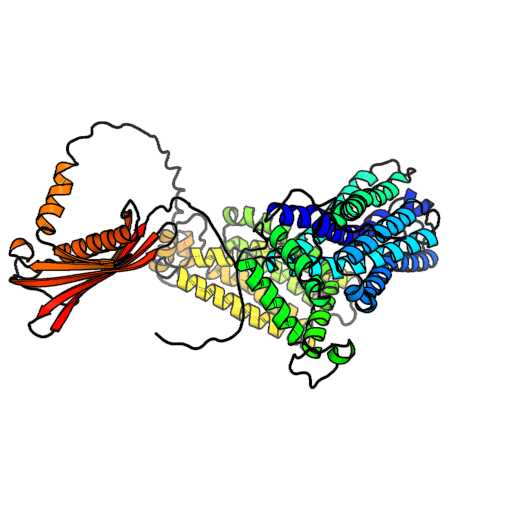.00 95.62 334 GLY A O 1
ATOM 2584 N N . MET A 1 335 ? 8.928 -19.403 -21.395 1.00 96.06 335 MET A N 1
ATOM 2585 C CA . MET A 1 335 ? 9.586 -19.284 -20.089 1.00 96.06 335 MET A CA 1
ATOM 2586 C C . MET A 1 335 ? 11.039 -19.772 -20.125 1.00 96.06 335 MET A C 1
ATOM 2588 O O . MET A 1 335 ? 11.906 -19.113 -19.552 1.00 96.06 335 MET A O 1
ATOM 2592 N N . ALA A 1 336 ? 11.319 -20.874 -20.828 1.00 96.75 336 ALA A N 1
ATOM 2593 C CA . ALA A 1 336 ? 12.668 -21.417 -20.978 1.00 96.75 336 ALA A CA 1
ATOM 2594 C C . ALA A 1 336 ? 13.606 -20.435 -21.685 1.00 96.75 336 ALA A C 1
ATOM 2596 O O . ALA A 1 336 ? 14.700 -20.164 -21.193 1.00 96.75 336 ALA A O 1
ATOM 2597 N N . VAL A 1 337 ? 13.150 -19.849 -22.798 1.00 96.50 337 VAL A N 1
ATOM 2598 C CA . VAL A 1 337 ? 13.908 -18.832 -23.539 1.00 96.50 337 VAL A CA 1
ATOM 2599 C C . VAL A 1 337 ? 14.173 -17.609 -22.661 1.00 96.50 337 VAL A C 1
ATOM 2601 O O . VAL A 1 337 ? 15.301 -17.125 -22.617 1.00 96.50 337 VAL A O 1
ATOM 2604 N N . CYS A 1 338 ? 13.176 -17.137 -21.907 1.00 96.38 338 CYS A N 1
ATOM 2605 C CA . CYS A 1 338 ? 13.365 -15.991 -21.016 1.00 96.38 338 CYS A CA 1
ATOM 2606 C C . CYS A 1 338 ? 14.383 -16.282 -19.915 1.00 96.38 338 CYS A C 1
ATOM 2608 O O . CYS A 1 338 ? 15.288 -15.483 -19.695 1.00 96.38 338 CYS A O 1
ATOM 2610 N N . MET A 1 339 ? 14.279 -17.439 -19.261 1.00 94.88 339 MET A N 1
ATOM 2611 C CA . MET A 1 339 ? 15.221 -17.841 -18.217 1.00 94.88 339 MET A CA 1
ATOM 2612 C C . MET A 1 339 ? 16.641 -18.033 -18.764 1.00 94.88 339 MET A C 1
ATOM 2614 O O . MET A 1 339 ? 17.600 -17.646 -18.103 1.00 94.88 339 MET A O 1
ATOM 2618 N N . ALA A 1 340 ? 16.792 -18.539 -19.992 1.00 95.81 340 ALA A N 1
ATOM 2619 C CA . ALA A 1 340 ? 18.093 -18.641 -20.651 1.00 95.81 340 ALA A CA 1
ATOM 2620 C C . ALA A 1 340 ? 18.710 -17.257 -20.918 1.00 95.81 340 ALA A C 1
ATOM 2622 O O . ALA A 1 340 ? 19.896 -17.051 -20.673 1.00 95.81 340 ALA A O 1
ATOM 2623 N N . VAL A 1 341 ? 17.911 -16.280 -21.359 1.00 93.88 341 VAL A N 1
ATOM 2624 C CA . VAL A 1 341 ? 18.387 -14.901 -21.556 1.00 93.88 341 VAL A CA 1
ATOM 2625 C C . VAL A 1 341 ? 18.727 -14.227 -20.223 1.00 93.88 341 VAL A C 1
ATOM 2627 O O . VAL A 1 341 ? 19.753 -13.552 -20.128 1.00 93.88 341 VAL A O 1
ATOM 2630 N N . LEU A 1 342 ? 17.932 -14.443 -19.170 1.00 91.69 342 LEU A N 1
ATOM 2631 C CA . LEU A 1 342 ? 18.245 -13.970 -17.815 1.00 91.69 342 LEU A CA 1
ATOM 2632 C C . LEU A 1 342 ? 19.561 -14.576 -17.308 1.00 91.69 342 LEU A C 1
ATOM 2634 O O . LEU A 1 342 ? 20.386 -13.857 -16.750 1.00 91.69 342 LEU A O 1
ATOM 2638 N N . ALA A 1 343 ? 19.808 -15.861 -17.570 1.00 92.88 343 ALA A N 1
ATOM 2639 C CA . ALA A 1 343 ? 21.075 -16.508 -17.247 1.00 92.88 343 ALA A CA 1
ATOM 2640 C C . ALA A 1 343 ? 22.254 -15.880 -18.003 1.00 92.88 343 ALA A C 1
ATOM 2642 O O . ALA A 1 343 ? 23.256 -15.526 -17.393 1.00 92.88 343 ALA A O 1
ATOM 2643 N N . ILE A 1 344 ? 22.130 -15.684 -19.319 1.00 91.25 344 ILE A N 1
ATOM 2644 C CA . ILE A 1 344 ? 23.201 -15.111 -20.148 1.00 91.25 344 ILE A CA 1
ATOM 2645 C C . ILE A 1 344 ? 23.516 -13.679 -19.703 1.00 91.25 344 ILE A C 1
ATOM 2647 O O . ILE A 1 344 ? 24.673 -13.352 -19.452 1.00 91.25 344 ILE A O 1
ATOM 2651 N N . THR A 1 345 ? 22.496 -12.835 -19.543 1.00 89.56 345 THR A N 1
ATOM 2652 C CA . THR A 1 345 ? 22.665 -11.423 -19.150 1.00 89.56 345 THR A CA 1
ATOM 2653 C C . THR A 1 345 ? 23.268 -11.250 -17.758 1.00 89.56 345 THR A C 1
ATOM 2655 O O . THR A 1 345 ? 23.934 -10.246 -17.518 1.00 89.56 345 THR A O 1
ATOM 2658 N N . THR A 1 346 ? 23.087 -12.228 -16.867 1.00 85.81 346 THR A N 1
ATOM 2659 C CA . THR A 1 346 ? 23.662 -12.231 -15.511 1.00 85.81 346 THR A CA 1
ATOM 2660 C C . THR A 1 346 ? 24.959 -13.034 -15.387 1.00 85.81 346 THR A C 1
ATOM 2662 O O . THR A 1 346 ? 25.588 -13.004 -14.333 1.00 85.81 346 THR A O 1
ATOM 2665 N N . SER A 1 347 ? 25.386 -13.735 -16.443 1.00 87.62 347 SER A N 1
ATOM 2666 C CA . SER A 1 347 ? 26.611 -14.550 -16.433 1.00 87.62 347 SER A CA 1
ATOM 2667 C C . SER A 1 347 ? 27.900 -13.744 -16.596 1.00 87.62 347 SER A C 1
ATOM 2669 O O . SER A 1 347 ? 28.975 -14.205 -16.212 1.00 87.62 347 SER A O 1
ATOM 2671 N N . PHE A 1 348 ? 27.808 -12.534 -17.150 1.00 84.31 348 PHE A N 1
ATOM 2672 C CA . PHE A 1 348 ? 28.959 -11.661 -17.348 1.00 84.31 348 PHE A CA 1
ATOM 2673 C C . PHE A 1 348 ? 29.321 -10.931 -16.051 1.00 84.31 348 PHE A C 1
ATOM 2675 O O . PHE A 1 348 ? 28.455 -10.382 -15.375 1.00 84.31 348 PHE A O 1
ATOM 2682 N N . GLN A 1 349 ? 30.619 -10.867 -15.736 1.00 71.75 349 GLN A N 1
ATOM 2683 C CA . GLN A 1 349 ? 31.128 -10.170 -14.544 1.00 71.75 349 GLN A CA 1
ATOM 2684 C C . GLN A 1 349 ? 30.842 -8.661 -14.570 1.00 71.75 349 GLN A C 1
ATOM 2686 O O . GLN A 1 349 ? 30.681 -8.043 -13.520 1.00 71.75 349 GLN A O 1
ATOM 2691 N N . THR A 1 350 ? 30.741 -8.076 -15.766 1.00 77.25 350 THR A N 1
ATOM 2692 C CA . THR A 1 350 ? 30.418 -6.661 -15.960 1.00 77.25 350 THR A CA 1
ATOM 2693 C C . THR A 1 350 ? 29.049 -6.543 -16.614 1.00 77.25 350 THR A C 1
ATOM 2695 O O . THR A 1 350 ? 28.887 -6.826 -17.803 1.00 77.25 350 THR A O 1
ATOM 2698 N N . ILE A 1 351 ? 28.051 -6.109 -15.845 1.00 80.50 351 ILE A N 1
ATOM 2699 C CA . ILE A 1 351 ? 26.700 -5.888 -16.363 1.00 80.50 351 ILE A CA 1
ATOM 2700 C C . ILE A 1 351 ? 26.701 -4.584 -17.156 1.00 80.50 351 ILE A C 1
ATOM 2702 O O . ILE A 1 351 ? 26.737 -3.487 -16.600 1.00 80.50 351 ILE A O 1
ATOM 2706 N N . THR A 1 352 ? 26.662 -4.703 -18.480 1.00 86.44 352 THR A N 1
ATOM 2707 C CA . THR A 1 352 ? 26.471 -3.542 -19.354 1.00 86.44 352 THR A CA 1
ATOM 2708 C C . THR A 1 352 ? 25.012 -3.084 -19.319 1.00 86.44 352 THR A C 1
ATOM 2710 O O . THR A 1 352 ? 24.096 -3.863 -19.048 1.00 86.44 352 THR A O 1
ATOM 2713 N N . GLN A 1 353 ? 24.764 -1.817 -19.655 1.00 81.12 353 GLN A N 1
ATOM 2714 C CA . GLN A 1 353 ? 23.404 -1.272 -19.714 1.00 81.12 353 GLN A CA 1
ATOM 2715 C C . GLN A 1 353 ? 22.494 -2.071 -20.665 1.00 81.12 353 GLN A C 1
ATOM 2717 O O . GLN A 1 353 ? 21.325 -2.295 -20.360 1.00 81.12 353 GLN A O 1
ATOM 2722 N N . GLN A 1 354 ? 23.033 -2.559 -21.786 1.00 86.50 354 GLN A N 1
ATOM 2723 C CA . GLN A 1 354 ? 22.291 -3.384 -22.745 1.00 86.50 354 GLN A CA 1
ATOM 2724 C C . GLN A 1 354 ? 21.864 -4.728 -22.134 1.00 86.50 354 GLN A C 1
ATOM 2726 O O . GLN A 1 354 ? 20.736 -5.168 -22.350 1.00 86.50 354 GLN A O 1
ATOM 2731 N N . MET A 1 355 ? 22.723 -5.348 -21.316 1.00 85.81 355 MET A N 1
ATOM 2732 C CA . MET A 1 355 ? 22.401 -6.589 -20.602 1.00 85.81 355 MET A CA 1
ATOM 2733 C C . MET A 1 355 ? 21.333 -6.369 -19.529 1.00 85.81 355 MET A C 1
ATOM 2735 O O . MET A 1 355 ? 20.420 -7.181 -19.415 1.00 85.81 355 MET A O 1
ATOM 2739 N N . ALA A 1 356 ? 21.392 -5.260 -18.786 1.00 82.06 356 ALA A N 1
ATOM 2740 C CA . ALA A 1 356 ? 20.365 -4.915 -17.802 1.00 82.06 356 ALA A CA 1
ATOM 2741 C C . ALA A 1 356 ? 18.997 -4.647 -18.460 1.00 82.06 356 ALA A C 1
ATOM 2743 O O . ALA A 1 356 ? 17.969 -5.108 -17.962 1.00 82.06 356 ALA A O 1
ATOM 2744 N N . ILE A 1 357 ? 18.974 -3.959 -19.609 1.00 86.56 357 ILE A N 1
ATOM 2745 C CA . ILE A 1 357 ? 17.748 -3.746 -20.397 1.00 86.56 357 ILE A CA 1
ATOM 2746 C C . ILE A 1 357 ? 17.186 -5.086 -20.877 1.00 86.56 357 ILE A C 1
ATOM 2748 O O . ILE A 1 357 ? 15.991 -5.331 -20.728 1.00 86.56 357 ILE A O 1
ATOM 2752 N N . ALA A 1 358 ? 18.036 -5.971 -21.405 1.00 89.44 358 ALA A N 1
ATOM 2753 C CA . ALA A 1 358 ? 17.622 -7.306 -21.819 1.00 89.44 358 ALA A CA 1
ATOM 2754 C C . ALA A 1 358 ? 17.079 -8.125 -20.634 1.00 89.44 358 ALA A C 1
ATOM 2756 O O . ALA A 1 358 ? 16.014 -8.724 -20.752 1.00 89.44 358 ALA A O 1
ATOM 2757 N N . TYR A 1 359 ? 17.734 -8.088 -19.471 1.00 87.62 359 TYR A N 1
ATOM 2758 C CA . TYR A 1 359 ? 17.264 -8.755 -18.254 1.00 87.62 359 TYR A CA 1
ATOM 2759 C C . TYR A 1 359 ? 15.850 -8.298 -17.863 1.00 87.62 359 TYR A C 1
ATOM 2761 O O . TYR A 1 359 ? 14.949 -9.119 -17.685 1.00 87.62 359 TYR A O 1
ATOM 2769 N N . VAL A 1 360 ? 15.620 -6.982 -17.786 1.00 87.56 360 VAL A N 1
ATOM 2770 C CA . VAL A 1 360 ? 14.304 -6.427 -17.434 1.00 87.56 360 VAL A CA 1
ATOM 2771 C C . VAL A 1 360 ? 13.268 -6.748 -18.514 1.00 87.56 360 VAL A C 1
ATOM 2773 O O . VAL A 1 360 ? 12.178 -7.210 -18.185 1.00 87.56 360 VAL A O 1
ATOM 2776 N N . ALA A 1 361 ? 13.591 -6.581 -19.798 1.00 91.81 361 ALA A N 1
ATOM 2777 C CA . ALA A 1 361 ? 12.671 -6.884 -20.894 1.00 91.81 361 ALA A CA 1
ATOM 2778 C C . ALA A 1 361 ? 12.228 -8.354 -20.875 1.00 91.81 361 ALA A C 1
ATOM 2780 O O . ALA A 1 361 ? 11.034 -8.647 -20.933 1.00 91.81 361 ALA A O 1
ATOM 2781 N N . PHE A 1 362 ? 13.166 -9.287 -20.709 1.00 93.31 362 PHE A N 1
ATOM 2782 C CA . PHE A 1 362 ? 12.853 -10.712 -20.656 1.00 93.31 362 PHE A CA 1
ATOM 2783 C C . PHE A 1 362 ? 12.193 -11.139 -19.339 1.00 93.31 362 PHE A C 1
ATOM 2785 O O . PHE A 1 362 ? 11.439 -12.109 -19.338 1.00 93.31 362 PHE A O 1
ATOM 2792 N N . MET A 1 363 ? 12.348 -10.381 -18.248 1.00 87.56 363 MET A N 1
ATOM 2793 C CA . MET A 1 363 ? 11.519 -10.543 -17.049 1.00 87.56 363 MET A CA 1
ATOM 2794 C C . MET A 1 363 ? 10.048 -10.188 -17.336 1.00 87.56 363 MET A C 1
ATOM 2796 O O . MET A 1 363 ? 9.142 -10.898 -16.892 1.00 87.56 363 MET A O 1
ATOM 2800 N N . PHE A 1 364 ? 9.774 -9.132 -18.110 1.00 91.38 364 PHE A N 1
ATOM 2801 C CA . PHE A 1 364 ? 8.412 -8.818 -18.561 1.00 91.38 364 PHE A CA 1
ATOM 2802 C C . PHE A 1 364 ? 7.893 -9.885 -19.535 1.00 91.38 364 PHE A C 1
ATOM 2804 O O . PHE A 1 364 ? 6.789 -10.395 -19.351 1.00 91.38 364 PHE A O 1
ATOM 2811 N N . ILE A 1 365 ? 8.693 -10.312 -20.512 1.00 94.44 365 ILE A N 1
ATOM 2812 C CA . ILE A 1 365 ? 8.296 -11.361 -21.469 1.00 94.44 365 ILE A CA 1
ATOM 2813 C C . ILE A 1 365 ? 8.033 -12.700 -20.753 1.00 94.44 365 ILE A C 1
ATOM 2815 O O . ILE A 1 365 ? 7.059 -13.387 -21.065 1.00 94.44 365 ILE A O 1
ATOM 2819 N N . PHE A 1 366 ? 8.800 -13.044 -19.716 1.00 92.81 366 PHE A N 1
ATOM 2820 C CA . PHE A 1 366 ? 8.502 -14.193 -18.856 1.00 92.81 366 PHE A CA 1
ATOM 2821 C C . PHE A 1 366 ? 7.107 -14.070 -18.225 1.00 92.81 366 PHE A C 1
ATOM 2823 O O . PHE A 1 366 ? 6.312 -15.010 -18.259 1.00 92.81 366 PHE A O 1
ATOM 2830 N N . ASN A 1 367 ? 6.771 -12.883 -17.710 1.00 88.38 367 ASN A N 1
ATOM 2831 C CA . ASN A 1 367 ? 5.453 -12.582 -17.147 1.00 88.38 367 ASN A CA 1
ATOM 2832 C C . ASN A 1 367 ? 4.330 -12.492 -18.197 1.00 88.38 367 ASN A C 1
ATOM 2834 O O . ASN A 1 367 ? 3.165 -12.454 -17.810 1.00 88.38 367 ASN A O 1
ATOM 2838 N N . PHE A 1 368 ? 4.655 -12.514 -19.492 1.00 92.06 368 PHE A N 1
ATOM 2839 C CA . PHE A 1 368 ? 3.700 -12.711 -20.584 1.00 92.06 368 PHE A CA 1
ATOM 2840 C C . PHE A 1 368 ? 3.443 -14.196 -20.872 1.00 92.06 368 PHE A C 1
ATOM 2842 O O . PHE A 1 368 ? 2.291 -14.607 -20.998 1.00 92.06 368 PHE A O 1
ATOM 2849 N N . PHE A 1 369 ? 4.492 -15.023 -20.916 1.00 94.19 369 PHE A N 1
ATOM 2850 C CA . PHE A 1 369 ? 4.351 -16.455 -21.203 1.00 94.19 369 PHE A CA 1
ATOM 2851 C C . PHE A 1 369 ? 3.815 -17.262 -20.026 1.00 94.19 369 PHE A C 1
ATOM 2853 O O . PHE A 1 369 ? 3.054 -18.209 -20.235 1.00 94.19 369 PHE A O 1
ATOM 2860 N N . TYR A 1 370 ? 4.176 -16.903 -18.794 1.00 88.69 370 TYR A N 1
ATOM 2861 C CA . TYR A 1 370 ? 3.729 -17.623 -17.602 1.00 88.69 370 TYR A CA 1
ATOM 2862 C C . TYR A 1 370 ? 2.190 -17.672 -17.491 1.00 88.69 370 TYR A C 1
ATOM 2864 O O . TYR A 1 370 ? 1.650 -18.771 -17.327 1.00 88.69 370 TYR A O 1
ATOM 2872 N N . PRO A 1 371 ? 1.446 -16.555 -17.667 1.00 86.31 371 PRO A N 1
ATOM 2873 C CA . PRO A 1 371 ? -0.007 -16.582 -17.574 1.00 86.31 371 PRO A CA 1
ATOM 2874 C C . PRO A 1 371 ? -0.739 -17.465 -18.581 1.00 86.31 371 PRO A C 1
ATOM 2876 O O . PRO A 1 371 ? -1.802 -17.993 -18.257 1.00 86.31 371 PRO A O 1
ATOM 2879 N N . ILE A 1 372 ? -0.182 -17.637 -19.783 1.00 89.12 372 ILE A N 1
ATOM 2880 C CA . ILE A 1 372 ? -0.799 -18.410 -20.873 1.00 89.12 372 ILE A CA 1
ATOM 2881 C C . ILE A 1 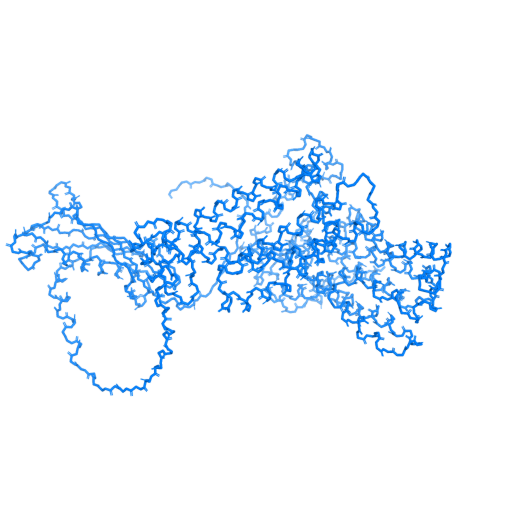372 ? -1.015 -19.875 -20.467 1.00 89.12 372 ILE A C 1
ATOM 2883 O O . ILE A 1 372 ? -2.015 -20.475 -20.849 1.00 89.12 372 ILE A O 1
ATOM 2887 N N . GLY A 1 373 ? -0.104 -20.448 -19.677 1.00 82.69 373 GLY A N 1
ATOM 2888 C CA . GLY A 1 373 ? -0.201 -21.832 -19.213 1.00 82.69 373 GLY A CA 1
ATOM 2889 C C . GLY A 1 373 ? -0.463 -21.952 -17.713 1.00 82.69 373 GLY A C 1
ATOM 2890 O O . GLY A 1 373 ? -1.462 -22.523 -17.283 1.00 82.69 373 GLY A O 1
ATOM 2891 N N . PHE A 1 374 ? 0.438 -21.413 -16.895 1.00 83.31 374 PHE A N 1
ATOM 2892 C CA . PHE A 1 374 ? 0.610 -21.831 -15.499 1.00 83.31 374 PHE A CA 1
ATOM 2893 C C . PHE A 1 374 ? -0.041 -20.918 -14.449 1.00 83.31 374 PHE A C 1
ATOM 2895 O O . PHE A 1 374 ? 0.190 -21.116 -13.260 1.00 83.31 374 PHE A O 1
ATOM 2902 N N . MET A 1 375 ? -0.865 -19.940 -14.849 1.00 78.50 375 MET A N 1
ATOM 2903 C CA . MET A 1 375 ? -1.641 -19.138 -13.882 1.00 78.50 375 MET A CA 1
ATOM 2904 C C . MET A 1 375 ? -2.870 -19.865 -13.348 1.00 78.50 375 MET A C 1
ATOM 2906 O O . MET A 1 375 ? -3.208 -19.761 -12.175 1.00 78.50 375 MET A O 1
ATOM 2910 N N . GLY A 1 376 ? -3.589 -20.516 -14.258 1.00 74.12 376 GLY A N 1
ATOM 2911 C CA . GLY A 1 376 ? -4.912 -21.081 -14.005 1.00 74.12 376 GLY A CA 1
ATOM 2912 C C . GLY A 1 376 ? -5.138 -22.383 -14.757 1.00 74.12 376 GLY A C 1
ATOM 2913 O O . GLY A 1 376 ? -5.805 -23.276 -14.240 1.00 74.12 376 GLY A O 1
ATOM 2914 N N . GLY A 1 377 ? -4.524 -22.539 -15.936 1.00 80.25 377 GLY A N 1
ATOM 2915 C CA . GLY A 1 377 ? -4.656 -23.749 -16.741 1.00 80.25 377 GLY A CA 1
ATOM 2916 C C . GLY A 1 377 ? -4.214 -25.008 -15.996 1.00 80.25 377 GLY A C 1
ATOM 2917 O O . GLY A 1 377 ? -4.870 -26.035 -16.108 1.00 80.25 377 GLY A O 1
ATOM 2918 N N . ASN A 1 378 ? -3.161 -24.937 -15.179 1.00 82.31 378 ASN A N 1
ATOM 2919 C CA . ASN A 1 378 ? -2.683 -26.062 -14.369 1.00 82.31 378 ASN A CA 1
ATOM 2920 C C . ASN A 1 378 ? -3.717 -26.539 -13.330 1.00 82.31 378 ASN A C 1
ATOM 2922 O O . ASN A 1 378 ? -3.871 -27.744 -13.154 1.00 82.31 378 ASN A O 1
ATOM 2926 N N . PHE A 1 379 ? -4.438 -25.623 -12.672 1.00 82.06 379 PHE A N 1
ATOM 2927 C CA . PHE A 1 379 ? -5.503 -25.966 -11.716 1.00 82.06 379 PHE A CA 1
ATOM 2928 C C . PHE A 1 379 ? -6.768 -26.462 -12.419 1.00 82.06 379 PHE A C 1
ATOM 2930 O O . PHE A 1 379 ? -7.442 -27.367 -11.935 1.00 82.06 379 PHE A O 1
ATOM 2937 N N . LEU A 1 380 ? -7.080 -25.885 -13.580 1.00 83.62 380 LEU A N 1
ATOM 2938 C CA . LEU A 1 380 ? -8.178 -26.346 -14.420 1.00 83.62 380 LEU A CA 1
ATOM 2939 C C . LEU A 1 380 ? -7.935 -27.787 -14.888 1.00 83.62 380 LEU A C 1
ATOM 2941 O O . LEU A 1 380 ? -8.796 -28.650 -14.741 1.00 83.62 380 LEU A O 1
ATOM 2945 N N . TYR A 1 381 ? -6.731 -28.064 -15.384 1.00 89.31 381 TYR A N 1
ATOM 2946 C CA . TYR A 1 381 ? -6.369 -29.365 -15.930 1.00 89.31 381 TYR A CA 1
ATOM 2947 C C . TYR A 1 381 ? -6.414 -30.484 -14.878 1.00 89.31 381 TYR A C 1
ATOM 2949 O O . TYR A 1 381 ? -6.874 -31.586 -15.170 1.00 89.31 381 TYR A O 1
ATOM 2957 N N . THR A 1 382 ? -5.988 -30.224 -13.635 1.00 84.44 382 THR A N 1
ATOM 2958 C CA . THR A 1 382 ? -6.078 -31.227 -12.557 1.00 84.44 382 THR A CA 1
ATOM 2959 C C . THR A 1 382 ? -7.525 -31.582 -12.218 1.00 84.44 382 THR A C 1
ATOM 2961 O O . THR A 1 382 ? -7.820 -32.755 -11.982 1.00 84.44 382 THR A O 1
ATOM 2964 N N . ALA A 1 383 ? -8.437 -30.607 -12.251 1.00 83.06 383 ALA A N 1
ATOM 2965 C CA . ALA A 1 383 ? -9.862 -30.834 -12.028 1.00 83.06 383 ALA A CA 1
ATOM 2966 C C . ALA A 1 383 ? -10.534 -31.578 -13.197 1.00 83.06 383 ALA A C 1
ATOM 2968 O O . ALA A 1 383 ? -11.406 -32.418 -12.961 1.00 83.06 383 ALA A O 1
ATOM 2969 N N . GLU A 1 384 ? -10.112 -31.296 -14.435 1.00 87.56 384 GLU A N 1
ATOM 2970 C CA . GLU A 1 384 ? -10.615 -31.947 -15.651 1.00 87.56 384 GLU A CA 1
ATOM 2971 C C . GLU A 1 384 ? -10.185 -33.424 -15.739 1.00 87.56 384 GLU A C 1
ATOM 2973 O O . GLU A 1 384 ? -10.968 -34.270 -16.166 1.00 87.56 384 GLU A O 1
ATOM 2978 N N . VAL A 1 385 ? -8.964 -33.752 -15.301 1.00 89.12 385 VAL A N 1
ATOM 2979 C CA . VAL A 1 385 ? -8.410 -35.118 -15.358 1.00 89.12 385 VAL A CA 1
ATOM 2980 C C . VAL A 1 385 ? -8.869 -36.002 -14.196 1.00 89.12 385 VAL A C 1
ATOM 2982 O O . VAL A 1 385 ? -8.952 -37.222 -14.341 1.00 89.12 385 VAL A O 1
ATOM 2985 N N . ALA A 1 386 ? -9.156 -35.427 -13.028 1.00 86.19 386 ALA A N 1
ATOM 2986 C CA . ALA A 1 386 ? -9.451 -36.232 -11.853 1.00 86.19 386 ALA A CA 1
ATOM 2987 C C . ALA A 1 386 ? -10.864 -36.874 -11.903 1.00 86.19 386 ALA A C 1
ATOM 2989 O O . ALA A 1 386 ? -11.863 -36.189 -12.169 1.00 86.19 386 ALA A O 1
ATOM 2990 N N . PRO A 1 387 ? -10.986 -38.180 -11.582 1.00 84.88 387 PRO A N 1
ATOM 2991 C CA . PRO A 1 387 ? -12.264 -38.890 -11.579 1.00 84.88 387 PRO A CA 1
ATOM 2992 C C . PRO A 1 387 ? -13.204 -38.340 -10.506 1.00 84.88 387 PRO A C 1
ATOM 2994 O O . PRO A 1 387 ? -12.764 -38.043 -9.399 1.00 84.88 387 PRO A O 1
ATOM 2997 N N . ALA A 1 388 ? -14.510 -38.293 -10.785 1.00 78.00 388 ALA A N 1
ATOM 2998 C CA . ALA A 1 388 ? -15.516 -37.640 -9.936 1.00 78.00 388 ALA A CA 1
ATOM 2999 C C . ALA A 1 388 ? -15.411 -37.983 -8.437 1.00 78.00 388 ALA A C 1
ATOM 3001 O O . ALA A 1 388 ? -15.345 -37.081 -7.605 1.00 78.00 388 ALA A O 1
ATOM 3002 N N . ARG A 1 389 ? -15.289 -39.275 -8.102 1.00 79.69 389 ARG A N 1
ATOM 3003 C CA . ARG A 1 389 ? -15.190 -39.773 -6.715 1.00 79.69 389 ARG A CA 1
ATOM 3004 C C . ARG A 1 389 ? -13.993 -39.242 -5.920 1.00 79.69 389 ARG A C 1
ATOM 3006 O O . ARG A 1 389 ? -14.063 -39.141 -4.703 1.00 79.69 389 ARG A O 1
ATOM 3013 N N . LEU A 1 390 ? -12.889 -38.934 -6.596 1.00 82.44 390 LEU A N 1
ATOM 3014 C CA . LEU A 1 390 ? -11.646 -38.466 -5.978 1.00 82.44 390 LEU A CA 1
ATOM 3015 C C . LEU A 1 390 ? -11.248 -37.088 -6.501 1.00 82.44 390 LEU A C 1
ATOM 3017 O O . LEU A 1 390 ? -10.145 -36.635 -6.221 1.00 82.44 390 LEU A O 1
ATOM 3021 N N . ARG A 1 391 ? -12.124 -36.398 -7.240 1.00 84.12 391 ARG A N 1
ATOM 3022 C CA . ARG A 1 391 ? -11.793 -35.137 -7.908 1.00 84.12 391 ARG A CA 1
ATOM 3023 C C . ARG A 1 391 ? -11.328 -34.098 -6.909 1.00 84.12 391 ARG A C 1
ATOM 3025 O O . ARG A 1 391 ? -10.275 -33.497 -7.095 1.00 84.12 391 ARG A O 1
ATOM 3032 N N . ALA A 1 392 ? -12.075 -33.963 -5.818 1.00 72.00 392 ALA A N 1
ATOM 3033 C CA . ALA A 1 392 ? -11.711 -33.090 -4.715 1.00 72.00 392 ALA A CA 1
ATOM 3034 C C . ALA A 1 392 ? -10.387 -33.521 -4.060 1.00 72.00 392 ALA A C 1
ATOM 3036 O O . ALA A 1 392 ? -9.513 -32.683 -3.873 1.00 72.00 392 ALA A O 1
ATOM 3037 N N . ALA A 1 393 ? -10.213 -34.817 -3.772 1.00 72.75 393 ALA A N 1
ATOM 3038 C CA . ALA A 1 393 ? -9.020 -35.350 -3.106 1.00 72.75 393 ALA A CA 1
ATOM 3039 C C . ALA A 1 393 ? -7.739 -35.221 -3.954 1.00 72.75 393 ALA A C 1
ATOM 3041 O O . ALA A 1 393 ? -6.689 -34.844 -3.452 1.00 72.75 393 ALA A O 1
ATOM 3042 N N . ILE A 1 394 ? -7.812 -35.496 -5.254 1.00 81.94 394 ILE A N 1
ATOM 3043 C CA . ILE A 1 394 ? -6.673 -35.392 -6.173 1.00 81.94 394 ILE A CA 1
ATOM 3044 C C . ILE A 1 394 ? -6.354 -33.924 -6.455 1.00 81.94 394 ILE A C 1
ATOM 3046 O O . ILE A 1 394 ? -5.186 -33.544 -6.434 1.00 81.94 394 ILE A O 1
ATOM 3050 N N . SER A 1 395 ? -7.370 -33.079 -6.661 1.00 80.81 395 SER A N 1
ATOM 3051 C CA . SER A 1 395 ? -7.158 -31.640 -6.872 1.00 80.81 395 SER A CA 1
ATOM 3052 C C . SER A 1 395 ? -6.568 -30.971 -5.630 1.00 80.81 395 SER A C 1
ATOM 3054 O O . SER A 1 395 ? -5.695 -30.109 -5.756 1.00 80.81 395 SER A O 1
ATOM 3056 N N . SER A 1 396 ? -6.992 -31.382 -4.429 1.00 72.38 396 SER A N 1
ATOM 3057 C CA . SER A 1 396 ? -6.435 -30.875 -3.174 1.00 72.38 396 SER A CA 1
ATOM 3058 C C . SER A 1 396 ? -5.003 -31.354 -2.952 1.00 72.38 396 SER A C 1
ATOM 3060 O O . SER A 1 396 ? -4.156 -30.527 -2.630 1.00 72.38 396 SER A O 1
ATOM 3062 N N . LEU A 1 397 ? -4.688 -32.629 -3.211 1.00 79.31 397 LEU A N 1
ATOM 3063 C CA . LEU A 1 397 ? -3.316 -33.149 -3.159 1.00 79.31 397 LEU A CA 1
ATOM 3064 C C . LEU A 1 397 ? -2.402 -32.479 -4.197 1.00 79.31 397 LEU A C 1
ATOM 3066 O O . LEU A 1 397 ? -1.269 -32.127 -3.878 1.00 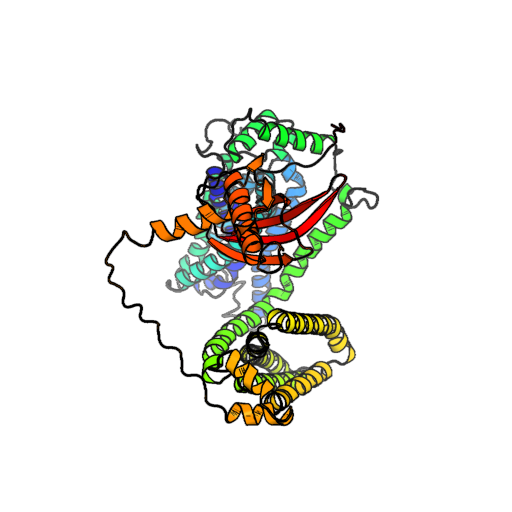79.31 397 LEU A O 1
ATOM 3070 N N . ALA A 1 398 ? -2.887 -32.231 -5.415 1.00 79.06 398 ALA A N 1
ATOM 3071 C CA . ALA A 1 398 ? -2.136 -31.520 -6.450 1.00 79.06 398 ALA A CA 1
ATOM 3072 C C . ALA A 1 398 ? -1.878 -30.053 -6.067 1.00 79.06 398 ALA A C 1
ATOM 3074 O O . ALA A 1 398 ? -0.771 -29.545 -6.245 1.00 79.06 398 ALA A O 1
ATOM 3075 N N . THR A 1 399 ? -2.879 -29.384 -5.489 1.00 76.06 399 THR A N 1
ATOM 3076 C CA . THR A 1 399 ? -2.740 -28.017 -4.968 1.00 76.06 399 THR A CA 1
ATOM 3077 C C . THR A 1 399 ? -1.786 -27.983 -3.774 1.00 76.06 399 THR A C 1
ATOM 3079 O O . THR A 1 399 ? -0.929 -27.107 -3.703 1.00 76.06 399 THR A O 1
ATOM 3082 N N . ALA A 1 400 ? -1.869 -28.961 -2.869 1.00 73.81 400 ALA A N 1
ATOM 3083 C CA . ALA A 1 400 ? -0.938 -29.113 -1.755 1.00 73.81 400 ALA A CA 1
ATOM 3084 C C . ALA A 1 400 ? 0.499 -29.328 -2.252 1.00 73.81 400 ALA A C 1
ATOM 3086 O O . ALA A 1 400 ? 1.412 -28.678 -1.754 1.00 73.81 400 ALA A O 1
ATOM 3087 N N . ASN A 1 401 ? 0.701 -30.150 -3.287 1.00 85.19 401 ASN A N 1
ATOM 3088 C CA . ASN A 1 401 ? 2.000 -30.320 -3.937 1.00 85.19 401 ASN A CA 1
ATOM 3089 C C . ASN A 1 401 ? 2.504 -29.016 -4.583 1.00 85.19 401 ASN A C 1
ATOM 3091 O O . ASN A 1 401 ? 3.679 -28.685 -4.450 1.00 85.19 401 ASN A O 1
ATOM 3095 N N . HIS A 1 402 ? 1.631 -28.239 -5.235 1.00 80.38 402 HIS A N 1
ATOM 3096 C CA . HIS A 1 402 ? 1.987 -26.910 -5.745 1.00 80.38 402 HIS A CA 1
ATOM 3097 C C . HIS A 1 402 ? 2.476 -25.982 -4.620 1.00 80.38 402 HIS A C 1
ATOM 3099 O O . HIS A 1 402 ? 3.526 -25.360 -4.759 1.00 80.38 402 HIS A O 1
ATOM 3105 N N . TRP A 1 403 ? 1.759 -25.912 -3.492 1.00 75.50 403 TRP A N 1
ATOM 3106 C CA . TRP A 1 403 ? 2.171 -25.099 -2.342 1.00 75.50 403 TRP A CA 1
ATOM 3107 C C . TRP A 1 403 ? 3.448 -25.613 -1.672 1.00 75.50 403 TRP A C 1
ATOM 3109 O O . TRP A 1 403 ? 4.277 -24.800 -1.274 1.00 75.50 403 TRP A O 1
ATOM 3119 N N . LEU A 1 404 ? 3.642 -26.934 -1.596 1.00 81.00 404 LEU A N 1
ATOM 3120 C CA . LEU A 1 404 ? 4.872 -27.545 -1.091 1.00 81.00 404 LEU A CA 1
ATOM 3121 C C . LEU A 1 404 ? 6.081 -27.091 -1.915 1.00 81.00 404 LEU A C 1
ATOM 3123 O O . LEU A 1 404 ? 7.056 -26.596 -1.358 1.00 81.00 404 LEU A O 1
ATOM 3127 N N . TRP A 1 405 ? 6.011 -27.198 -3.243 1.00 86.19 405 TRP A N 1
ATOM 3128 C CA . TRP A 1 405 ? 7.107 -26.757 -4.105 1.00 86.19 405 TRP A CA 1
ATOM 3129 C C . TRP A 1 405 ? 7.249 -25.239 -4.157 1.00 86.19 405 TRP A C 1
ATOM 3131 O O . TRP A 1 405 ? 8.370 -24.749 -4.233 1.00 86.19 405 TRP A O 1
ATOM 3141 N N . ASN A 1 406 ? 6.157 -24.478 -4.049 1.00 76.12 406 ASN A N 1
ATOM 3142 C CA . ASN A 1 406 ? 6.237 -23.028 -3.888 1.00 76.12 406 ASN A CA 1
ATOM 3143 C C . ASN A 1 406 ? 7.008 -22.652 -2.614 1.00 76.12 406 ASN A C 1
ATOM 3145 O O . ASN A 1 406 ? 7.900 -21.814 -2.686 1.00 76.12 406 ASN A O 1
ATOM 3149 N N . LEU A 1 407 ? 6.732 -23.319 -1.488 1.00 70.69 407 LEU A N 1
ATOM 3150 C CA . LEU A 1 407 ? 7.476 -23.151 -0.240 1.00 70.69 407 LEU A CA 1
ATOM 3151 C C . LEU A 1 407 ? 8.960 -23.471 -0.435 1.00 70.69 407 LEU A C 1
ATOM 3153 O O . LEU A 1 407 ? 9.802 -22.658 -0.058 1.00 70.69 407 LEU A O 1
ATOM 3157 N N . VAL A 1 408 ? 9.281 -24.612 -1.057 1.00 81.94 408 VAL A N 1
ATOM 3158 C CA . VAL A 1 408 ? 10.674 -25.004 -1.338 1.00 81.94 408 VAL A CA 1
ATOM 3159 C C . VAL A 1 408 ? 11.369 -23.945 -2.191 1.00 81.94 408 VAL A C 1
ATOM 3161 O O . VAL A 1 408 ? 12.452 -23.490 -1.840 1.00 81.94 408 VAL A O 1
ATOM 3164 N N . VAL A 1 409 ? 10.741 -23.499 -3.279 1.00 78.12 409 VAL A N 1
ATOM 3165 C CA . VAL A 1 409 ? 11.312 -22.488 -4.174 1.00 78.12 409 VAL A CA 1
ATOM 3166 C C . VAL A 1 409 ? 11.495 -21.155 -3.456 1.00 78.12 409 VAL A C 1
ATOM 3168 O O . VAL A 1 409 ? 12.580 -20.591 -3.529 1.00 78.12 409 VAL A O 1
ATOM 3171 N N . VAL A 1 410 ? 10.494 -20.648 -2.732 1.00 70.75 410 VAL A N 1
ATOM 3172 C CA . VAL A 1 410 ? 10.592 -19.371 -2.000 1.00 70.75 410 VAL A CA 1
ATOM 3173 C C . VAL A 1 410 ? 11.704 -19.413 -0.952 1.00 70.75 410 VAL A C 1
ATOM 3175 O O . VAL A 1 410 ? 12.431 -18.433 -0.805 1.00 70.75 410 VAL A O 1
ATOM 3178 N N . LEU A 1 411 ? 11.876 -20.548 -0.269 1.00 68.25 411 LEU A N 1
ATOM 3179 C CA . LEU A 1 411 ? 12.941 -20.744 0.713 1.00 68.25 411 LEU A CA 1
ATOM 3180 C C . LEU A 1 411 ? 14.331 -20.812 0.058 1.00 68.25 411 LEU A C 1
ATOM 3182 O O . LEU A 1 411 ? 15.279 -20.215 0.560 1.00 68.25 411 LEU A O 1
ATOM 3186 N N . VAL A 1 412 ? 14.455 -21.534 -1.059 1.00 78.12 412 VAL A N 1
ATOM 3187 C CA . VAL A 1 412 ? 15.741 -21.810 -1.722 1.00 78.12 412 VAL A CA 1
ATOM 3188 C C . VAL A 1 412 ? 16.193 -20.662 -2.629 1.00 78.12 412 VAL A C 1
ATOM 3190 O O . VAL A 1 412 ? 17.393 -20.460 -2.782 1.00 78.12 412 VAL A O 1
ATOM 3193 N N . THR A 1 413 ? 15.274 -19.883 -3.211 1.00 76.62 413 THR A N 1
ATOM 3194 C CA . THR A 1 413 ? 15.584 -18.838 -4.210 1.00 76.62 413 THR A CA 1
ATOM 3195 C C . THR A 1 413 ? 16.662 -17.850 -3.739 1.00 76.62 413 THR A C 1
ATOM 3197 O O . THR A 1 413 ? 17.628 -17.666 -4.478 1.00 76.62 413 THR A O 1
ATOM 3200 N N . PRO A 1 414 ? 16.576 -17.231 -2.542 1.00 67.25 414 PRO A N 1
ATOM 3201 C CA . PRO A 1 414 ? 17.592 -16.272 -2.102 1.00 67.25 414 PRO A CA 1
ATOM 3202 C C . PRO A 1 414 ? 18.961 -16.932 -1.909 1.00 67.25 414 PRO A C 1
ATOM 3204 O O . PRO A 1 414 ? 19.974 -16.380 -2.326 1.00 67.25 414 PRO A O 1
ATOM 3207 N N . VAL A 1 415 ? 18.974 -18.142 -1.337 1.00 71.56 415 VAL A N 1
ATOM 3208 C CA . VAL A 1 415 ? 20.194 -18.925 -1.082 1.00 71.56 415 VAL A CA 1
ATOM 3209 C C . VAL A 1 415 ? 20.865 -19.334 -2.393 1.00 71.56 415 VAL A C 1
ATOM 3211 O O . VAL A 1 415 ? 22.080 -19.246 -2.537 1.00 71.56 415 VAL A O 1
ATOM 3214 N N . ALA A 1 416 ? 20.084 -19.771 -3.377 1.00 73.12 416 ALA A N 1
ATOM 3215 C CA . ALA A 1 416 ? 20.606 -20.202 -4.663 1.00 73.12 416 ALA A CA 1
ATOM 3216 C C . ALA A 1 416 ? 21.120 -19.022 -5.506 1.00 73.12 416 ALA A C 1
ATOM 3218 O O . ALA A 1 416 ? 22.169 -19.136 -6.132 1.00 73.12 416 ALA A O 1
ATOM 3219 N N . ILE A 1 417 ? 20.439 -17.872 -5.490 1.00 76.19 417 ILE A N 1
ATOM 3220 C CA . ILE A 1 417 ? 20.934 -16.664 -6.170 1.00 76.19 417 ILE A CA 1
ATOM 3221 C C . ILE A 1 417 ? 22.282 -16.217 -5.585 1.00 76.19 417 ILE A C 1
ATOM 3223 O O . ILE A 1 417 ? 23.169 -15.848 -6.348 1.00 76.19 417 ILE A O 1
ATOM 3227 N N . ASP A 1 418 ? 22.455 -16.288 -4.264 1.00 69.81 418 ASP A N 1
ATOM 3228 C CA . ASP A 1 418 ? 23.709 -15.921 -3.593 1.00 69.81 418 ASP A CA 1
ATOM 3229 C C . ASP A 1 418 ? 24.853 -16.910 -3.892 1.00 69.81 418 ASP A C 1
ATOM 3231 O O . ASP A 1 418 ? 25.965 -16.512 -4.229 1.00 69.81 418 ASP A O 1
ATOM 3235 N N . THR A 1 419 ? 24.570 -18.215 -3.832 1.00 75.12 419 THR A N 1
ATOM 3236 C CA . THR A 1 419 ? 25.605 -19.264 -3.924 1.00 75.12 419 THR A CA 1
ATOM 3237 C C . THR A 1 419 ? 26.004 -19.647 -5.346 1.00 75.12 419 THR A C 1
ATOM 3239 O O . THR A 1 419 ? 27.186 -19.855 -5.616 1.00 75.12 419 THR A O 1
ATOM 3242 N N . ILE A 1 420 ? 25.038 -19.782 -6.259 1.00 84.62 420 ILE A N 1
ATOM 3243 C CA . ILE A 1 420 ? 25.278 -20.261 -7.631 1.00 84.62 420 ILE A CA 1
ATOM 3244 C C . ILE A 1 420 ? 25.018 -19.183 -8.692 1.00 84.62 420 ILE A C 1
ATOM 3246 O O . ILE A 1 420 ? 25.273 -19.410 -9.877 1.00 84.62 420 ILE A O 1
ATOM 3250 N N . GLY A 1 421 ? 24.547 -17.997 -8.290 1.00 84.62 421 GLY A N 1
ATOM 3251 C CA . GLY A 1 421 ? 24.408 -16.837 -9.168 1.00 84.62 421 GLY A CA 1
ATOM 3252 C C . GLY A 1 421 ? 23.546 -17.125 -10.395 1.00 84.62 421 GLY A C 1
ATOM 3253 O O . GLY A 1 421 ? 22.413 -17.599 -10.295 1.00 84.62 421 GLY A O 1
ATOM 3254 N N . TYR A 1 422 ? 24.097 -16.866 -11.583 1.00 87.06 422 TYR A N 1
ATOM 3255 C CA . TYR A 1 422 ? 23.375 -17.019 -12.848 1.00 87.06 422 TYR A CA 1
ATOM 3256 C C . TYR A 1 422 ? 22.979 -18.468 -13.174 1.00 87.06 422 TYR A C 1
ATOM 3258 O O . TYR A 1 422 ? 22.015 -18.685 -13.914 1.00 87.06 422 TYR A O 1
ATOM 3266 N N . TRP A 1 423 ? 23.664 -19.470 -12.604 1.00 90.38 423 TRP A N 1
ATOM 3267 C CA . TRP A 1 423 ? 23.305 -20.882 -12.780 1.00 90.38 423 TRP A CA 1
ATOM 3268 C C . TRP A 1 423 ? 21.902 -21.190 -12.261 1.00 90.38 423 TRP A C 1
ATOM 3270 O O . TRP A 1 423 ? 21.247 -22.091 -12.784 1.00 90.38 423 TRP A O 1
ATOM 3280 N N . TYR A 1 424 ? 21.401 -20.404 -11.304 1.00 88.81 424 TYR A N 1
ATOM 3281 C CA . TYR A 1 424 ? 20.014 -20.477 -10.864 1.00 88.81 424 TYR A CA 1
ATOM 3282 C C . TYR A 1 424 ? 19.045 -20.330 -12.046 1.00 88.81 424 TYR A C 1
ATOM 3284 O O . TYR A 1 424 ? 18.176 -21.176 -12.254 1.00 88.81 424 TYR A O 1
ATOM 3292 N N . TYR A 1 425 ? 19.244 -19.316 -12.890 1.00 91.88 425 TYR A N 1
ATOM 3293 C CA . TYR A 1 425 ? 18.407 -19.088 -14.069 1.00 91.88 425 TYR A CA 1
ATOM 3294 C C . TYR A 1 425 ? 18.586 -20.182 -15.132 1.00 91.88 425 TYR A C 1
ATOM 3296 O O . TYR A 1 425 ? 17.611 -20.555 -15.782 1.00 91.88 425 TYR A O 1
ATOM 3304 N N . VAL A 1 426 ? 19.787 -20.762 -15.267 1.00 94.44 426 VAL A N 1
ATOM 3305 C CA . VAL A 1 426 ? 20.033 -21.913 -16.162 1.00 94.44 426 VAL A CA 1
ATOM 3306 C C . VAL A 1 426 ? 19.194 -23.122 -15.743 1.00 94.44 426 VAL A C 1
ATOM 3308 O O . VAL A 1 426 ? 18.569 -23.757 -16.591 1.00 94.44 426 VAL A O 1
ATOM 3311 N N . ILE A 1 427 ? 19.118 -23.416 -14.441 1.00 93.88 427 ILE A N 1
ATOM 3312 C CA . ILE A 1 427 ? 18.298 -24.518 -13.918 1.00 93.88 427 ILE A CA 1
ATOM 3313 C C . ILE A 1 427 ? 16.826 -24.307 -14.291 1.00 93.88 427 ILE A C 1
ATOM 3315 O O . ILE A 1 427 ? 16.194 -25.218 -14.827 1.00 93.88 427 ILE A O 1
ATOM 3319 N N . TYR A 1 428 ? 16.280 -23.103 -14.092 1.00 92.62 428 TYR A N 1
ATOM 3320 C CA . TYR A 1 428 ? 14.893 -22.811 -14.474 1.00 92.62 428 TYR A CA 1
ATOM 3321 C C . TYR A 1 428 ? 14.670 -22.777 -15.984 1.00 92.62 428 TYR A C 1
ATOM 3323 O O . TYR A 1 428 ? 13.573 -23.119 -16.430 1.00 92.62 428 TYR A O 1
ATOM 3331 N N . ALA A 1 429 ? 15.682 -22.421 -16.776 1.00 95.81 429 ALA A N 1
ATOM 3332 C CA . ALA A 1 429 ? 15.623 -22.527 -18.229 1.00 95.81 429 ALA A CA 1
ATOM 3333 C C . ALA A 1 429 ? 15.483 -23.989 -18.665 1.00 95.81 429 ALA A C 1
ATOM 3335 O O . ALA A 1 429 ? 14.605 -24.308 -19.466 1.00 95.81 429 ALA A O 1
ATOM 3336 N N . LEU A 1 430 ? 16.278 -24.889 -18.078 1.00 95.56 430 LEU A N 1
ATOM 3337 C CA . LEU A 1 430 ? 16.212 -26.324 -18.352 1.00 95.56 430 LEU A CA 1
ATOM 3338 C C . LEU A 1 430 ? 14.890 -26.927 -17.874 1.00 95.56 430 LEU A C 1
ATOM 3340 O O . LEU A 1 430 ? 14.208 -27.576 -18.662 1.00 95.56 430 LEU A O 1
ATOM 3344 N N . ILE A 1 431 ? 14.476 -26.658 -16.630 1.00 93.88 431 ILE A N 1
ATOM 3345 C CA . ILE A 1 431 ? 13.195 -27.139 -16.091 1.00 93.88 431 ILE A CA 1
ATOM 3346 C C . ILE A 1 431 ? 12.041 -26.664 -16.978 1.00 93.88 431 ILE A C 1
ATOM 3348 O O . ILE A 1 431 ? 11.236 -27.483 -17.421 1.00 93.88 431 ILE A O 1
ATOM 3352 N N . SER A 1 432 ? 11.992 -25.374 -17.318 1.00 94.12 432 SER A N 1
ATOM 3353 C CA . SER A 1 432 ? 10.950 -24.836 -18.202 1.00 94.12 432 SER A CA 1
ATOM 3354 C C . SER A 1 432 ? 11.013 -25.458 -19.599 1.00 94.12 432 SER A C 1
ATOM 3356 O O . SER A 1 432 ? 9.975 -25.731 -20.196 1.00 94.12 432 SER A O 1
ATOM 3358 N N . GLY A 1 433 ? 12.215 -25.755 -20.100 1.00 94.94 433 GLY A N 1
ATOM 3359 C CA . GLY A 1 433 ? 12.440 -26.426 -21.381 1.00 94.94 433 GLY A CA 1
ATOM 3360 C C . GLY A 1 433 ? 11.987 -27.889 -21.407 1.00 94.94 433 GLY A C 1
ATOM 3361 O O . GLY A 1 433 ? 11.634 -28.395 -22.471 1.00 94.94 433 GLY A O 1
ATOM 3362 N N . THR A 1 434 ? 11.916 -28.564 -20.254 1.00 96.06 434 THR A N 1
ATOM 3363 C CA . THR A 1 434 ? 11.340 -29.919 -20.171 1.00 96.06 434 THR A CA 1
ATOM 3364 C C . THR A 1 434 ? 9.813 -29.926 -20.224 1.00 96.06 434 THR A C 1
ATOM 3366 O O . THR A 1 434 ? 9.227 -30.921 -20.652 1.00 96.06 434 THR A O 1
ATOM 3369 N N . ILE A 1 435 ? 9.149 -28.822 -19.856 1.00 94.88 435 ILE A N 1
ATOM 3370 C CA . ILE A 1 435 ? 7.681 -28.736 -19.819 1.00 94.88 435 ILE A CA 1
ATOM 3371 C C . ILE A 1 435 ? 7.055 -29.089 -21.179 1.00 94.88 435 ILE A C 1
ATOM 3373 O O . ILE A 1 435 ? 6.190 -29.968 -21.200 1.00 94.88 435 ILE A O 1
ATOM 3377 N N . PRO A 1 436 ? 7.466 -28.489 -22.319 1.00 95.44 436 PRO A N 1
ATOM 3378 C CA . PRO A 1 436 ? 6.901 -28.837 -23.618 1.00 95.44 436 PRO A CA 1
ATOM 3379 C C . PRO A 1 436 ? 7.038 -30.322 -23.960 1.00 95.44 436 PRO A C 1
ATOM 3381 O O . PRO A 1 436 ? 6.099 -30.913 -24.487 1.00 95.44 436 PRO A O 1
ATOM 3384 N N . VAL A 1 437 ? 8.174 -30.937 -23.616 1.00 94.75 437 VAL A N 1
ATOM 3385 C CA . VAL A 1 437 ? 8.439 -32.361 -23.872 1.00 94.75 437 VAL A CA 1
ATOM 3386 C C . VAL A 1 437 ? 7.512 -33.237 -23.029 1.00 94.75 437 VAL A C 1
ATOM 3388 O O . VAL A 1 437 ? 6.831 -34.112 -23.564 1.00 94.75 437 VAL A O 1
ATOM 3391 N N . CYS A 1 438 ? 7.411 -32.965 -21.727 1.00 93.56 438 CYS A N 1
ATOM 3392 C CA . CYS A 1 438 ? 6.539 -33.708 -20.818 1.00 93.56 438 CYS A CA 1
ATOM 3393 C C . CYS A 1 438 ? 5.062 -33.585 -21.213 1.00 93.56 438 CYS A C 1
ATOM 3395 O O . CYS A 1 438 ? 4.351 -34.588 -21.285 1.00 93.56 438 CYS A O 1
ATOM 3397 N N . VAL A 1 439 ? 4.602 -32.372 -21.529 1.00 94.00 439 VAL A N 1
ATOM 3398 C CA . VAL A 1 439 ? 3.225 -32.113 -21.975 1.00 94.00 439 VAL A CA 1
ATOM 3399 C C . VAL A 1 439 ? 2.939 -32.790 -23.315 1.00 94.00 439 VAL A C 1
ATOM 3401 O O . VAL A 1 439 ? 1.855 -33.339 -23.527 1.00 94.00 439 VAL A O 1
ATOM 3404 N N . TYR A 1 440 ? 3.913 -32.805 -24.225 1.00 92.62 440 TYR A N 1
ATOM 3405 C CA . TYR A 1 440 ? 3.764 -33.501 -25.492 1.00 92.62 440 TYR A CA 1
ATOM 3406 C C . TYR A 1 440 ? 3.583 -35.014 -25.292 1.00 92.62 440 TYR A C 1
ATOM 3408 O O . TYR A 1 440 ? 2.721 -35.606 -25.941 1.00 92.62 440 TYR A O 1
ATOM 3416 N N . VAL A 1 441 ? 4.340 -35.636 -24.389 1.00 91.56 441 VAL A N 1
ATOM 3417 C CA . VAL A 1 441 ? 4.330 -37.098 -24.223 1.00 91.56 441 VAL A CA 1
ATOM 3418 C C . VAL A 1 441 ? 3.191 -37.594 -23.324 1.00 91.56 441 VAL A C 1
ATOM 3420 O O . VAL A 1 441 ? 2.556 -38.589 -23.664 1.00 91.56 441 VAL A O 1
ATOM 3423 N N . PHE A 1 442 ? 2.900 -36.916 -22.208 1.00 91.19 442 PHE A N 1
ATOM 3424 C CA . PHE A 1 442 ? 2.075 -37.488 -21.129 1.00 91.19 442 PHE A CA 1
ATOM 3425 C C . PHE A 1 442 ? 0.691 -36.854 -20.941 1.00 91.19 442 PHE A C 1
ATOM 3427 O O . PHE A 1 442 ? -0.157 -37.452 -20.283 1.00 91.19 442 PHE A O 1
ATOM 3434 N N . TYR A 1 443 ? 0.433 -35.664 -21.490 1.00 92.62 443 TYR A N 1
ATOM 3435 C CA . TYR A 1 443 ? -0.769 -34.891 -21.160 1.00 92.62 443 TYR A CA 1
ATOM 3436 C C . TYR A 1 443 ? -1.811 -34.981 -22.289 1.00 92.62 443 TYR A C 1
ATOM 3438 O O . TYR A 1 443 ? -1.590 -34.400 -23.359 1.00 92.62 443 TYR A O 1
ATOM 3446 N N . PRO A 1 444 ? -2.929 -35.718 -22.111 1.00 92.12 444 PRO A N 1
ATOM 3447 C CA . PRO A 1 444 ? -4.022 -35.725 -23.083 1.00 92.12 444 PRO A CA 1
ATOM 3448 C C . PRO A 1 444 ? -4.748 -34.374 -23.137 1.00 92.12 444 PRO A C 1
ATOM 3450 O O . PRO A 1 444 ? -4.781 -33.625 -22.170 1.00 92.12 444 PRO A O 1
ATOM 3453 N N . GLU A 1 445 ? -5.353 -34.051 -24.281 1.00 90.50 445 GLU A N 1
ATOM 3454 C CA . GLU A 1 445 ? -6.148 -32.824 -24.415 1.00 90.50 445 GLU A CA 1
ATOM 3455 C C . GLU A 1 445 ? -7.541 -33.001 -23.794 1.00 90.50 445 GLU A C 1
ATOM 3457 O O . GLU A 1 445 ? -8.229 -33.990 -24.063 1.00 90.50 445 GLU A O 1
ATOM 3462 N N . THR A 1 446 ? -7.958 -32.014 -23.005 1.00 88.50 446 THR A N 1
ATOM 3463 C CA . THR A 1 446 ? -9.220 -31.999 -22.249 1.00 88.50 446 THR A CA 1
ATOM 3464 C C . THR A 1 446 ? -10.242 -31.014 -22.817 1.00 88.50 446 THR A C 1
ATOM 3466 O O . THR A 1 446 ? -11.428 -31.106 -22.512 1.00 88.50 446 THR A O 1
ATOM 3469 N N . MET A 1 447 ? -9.822 -30.091 -23.689 1.00 86.06 447 MET A N 1
ATOM 3470 C CA . MET A 1 447 ? -10.700 -29.087 -24.289 1.00 86.06 447 MET A CA 1
ATOM 3471 C C . MET A 1 447 ? -11.913 -29.707 -25.009 1.00 86.06 447 MET A C 1
ATOM 3473 O O . MET A 1 447 ? -11.757 -30.549 -25.901 1.00 86.06 447 MET A O 1
ATOM 3477 N N . ARG A 1 448 ? -13.110 -29.175 -24.704 1.00 79.69 448 ARG A N 1
ATOM 3478 C CA . ARG A 1 448 ? -14.414 -29.590 -25.268 1.00 79.69 448 ARG A CA 1
ATOM 3479 C C . ARG A 1 448 ? -14.720 -31.074 -25.032 1.00 79.69 448 ARG A C 1
ATOM 3481 O O . ARG A 1 448 ? -15.149 -31.782 -25.943 1.00 79.69 448 ARG A O 1
ATOM 3488 N N . ARG A 1 449 ? -14.450 -31.548 -23.816 1.00 81.75 449 ARG A N 1
ATOM 3489 C CA . ARG A 1 449 ? -14.815 -32.887 -23.347 1.00 81.75 449 ARG A CA 1
ATOM 3490 C C . ARG A 1 449 ? -15.497 -32.797 -21.992 1.00 81.75 449 ARG A C 1
ATOM 3492 O O . ARG A 1 449 ? -15.087 -32.013 -21.141 1.00 81.75 449 ARG A O 1
ATOM 3499 N N . SER A 1 450 ? -16.520 -33.617 -21.808 1.00 82.81 450 SER A N 1
ATOM 3500 C CA . SER A 1 450 ? -17.122 -33.914 -20.515 1.00 82.81 450 SER A CA 1
ATOM 3501 C C . SER A 1 450 ? -16.108 -34.616 -19.616 1.00 82.81 450 SER A C 1
ATOM 3503 O O . SER A 1 450 ? -15.200 -35.317 -20.078 1.00 82.81 450 SER A O 1
ATOM 3505 N N . LEU A 1 451 ? -16.271 -34.443 -18.308 1.00 82.12 451 LEU A N 1
ATOM 3506 C CA . LEU A 1 451 ? -15.374 -35.024 -17.309 1.00 82.12 451 LEU A CA 1
ATOM 3507 C C . LEU A 1 451 ? -15.428 -36.563 -17.338 1.00 82.12 451 LEU A C 1
ATOM 3509 O O . LEU A 1 451 ? -14.440 -37.243 -17.065 1.00 82.12 451 LEU A O 1
ATOM 3513 N N . GLU A 1 452 ? -16.576 -37.117 -17.714 1.00 82.44 452 GLU A N 1
ATOM 3514 C CA . GLU A 1 452 ? -16.824 -38.544 -17.889 1.00 82.44 452 GLU A CA 1
ATOM 3515 C C . GLU A 1 452 ? -16.087 -39.084 -19.121 1.00 82.44 452 GLU A C 1
ATOM 3517 O O . GLU A 1 452 ? -15.487 -40.159 -19.058 1.00 82.44 452 GLU A O 1
ATOM 3522 N N . SER A 1 453 ? -16.084 -38.327 -20.224 1.00 81.25 453 SER A N 1
ATOM 3523 C CA . SER A 1 453 ? -15.337 -38.654 -21.445 1.00 81.25 453 SER A CA 1
ATOM 3524 C C . SER A 1 453 ? -13.828 -38.637 -21.196 1.00 81.25 453 SER A C 1
ATOM 3526 O O . SER A 1 453 ? -13.123 -39.569 -21.584 1.00 81.25 453 SER A O 1
ATOM 3528 N N . VAL A 1 454 ? -13.329 -37.649 -20.442 1.00 85.44 454 VAL A N 1
ATOM 3529 C CA . VAL A 1 454 ? -11.923 -37.615 -20.008 1.00 85.44 454 VAL A CA 1
ATOM 3530 C C . VAL A 1 454 ? -11.585 -38.833 -19.145 1.00 85.44 454 VAL A C 1
ATOM 3532 O O . VAL A 1 454 ? -10.566 -39.474 -19.383 1.00 85.44 454 VAL A O 1
ATOM 3535 N N . ASN A 1 455 ? -12.447 -39.225 -18.201 1.00 84.69 455 ASN A N 1
ATOM 3536 C CA . ASN A 1 455 ? -12.214 -40.416 -17.380 1.00 84.69 455 ASN A CA 1
ATOM 3537 C C . ASN A 1 455 ? -12.149 -41.716 -18.213 1.00 84.69 455 ASN A C 1
ATOM 3539 O O . ASN A 1 455 ? -11.306 -42.570 -17.937 1.00 84.69 455 ASN A O 1
ATOM 3543 N N . LYS A 1 456 ? -12.973 -41.851 -19.264 1.00 84.38 456 LYS A N 1
ATOM 3544 C CA . LYS A 1 456 ? -12.928 -43.008 -20.183 1.00 84.38 456 LYS A CA 1
ATOM 3545 C C . LYS A 1 456 ? -11.584 -43.146 -20.894 1.00 84.38 456 LYS A C 1
ATOM 3547 O O . LYS A 1 456 ? -11.078 -44.255 -21.016 1.00 84.38 456 LYS A O 1
ATOM 3552 N N . VAL A 1 457 ? -10.953 -42.033 -21.282 1.00 86.81 457 VAL A N 1
ATOM 3553 C CA . VAL A 1 457 ? -9.610 -42.050 -21.894 1.00 86.81 457 VAL A CA 1
ATOM 3554 C C . VAL A 1 457 ? -8.595 -42.777 -21.006 1.00 86.81 457 VAL A C 1
ATOM 3556 O O . VAL A 1 457 ? -7.766 -43.524 -21.519 1.00 86.81 457 VAL A O 1
ATOM 3559 N N . PHE A 1 458 ? -8.655 -42.582 -19.686 1.00 87.31 458 PHE A N 1
ATOM 3560 C CA . PHE A 1 458 ? -7.738 -43.231 -18.745 1.00 87.31 458 PHE A CA 1
ATOM 3561 C C . PHE A 1 458 ? -8.101 -44.690 -18.448 1.00 87.31 458 PHE A C 1
ATOM 3563 O O . PHE A 1 458 ? -7.210 -45.464 -18.109 1.00 87.31 458 PHE A O 1
ATOM 3570 N N . MET A 1 459 ? -9.377 -45.067 -18.568 1.00 85.38 459 MET A N 1
ATOM 3571 C CA . MET A 1 459 ? -9.835 -46.445 -18.355 1.00 85.38 459 MET A CA 1
ATOM 3572 C C . MET A 1 459 ? -9.566 -47.349 -19.562 1.00 85.38 459 MET A C 1
ATOM 3574 O O . MET A 1 459 ? -9.142 -48.487 -19.386 1.00 85.38 459 MET A O 1
ATOM 3578 N N . ASP A 1 460 ? -9.790 -46.836 -20.772 1.00 87.25 460 ASP A N 1
ATOM 3579 C CA . ASP A 1 460 ? -9.791 -47.644 -21.996 1.00 87.25 460 ASP A CA 1
ATOM 3580 C C . ASP A 1 460 ? -8.421 -47.678 -22.692 1.00 87.25 460 ASP A C 1
ATOM 3582 O O . ASP A 1 460 ? -8.170 -48.516 -23.562 1.00 87.25 460 ASP A O 1
ATOM 3586 N N . ALA A 1 461 ? -7.509 -46.766 -22.339 1.00 86.06 461 ALA A N 1
ATOM 3587 C CA . ALA A 1 461 ? -6.179 -46.750 -22.927 1.00 86.06 461 ALA A CA 1
ATOM 3588 C C . ALA A 1 461 ? -5.382 -48.009 -22.514 1.00 86.06 461 ALA A C 1
ATOM 3590 O O . ALA A 1 461 ? -5.184 -48.257 -21.325 1.00 86.06 461 ALA A O 1
ATOM 3591 N N . PRO A 1 462 ? -4.810 -48.766 -23.471 1.00 83.00 462 PRO A N 1
ATOM 3592 C CA . PRO A 1 462 ? -4.156 -50.051 -23.189 1.00 83.00 462 PRO A CA 1
ATOM 3593 C C . PRO A 1 462 ? -2.839 -49.929 -22.406 1.00 83.00 462 PRO A C 1
ATOM 3595 O O . PRO A 1 462 ? -2.298 -50.922 -21.932 1.00 83.00 462 PRO A O 1
ATOM 3598 N N . SER A 1 463 ? -2.260 -48.729 -22.329 1.00 86.19 463 SER A N 1
ATOM 3599 C CA . SER A 1 463 ? -1.043 -48.447 -21.562 1.00 86.19 463 SER A CA 1
ATOM 3600 C C . SER A 1 463 ? -0.896 -46.942 -21.351 1.00 86.19 463 SER A C 1
ATOM 3602 O O . SER A 1 463 ? -1.406 -46.158 -22.156 1.00 86.19 463 SER A O 1
ATOM 3604 N N . ILE A 1 464 ? -0.119 -46.543 -20.340 1.00 84.62 464 ILE A N 1
ATOM 3605 C CA . ILE A 1 464 ? 0.134 -45.135 -19.989 1.00 84.62 464 ILE A CA 1
ATOM 3606 C C . ILE A 1 464 ? 0.651 -44.331 -21.199 1.00 84.62 464 ILE A C 1
ATOM 3608 O O . ILE A 1 464 ? 0.180 -43.230 -21.470 1.00 84.62 464 ILE A O 1
ATOM 3612 N N . TRP A 1 465 ? 1.546 -44.916 -22.000 1.00 85.00 465 TRP A N 1
ATOM 3613 C CA . TRP A 1 465 ? 2.131 -44.281 -23.191 1.00 85.00 465 TRP A CA 1
ATOM 3614 C C . TRP A 1 465 ? 1.143 -44.078 -24.347 1.00 85.00 465 TRP A C 1
ATOM 3616 O O . TRP A 1 465 ? 1.370 -43.249 -25.226 1.00 85.00 465 TRP A O 1
ATOM 3626 N N . LYS A 1 466 ? 0.039 -44.833 -24.362 1.00 87.31 466 LYS A N 1
ATOM 3627 C CA . LYS A 1 466 ? -0.997 -44.745 -25.398 1.00 87.31 466 LYS A CA 1
ATOM 3628 C C . LYS A 1 466 ? -2.162 -43.835 -25.003 1.00 87.31 466 LYS A C 1
ATOM 3630 O O . LYS A 1 466 ? -3.000 -43.580 -25.859 1.00 87.31 466 LYS A O 1
ATOM 3635 N N . ILE A 1 467 ? -2.180 -43.278 -23.786 1.00 87.69 467 ILE A N 1
ATOM 3636 C CA . ILE A 1 467 ? -3.225 -42.353 -23.311 1.00 87.69 467 ILE A CA 1
ATOM 3637 C C . ILE A 1 467 ? -3.347 -41.131 -24.232 1.00 87.69 467 ILE A C 1
ATOM 3639 O O . ILE A 1 467 ? -4.443 -40.813 -24.685 1.00 87.69 467 ILE A O 1
ATOM 3643 N N . VAL A 1 468 ? -2.238 -40.463 -24.570 1.00 89.75 468 VAL A N 1
ATOM 3644 C CA . VAL A 1 468 ? -2.266 -39.255 -25.419 1.00 89.75 468 VAL A CA 1
ATOM 3645 C C . VAL A 1 468 ? -2.674 -39.564 -26.872 1.00 89.75 468 VAL A C 1
ATOM 3647 O O . VAL A 1 468 ? -3.555 -38.871 -27.392 1.00 89.75 468 VAL A O 1
ATOM 3650 N N . PRO A 1 469 ? -2.112 -40.592 -27.548 1.00 86.31 469 PRO A N 1
ATOM 3651 C CA . PRO A 1 469 ? -2.600 -41.024 -28.861 1.00 86.31 469 PRO A CA 1
ATOM 3652 C C . PRO A 1 469 ? -4.076 -41.445 -28.864 1.00 86.31 469 PRO A C 1
ATOM 3654 O O . PRO A 1 469 ? -4.814 -41.062 -29.767 1.00 86.31 469 PRO A O 1
ATOM 3657 N N . TYR A 1 470 ? -4.520 -42.186 -27.844 1.00 85.12 470 TYR A N 1
ATOM 3658 C CA . TYR A 1 470 ? -5.908 -42.630 -27.709 1.00 85.12 470 TYR A CA 1
ATOM 3659 C C . TYR A 1 470 ? -6.854 -41.440 -27.526 1.00 85.12 470 TYR A C 1
ATOM 3661 O O . TYR A 1 470 ? -7.842 -41.309 -28.246 1.00 85.12 470 TYR A O 1
ATOM 3669 N N . ALA A 1 471 ? -6.485 -40.497 -26.653 1.00 85.00 471 ALA A N 1
ATOM 3670 C CA . ALA A 1 471 ? -7.213 -39.253 -26.469 1.00 85.00 471 ALA A CA 1
ATOM 3671 C C . ALA A 1 471 ? -7.358 -38.481 -27.785 1.00 85.00 471 ALA A C 1
ATOM 3673 O O . ALA A 1 471 ? -8.434 -37.963 -28.043 1.00 85.00 471 ALA A O 1
ATOM 3674 N N . ARG A 1 472 ? -6.325 -38.408 -28.634 1.00 83.81 472 ARG A N 1
ATOM 3675 C CA . ARG A 1 472 ? -6.393 -37.705 -29.931 1.00 83.81 472 ARG A CA 1
ATOM 3676 C C . ARG A 1 472 ? -7.410 -38.300 -30.905 1.00 83.81 472 ARG A C 1
ATOM 3678 O O . ARG A 1 472 ? -8.010 -37.540 -31.657 1.00 83.81 472 ARG A O 1
ATOM 3685 N N . ASN A 1 473 ? -7.593 -39.617 -30.881 1.00 80.94 473 ASN A N 1
ATOM 3686 C CA . ASN A 1 473 ? -8.443 -40.336 -31.833 1.00 80.94 473 ASN A CA 1
ATOM 3687 C C . ASN A 1 473 ? -9.910 -40.447 -31.381 1.00 80.94 473 ASN A C 1
ATOM 3689 O O . ASN A 1 473 ? -10.759 -40.866 -32.161 1.00 80.94 473 ASN A O 1
ATOM 3693 N N . MET A 1 474 ? -10.220 -40.068 -30.137 1.00 76.81 474 MET A N 1
ATOM 3694 C CA . MET A 1 474 ? -11.581 -40.092 -29.603 1.00 76.81 474 MET A CA 1
ATOM 3695 C C . MET A 1 474 ? -12.401 -38.871 -30.078 1.00 76.81 474 MET A C 1
ATOM 3697 O O . MET A 1 474 ? -11.888 -37.742 -30.019 1.00 76.81 474 MET A O 1
ATOM 3701 N N . PRO A 1 475 ? -13.672 -39.049 -30.494 1.00 72.06 475 PRO A N 1
ATOM 3702 C CA . PRO A 1 475 ? -14.563 -37.940 -30.840 1.00 72.06 475 PRO A CA 1
ATOM 3703 C C . PRO A 1 475 ? -14.687 -36.934 -29.685 1.00 72.06 475 PRO A C 1
ATOM 3705 O O . PRO A 1 475 ? -14.637 -37.314 -28.517 1.00 72.06 475 PRO A O 1
ATOM 3708 N N . LYS A 1 476 ? -14.813 -35.640 -29.997 1.00 72.69 476 LYS A N 1
ATOM 3709 C CA . LYS A 1 476 ? -15.095 -34.604 -28.987 1.00 72.69 476 LYS A CA 1
ATOM 3710 C C . LYS A 1 476 ? -16.594 -34.560 -28.705 1.00 72.69 476 LYS A C 1
ATOM 3712 O O . LYS A 1 476 ? -17.383 -34.774 -29.624 1.00 72.69 476 LYS A O 1
ATOM 3717 N N . ASP A 1 477 ? -16.962 -34.247 -27.468 1.00 64.94 477 ASP A N 1
ATOM 3718 C CA . ASP A 1 477 ? -18.368 -34.145 -27.085 1.00 64.94 477 ASP A CA 1
ATOM 3719 C C . ASP A 1 477 ? -18.994 -32.928 -27.787 1.00 64.94 477 ASP A C 1
ATOM 3721 O O . ASP A 1 477 ? -18.389 -31.852 -27.855 1.00 64.94 477 ASP A O 1
ATOM 3725 N N . GLN A 1 478 ? -20.184 -33.105 -28.364 1.00 54.25 478 GLN A N 1
ATOM 3726 C CA . GLN A 1 478 ? -20.945 -31.981 -28.911 1.00 54.25 478 GLN A CA 1
ATOM 3727 C C . GLN A 1 478 ? -21.396 -31.085 -27.748 1.00 54.25 478 GLN A C 1
ATOM 3729 O O . GLN A 1 478 ? -21.739 -31.613 -26.688 1.00 54.25 478 GLN A O 1
ATOM 3734 N N . PRO A 1 479 ? -21.389 -29.747 -27.898 1.00 47.47 479 PRO A N 1
ATOM 3735 C CA . PRO A 1 479 ? -21.949 -28.877 -26.874 1.00 47.47 479 PRO A CA 1
ATOM 3736 C C . PRO A 1 479 ? -23.416 -29.264 -26.681 1.00 47.47 479 PRO A C 1
ATOM 3738 O O . PRO A 1 479 ? -24.178 -29.263 -27.647 1.00 47.47 479 PRO A O 1
ATOM 3741 N N . SER A 1 480 ? -23.801 -29.626 -25.456 1.00 40.72 480 SER A N 1
ATOM 3742 C CA . SER A 1 480 ? -25.210 -29.695 -25.084 1.00 40.72 480 SER A CA 1
ATOM 3743 C C . SER A 1 480 ? -25.804 -28.328 -25.400 1.00 40.72 480 SER A C 1
ATOM 3745 O O . SER A 1 480 ? -25.412 -27.330 -24.790 1.00 40.72 480 SER A O 1
ATOM 3747 N N . GLY A 1 481 ? -26.659 -28.279 -26.420 1.00 34.59 481 GLY A N 1
ATOM 3748 C CA . GLY A 1 481 ? -27.448 -27.097 -26.714 1.00 34.59 481 GLY A CA 1
ATOM 3749 C C . GLY A 1 481 ? -28.217 -26.678 -25.468 1.00 34.59 481 GLY A C 1
ATOM 3750 O O . GLY A 1 481 ? -28.487 -27.496 -24.589 1.00 34.59 481 GLY A O 1
ATOM 3751 N N . GLU A 1 482 ? -28.523 -25.390 -25.406 1.00 34.53 482 GLU A N 1
ATOM 3752 C CA . GLU A 1 482 ? -29.577 -24.835 -24.570 1.00 34.53 482 GLU A CA 1
ATOM 3753 C C . GLU A 1 482 ? -30.704 -25.863 -24.374 1.00 34.53 482 GLU A C 1
ATOM 3755 O O . GLU A 1 482 ? -31.339 -26.291 -25.341 1.00 34.53 482 GLU A O 1
ATOM 3760 N N . GLU A 1 483 ? -30.974 -26.253 -23.126 1.00 35.28 483 GLU A N 1
ATOM 3761 C CA . GLU A 1 483 ? -32.342 -26.607 -22.766 1.00 35.28 483 GLU A CA 1
ATOM 3762 C C . GLU A 1 483 ? -33.168 -25.345 -23.010 1.00 35.28 483 GLU A C 1
ATOM 3764 O O . GLU A 1 483 ? -33.257 -24.443 -22.176 1.00 35.28 483 GLU A O 1
ATOM 3769 N N . VAL A 1 484 ? -33.730 -25.254 -24.211 1.00 33.50 484 VAL A N 1
ATOM 3770 C CA . VAL A 1 484 ? -34.880 -24.409 -24.476 1.00 33.50 484 VAL A CA 1
ATOM 3771 C C . VAL A 1 484 ? -36.000 -24.973 -23.603 1.00 33.50 484 VAL A C 1
ATOM 3773 O O . VAL A 1 484 ? -36.660 -25.943 -23.968 1.00 33.50 484 VAL A O 1
ATOM 3776 N N . LEU A 1 485 ? -36.195 -24.388 -22.421 1.00 33.41 485 LEU A N 1
ATOM 3777 C CA . LEU A 1 485 ? -37.462 -24.482 -21.706 1.00 33.41 485 LEU A CA 1
ATOM 3778 C C . LEU A 1 485 ? -38.528 -23.813 -22.580 1.00 33.41 485 LEU A C 1
ATOM 3780 O O . LEU A 1 485 ? -38.758 -22.609 -22.494 1.00 33.41 485 LEU A O 1
ATOM 3784 N N . THR A 1 486 ? -39.189 -24.586 -23.433 1.00 29.47 486 THR A N 1
ATOM 3785 C CA . THR A 1 486 ? -40.563 -24.267 -23.818 1.00 29.47 486 THR A CA 1
ATOM 3786 C C . THR A 1 486 ? -41.478 -24.699 -22.672 1.00 29.47 486 THR A C 1
ATOM 3788 O O . THR A 1 486 ? -41.821 -25.872 -22.550 1.00 29.47 486 THR A O 1
ATOM 3791 N N . GLU A 1 487 ? -41.841 -23.755 -21.806 1.00 34.09 487 GLU A N 1
ATOM 3792 C CA . GLU A 1 487 ? -43.073 -23.809 -21.003 1.00 34.09 487 GLU A CA 1
ATOM 3793 C C . GLU A 1 487 ? -44.302 -23.471 -21.886 1.00 34.09 487 GLU A C 1
ATOM 3795 O O . GLU A 1 487 ? -44.116 -22.826 -22.922 1.00 34.09 487 GLU A O 1
ATOM 3800 N N . PRO A 1 488 ? -45.566 -23.687 -21.452 1.00 47.59 488 PRO A N 1
ATOM 3801 C CA . PRO A 1 488 ? -46.120 -24.697 -20.530 1.00 47.59 488 PRO A CA 1
ATOM 3802 C C . PRO A 1 488 ? -47.462 -25.309 -21.027 1.00 47.59 488 PRO A C 1
ATOM 3804 O O . PRO A 1 488 ? -48.104 -24.772 -21.921 1.00 47.59 488 PRO A O 1
ATOM 3807 N N . GLU A 1 489 ? -47.980 -26.340 -20.341 1.00 27.45 489 GLU A N 1
ATOM 3808 C CA . GLU A 1 489 ? -49.434 -26.476 -20.110 1.00 27.45 489 GLU A CA 1
ATOM 3809 C C . GLU A 1 489 ? -49.736 -27.339 -18.865 1.00 27.45 489 GLU A C 1
ATOM 3811 O O . GLU A 1 489 ? -49.192 -28.428 -18.692 1.00 27.45 489 GLU A O 1
ATOM 3816 N N . LYS A 1 490 ? -50.609 -26.846 -17.974 1.00 46.69 490 LYS A N 1
ATOM 3817 C CA . LYS A 1 490 ? -51.291 -27.655 -16.941 1.00 46.69 490 LYS A CA 1
ATOM 3818 C C . LYS A 1 490 ? -52.581 -28.212 -17.545 1.00 46.69 490 LYS A C 1
ATOM 3820 O O . LYS A 1 490 ? -53.270 -27.454 -18.224 1.00 46.69 490 LYS A O 1
ATOM 3825 N N . PRO A 1 491 ? -53.016 -29.425 -17.158 1.00 36.38 491 PRO A N 1
ATOM 3826 C CA . PRO A 1 491 ? -54.351 -29.477 -16.541 1.00 36.38 491 PRO A CA 1
ATOM 3827 C C . PRO A 1 491 ? -54.539 -30.554 -15.448 1.00 36.38 491 PRO A C 1
ATOM 3829 O O . PRO A 1 491 ? -54.159 -31.706 -15.620 1.00 36.38 491 PRO A O 1
ATOM 3832 N N . GLY A 1 492 ? -55.245 -30.183 -14.369 1.00 33.66 492 GLY A N 1
ATOM 3833 C CA . GLY A 1 492 ? -56.020 -31.113 -13.526 1.00 33.66 492 GLY A CA 1
ATOM 3834 C C . GLY A 1 492 ? -55.459 -31.459 -12.141 1.00 33.66 492 GLY A C 1
ATOM 3835 O O . GLY A 1 492 ? -54.697 -32.402 -11.986 1.00 33.66 492 GLY A O 1
ATOM 3836 N N . ALA A 1 493 ? -55.921 -30.743 -11.112 1.00 53.56 493 ALA A N 1
ATOM 3837 C CA . ALA A 1 493 ? -55.825 -31.128 -9.704 1.00 53.56 493 ALA A CA 1
ATOM 3838 C C . ALA A 1 493 ? -57.011 -32.041 -9.325 1.00 53.56 493 ALA A C 1
ATOM 3840 O O . ALA A 1 493 ? -58.135 -31.651 -9.623 1.00 53.56 493 ALA A O 1
ATOM 3841 N N . ALA A 1 494 ? -56.770 -33.204 -8.691 1.00 43.28 494 ALA A N 1
ATOM 3842 C CA . ALA A 1 494 ? -57.667 -33.861 -7.707 1.00 43.28 494 ALA A CA 1
ATOM 3843 C C . ALA A 1 494 ? -57.254 -35.307 -7.328 1.00 43.28 494 ALA A C 1
ATOM 3845 O O . ALA A 1 494 ? -57.476 -35.698 -6.190 1.00 43.28 494 ALA A O 1
ATOM 3846 N N . GLY A 1 495 ? -56.664 -36.108 -8.227 1.00 40.62 495 GLY A N 1
ATOM 3847 C CA . GLY A 1 495 ? -56.485 -37.562 -8.004 1.00 40.62 495 GLY A CA 1
ATOM 3848 C C . GLY A 1 495 ? -55.254 -37.989 -7.194 1.00 40.62 495 GLY A C 1
ATOM 3849 O O . GLY A 1 495 ? -55.279 -39.013 -6.519 1.00 40.62 495 GLY A O 1
ATOM 3850 N N . ASP A 1 496 ? -54.187 -37.193 -7.205 1.00 46.25 496 ASP A N 1
ATOM 3851 C CA . ASP A 1 496 ? -52.907 -37.596 -6.599 1.00 46.25 496 ASP A CA 1
ATOM 3852 C C . ASP A 1 496 ? -52.800 -37.284 -5.103 1.00 46.25 496 ASP A C 1
ATOM 3854 O O . ASP A 1 496 ? -51.825 -37.661 -4.447 1.00 46.25 496 ASP A O 1
ATOM 3858 N N . ILE A 1 497 ? -53.787 -36.578 -4.550 1.00 46.16 497 ILE A N 1
ATOM 3859 C CA . ILE A 1 497 ? -53.747 -36.148 -3.152 1.00 46.16 497 ILE A CA 1
ATOM 3860 C C . ILE A 1 497 ? -54.164 -37.303 -2.219 1.00 46.16 497 ILE A C 1
ATOM 3862 O O . ILE A 1 497 ? -53.530 -37.480 -1.185 1.00 46.16 497 ILE A O 1
ATOM 3866 N N . GLU A 1 498 ? -55.115 -38.172 -2.598 1.00 47.84 498 GLU A N 1
ATOM 3867 C CA . GLU A 1 498 ? -55.577 -39.266 -1.715 1.00 47.84 498 GLU A CA 1
ATOM 3868 C C . GLU A 1 498 ? -54.575 -40.429 -1.570 1.00 47.84 498 GLU A C 1
ATOM 3870 O O . GLU A 1 498 ? -54.424 -40.994 -0.486 1.00 47.84 498 GLU A O 1
ATOM 3875 N N . MET A 1 499 ? -53.843 -40.795 -2.630 1.00 45.97 499 MET A N 1
ATOM 3876 C CA . MET A 1 499 ? -52.966 -41.978 -2.596 1.00 45.97 499 MET A CA 1
ATOM 3877 C C . MET A 1 499 ? -51.691 -41.756 -1.764 1.00 45.97 499 MET A C 1
ATOM 3879 O O . MET A 1 499 ? -51.127 -42.705 -1.211 1.00 45.97 499 MET A O 1
ATOM 3883 N N . ARG A 1 500 ? -51.244 -40.498 -1.649 1.00 50.16 500 ARG A N 1
ATOM 3884 C CA . ARG A 1 500 ? -50.038 -40.123 -0.901 1.00 50.16 500 ARG A CA 1
ATOM 3885 C C . ARG A 1 500 ? -50.261 -40.186 0.613 1.00 50.16 500 ARG A C 1
ATOM 3887 O O . ARG A 1 500 ? -49.356 -40.611 1.326 1.00 50.16 500 ARG A O 1
ATOM 3894 N N . ASP A 1 501 ? -51.466 -39.864 1.082 1.00 55.00 501 ASP A N 1
ATOM 3895 C CA . ASP A 1 501 ? -51.825 -39.932 2.505 1.00 55.00 501 ASP A CA 1
ATOM 3896 C C . ASP A 1 501 ? -52.079 -41.374 2.987 1.00 55.00 501 ASP A C 1
ATOM 3898 O O . ASP A 1 501 ? -51.838 -41.690 4.155 1.00 55.00 501 ASP A O 1
ATOM 3902 N N . LEU A 1 502 ? -52.478 -42.294 2.098 1.00 55.31 502 LEU A N 1
ATOM 3903 C CA . LEU A 1 502 ? -52.799 -43.681 2.461 1.00 55.31 502 LEU A CA 1
ATOM 3904 C C . LEU A 1 502 ? -51.571 -44.502 2.911 1.00 55.31 502 LEU A C 1
ATOM 3906 O O . LEU A 1 502 ? -51.650 -45.289 3.850 1.00 55.31 502 LEU A O 1
ATOM 3910 N N . ILE A 1 503 ? -50.412 -44.319 2.266 1.00 59.47 503 ILE A N 1
ATOM 3911 C CA . ILE A 1 503 ? -49.197 -45.105 2.562 1.00 59.47 503 ILE A CA 1
ATOM 3912 C C . ILE A 1 503 ? -48.599 -44.709 3.917 1.00 59.47 503 ILE A C 1
ATOM 3914 O O . ILE A 1 503 ? -48.226 -45.575 4.710 1.00 59.47 503 ILE A O 1
ATOM 3918 N N . TYR A 1 504 ? -48.530 -43.406 4.202 1.00 61.25 504 TYR A N 1
ATOM 3919 C CA . TYR A 1 504 ? -48.013 -42.914 5.479 1.00 61.25 504 TYR A CA 1
ATOM 3920 C C . TYR A 1 504 ? -48.976 -43.203 6.633 1.00 61.25 504 TYR A C 1
ATOM 3922 O O . TYR A 1 504 ? -48.519 -43.567 7.715 1.00 61.25 504 TYR A O 1
ATOM 3930 N N . SER A 1 505 ? -50.290 -43.111 6.403 1.00 62.41 505 SER A N 1
ATOM 3931 C CA . SER A 1 505 ? -51.293 -43.406 7.435 1.00 62.41 505 SER A CA 1
ATOM 3932 C C . SER A 1 505 ? -51.359 -44.886 7.825 1.00 62.41 505 SER A C 1
ATOM 3934 O O . SER A 1 505 ? -51.622 -45.166 8.989 1.00 62.41 505 SER A O 1
ATOM 3936 N N . LEU A 1 506 ? -51.064 -45.819 6.910 1.00 61.84 506 LEU A N 1
ATOM 3937 C CA . LEU A 1 506 ? -50.968 -47.257 7.204 1.00 61.84 506 LEU A CA 1
ATOM 3938 C C . LEU A 1 506 ? -49.647 -47.647 7.886 1.00 61.84 506 LEU A C 1
ATOM 3940 O O . LEU A 1 506 ? -49.655 -48.419 8.837 1.00 61.84 506 LEU A O 1
ATOM 3944 N N . LEU A 1 507 ? -48.505 -47.139 7.404 1.00 66.62 507 LEU A N 1
ATOM 3945 C CA . LEU A 1 507 ? -47.176 -47.585 7.859 1.00 66.62 507 LEU A CA 1
ATOM 3946 C C . LEU A 1 507 ? -46.678 -46.896 9.133 1.00 66.62 507 LEU A C 1
ATOM 3948 O O . LEU A 1 507 ? -45.829 -47.444 9.832 1.00 66.62 507 LEU A O 1
ATOM 3952 N N . LEU A 1 508 ? -47.163 -45.687 9.414 1.00 71.25 508 LEU A N 1
ATOM 3953 C CA . LEU A 1 508 ? -46.786 -44.902 10.593 1.00 71.25 508 LEU A CA 1
ATOM 3954 C C . LEU A 1 508 ? -47.923 -44.845 11.622 1.00 71.25 508 LEU A C 1
ATOM 3956 O O . LEU A 1 508 ? -47.922 -44.006 12.526 1.00 71.25 508 LEU A O 1
ATOM 3960 N N . GLN A 1 509 ? -48.900 -45.744 11.487 1.00 72.56 509 GLN A N 1
ATOM 3961 C CA . GLN A 1 509 ? -50.004 -45.870 12.422 1.00 72.56 509 GLN A CA 1
ATOM 3962 C C . GLN A 1 509 ? -49.484 -46.365 13.777 1.00 72.56 509 GLN A C 1
ATOM 3964 O O . GLN A 1 509 ? -48.665 -47.279 13.844 1.00 72.56 509 GLN A O 1
ATOM 3969 N N . ASN A 1 510 ? -49.996 -45.792 14.868 1.00 77.50 510 ASN A N 1
ATOM 3970 C CA . ASN A 1 510 ? -49.611 -46.121 16.248 1.00 77.50 510 ASN A CA 1
ATOM 3971 C C . ASN A 1 510 ? -48.186 -45.697 16.652 1.00 77.50 510 ASN A C 1
ATOM 3973 O O . ASN A 1 510 ? -47.640 -46.251 17.606 1.00 77.50 510 ASN A O 1
ATOM 3977 N N . ILE A 1 511 ? -47.591 -44.713 15.966 1.00 82.38 511 ILE A N 1
ATOM 3978 C CA . ILE A 1 511 ? -46.422 -44.013 16.510 1.00 82.38 511 ILE A CA 1
ATOM 3979 C C . ILE A 1 511 ? -46.887 -43.036 17.590 1.00 82.38 511 ILE A C 1
ATOM 3981 O O . ILE A 1 511 ? -47.664 -42.123 17.313 1.00 82.38 511 ILE A O 1
ATOM 3985 N N . GLU A 1 512 ? -46.377 -43.197 18.808 1.00 85.88 512 GLU A N 1
ATOM 3986 C CA . GLU A 1 512 ? -46.692 -42.330 19.941 1.00 85.88 512 GLU A CA 1
ATOM 3987 C C . GLU A 1 512 ? -45.489 -41.449 20.291 1.00 85.88 512 GLU A C 1
ATOM 3989 O O . GLU A 1 512 ? -44.441 -41.937 20.708 1.00 85.88 512 GLU A O 1
ATOM 3994 N N . ILE A 1 513 ? -45.625 -40.131 20.122 1.00 83.31 513 ILE A N 1
ATOM 3995 C CA . ILE A 1 513 ? -44.600 -39.166 20.539 1.00 83.31 513 ILE A CA 1
ATOM 3996 C C . ILE A 1 513 ? -44.810 -38.859 22.022 1.00 83.31 513 ILE A C 1
ATOM 3998 O O . ILE A 1 513 ? -45.748 -38.151 22.380 1.00 83.31 513 ILE A O 1
ATOM 4002 N N . TYR A 1 514 ? -43.918 -39.354 22.877 1.00 86.69 514 TYR A N 1
ATOM 4003 C CA . TYR A 1 514 ? -43.997 -39.130 24.325 1.00 86.69 514 TYR A CA 1
ATOM 4004 C C . TYR A 1 514 ? -43.101 -37.979 24.805 1.00 86.69 514 TYR A C 1
ATOM 4006 O O . TYR A 1 514 ? -43.236 -37.523 25.941 1.00 86.69 514 TYR A O 1
ATOM 4014 N N . HIS A 1 515 ? -42.180 -37.489 23.965 1.00 86.69 515 HIS A N 1
ATOM 4015 C CA . HIS A 1 515 ? -41.329 -36.350 24.306 1.00 86.69 515 HIS A CA 1
ATOM 4016 C C . HIS A 1 515 ? -40.963 -35.517 23.071 1.00 86.69 515 HIS A C 1
ATOM 4018 O O . HIS A 1 515 ? -40.474 -36.052 22.079 1.00 86.69 515 HIS A O 1
ATOM 4024 N N . ALA A 1 516 ? -41.165 -34.199 23.136 1.00 86.25 516 ALA A N 1
ATOM 4025 C CA . ALA A 1 516 ? -40.755 -33.265 22.092 1.00 86.25 516 ALA A CA 1
ATOM 4026 C C . ALA A 1 516 ? -40.237 -31.958 22.709 1.00 86.25 516 ALA A C 1
ATOM 4028 O O . ALA A 1 516 ? -40.921 -31.323 23.509 1.00 86.25 516 ALA A O 1
ATOM 4029 N N . GLU A 1 517 ? -39.035 -31.552 22.306 1.00 85.00 517 GLU A N 1
ATOM 4030 C CA . GLU A 1 517 ? -38.398 -30.284 22.666 1.00 85.00 517 GLU A CA 1
ATOM 4031 C C . GLU A 1 517 ? -37.811 -29.617 21.407 1.00 85.00 517 GLU A C 1
ATOM 4033 O O . GLU A 1 517 ? -37.812 -30.193 20.313 1.00 85.00 517 GLU A O 1
ATOM 4038 N N . ASN A 1 518 ? -37.339 -28.375 21.529 1.00 84.69 518 ASN A N 1
ATOM 4039 C CA . ASN A 1 518 ? -36.844 -27.606 20.386 1.00 84.69 518 ASN A CA 1
ATOM 4040 C C . ASN A 1 518 ? -35.667 -28.333 19.704 1.00 84.69 518 ASN A C 1
ATOM 4042 O O . ASN A 1 518 ? -34.559 -28.390 20.239 1.00 84.6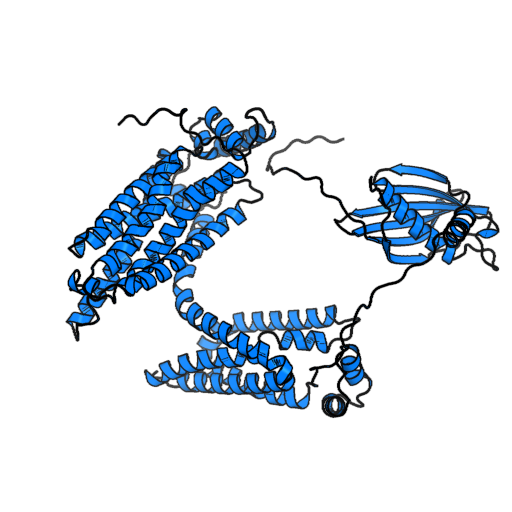9 518 ASN A O 1
ATOM 4046 N N . GLY A 1 519 ? -35.922 -28.902 18.522 1.00 83.88 519 GLY A N 1
ATOM 4047 C CA . GLY A 1 519 ? -34.942 -29.649 17.739 1.00 83.88 519 GLY A CA 1
ATOM 4048 C C . GLY A 1 519 ? -34.768 -31.111 18.135 1.00 83.88 519 GLY A C 1
ATOM 4049 O O . GLY A 1 519 ? -33.821 -31.732 17.656 1.00 83.88 519 GLY A O 1
ATOM 4050 N N . LYS A 1 520 ? -35.628 -31.685 18.985 1.00 88.69 520 LYS A N 1
ATOM 4051 C CA . LYS A 1 520 ? -35.569 -33.105 19.351 1.00 88.69 520 LYS A CA 1
ATOM 4052 C C . LYS A 1 520 ? -36.959 -33.707 19.554 1.00 88.69 520 LYS A C 1
ATOM 4054 O O . LYS A 1 520 ? -37.816 -33.093 20.184 1.00 88.69 520 LYS A O 1
ATOM 4059 N N . ILE A 1 521 ? -37.158 -34.929 19.066 1.00 91.62 521 ILE A N 1
ATOM 4060 C CA . ILE A 1 521 ? -38.358 -35.728 19.331 1.00 91.62 521 ILE A CA 1
ATOM 4061 C C . ILE A 1 521 ? -37.989 -37.157 19.743 1.00 91.62 521 ILE A C 1
ATOM 4063 O O . ILE A 1 521 ? -37.026 -37.725 19.224 1.00 91.62 521 ILE A O 1
ATOM 4067 N N . CYS A 1 522 ? -38.775 -37.736 20.650 1.00 90.31 522 CYS A N 1
ATOM 4068 C CA . CYS A 1 522 ? -38.737 -39.151 20.996 1.00 90.31 522 CYS A CA 1
ATOM 4069 C C . CYS A 1 522 ? -40.135 -39.764 20.857 1.00 90.31 522 CYS A C 1
ATOM 4071 O O . CYS A 1 522 ? -41.118 -39.210 21.358 1.00 90.31 522 CYS A O 1
ATOM 4073 N N . ALA A 1 523 ? -40.211 -40.910 20.189 1.00 89.56 523 ALA A N 1
ATOM 4074 C CA . ALA A 1 523 ? -41.455 -41.607 19.902 1.00 89.56 523 ALA A CA 1
ATOM 4075 C C . ALA A 1 523 ? -41.309 -43.121 20.064 1.00 89.56 523 ALA A C 1
ATOM 4077 O O . ALA A 1 523 ? -40.203 -43.650 19.972 1.00 89.56 523 ALA A O 1
ATOM 4078 N N . THR A 1 524 ? -42.412 -43.829 20.277 1.00 90.31 524 THR A N 1
ATOM 4079 C CA . THR A 1 524 ? -42.446 -45.294 20.313 1.00 90.31 524 THR A CA 1
ATOM 4080 C C . THR A 1 524 ? -43.354 -45.866 19.234 1.00 90.31 524 THR A C 1
ATOM 4082 O O . THR A 1 524 ? -44.302 -45.219 18.799 1.00 90.31 524 THR A O 1
ATOM 4085 N N . LEU A 1 525 ? -43.052 -47.087 18.784 1.00 90.25 525 LEU A N 1
ATOM 4086 C CA . LEU A 1 525 ? -43.884 -47.831 17.836 1.00 90.25 525 LEU A CA 1
ATOM 4087 C C . LEU A 1 525 ? -43.865 -49.333 18.165 1.00 90.25 525 LEU A C 1
ATOM 4089 O O . LEU A 1 525 ? -42.814 -49.964 18.008 1.00 90.25 525 LEU A O 1
ATOM 4093 N N . PRO A 1 526 ? -44.987 -49.945 18.587 1.00 88.69 526 PRO A N 1
ATOM 4094 C CA . PRO A 1 526 ? -45.076 -51.399 18.702 1.00 88.69 526 PRO A CA 1
ATOM 4095 C C . PRO A 1 526 ? -45.044 -52.061 17.314 1.00 88.69 526 PRO A C 1
ATOM 4097 O O . PRO A 1 526 ? -45.776 -51.679 16.396 1.00 88.69 526 PRO A O 1
ATOM 4100 N N . VAL A 1 527 ? -44.192 -53.072 17.137 1.00 85.62 527 VAL A N 1
ATOM 4101 C CA . VAL A 1 527 ? -44.048 -53.795 15.867 1.00 85.62 527 VAL A CA 1
ATOM 4102 C C . VAL A 1 527 ? -45.215 -54.768 15.690 1.00 85.62 527 VAL A C 1
ATOM 4104 O O . VAL A 1 527 ? -45.348 -55.749 16.420 1.00 85.62 527 VAL A O 1
ATOM 4107 N N . GLN A 1 528 ? -46.045 -54.512 14.678 1.00 85.94 528 GLN A N 1
ATOM 4108 C CA . GLN A 1 528 ? -47.210 -55.321 14.315 1.00 85.94 528 GLN A CA 1
ATOM 4109 C C . GLN A 1 528 ? -46.946 -56.146 13.047 1.00 85.94 528 GLN A C 1
ATOM 4111 O O . GLN A 1 528 ? -45.926 -55.974 12.378 1.00 85.94 528 GLN A O 1
ATOM 4116 N N . ALA A 1 529 ? -47.879 -57.033 12.688 1.00 80.62 529 ALA A N 1
ATOM 4117 C CA . ALA A 1 529 ? -47.716 -57.968 11.569 1.00 80.62 529 ALA A CA 1
ATOM 4118 C C . ALA A 1 529 ? -47.486 -57.268 10.215 1.00 80.62 529 ALA A C 1
ATOM 4120 O O . ALA A 1 529 ? -46.765 -57.788 9.371 1.00 80.62 529 ALA A O 1
ATOM 4121 N N . LEU A 1 530 ? -48.029 -56.060 10.039 1.00 80.44 530 LEU A N 1
ATOM 4122 C CA . LEU A 1 530 ? -47.811 -55.191 8.876 1.00 80.44 530 LEU A CA 1
ATOM 4123 C C . LEU A 1 530 ? -46.360 -54.687 8.751 1.00 80.44 530 LEU A C 1
ATOM 4125 O O . LEU A 1 530 ? -45.886 -54.415 7.652 1.00 80.44 530 LEU A O 1
ATOM 4129 N N . HIS A 1 531 ? -45.657 -54.524 9.872 1.00 83.88 531 HIS A N 1
ATOM 4130 C CA . HIS A 1 531 ? -44.335 -53.891 9.913 1.00 83.88 531 HIS A CA 1
ATOM 4131 C C . HIS A 1 531 ? -43.197 -54.869 9.599 1.00 83.88 531 HIS A C 1
ATOM 4133 O O . HIS A 1 531 ? -42.052 -54.451 9.395 1.00 83.88 531 HIS A O 1
ATOM 4139 N N . VAL A 1 532 ? -43.490 -56.170 9.566 1.00 83.38 532 VAL A N 1
ATOM 4140 C CA . VAL A 1 532 ? -42.501 -57.220 9.335 1.00 83.38 532 VAL A CA 1
ATOM 4141 C C . VAL A 1 532 ? -42.565 -57.753 7.906 1.00 83.38 532 VAL A C 1
ATOM 4143 O O . VAL A 1 532 ? -43.608 -57.802 7.266 1.00 83.38 532 VAL A O 1
ATOM 4146 N N . ASN A 1 533 ? -41.412 -58.156 7.386 1.00 81.81 533 ASN A N 1
ATOM 4147 C CA . ASN A 1 533 ? -41.300 -58.833 6.102 1.00 81.81 533 ASN A CA 1
ATOM 4148 C C . ASN A 1 533 ? -41.699 -60.316 6.213 1.00 81.81 533 ASN A C 1
ATOM 4150 O O . ASN A 1 533 ? -41.963 -60.838 7.296 1.00 81.81 533 ASN A O 1
ATOM 4154 N N . SER A 1 534 ? -41.658 -61.035 5.089 1.00 79.31 534 SER A N 1
ATOM 4155 C CA . SER A 1 534 ? -41.994 -62.467 5.008 1.00 79.31 534 SER A CA 1
ATOM 4156 C C . SER A 1 534 ? -41.145 -63.390 5.897 1.00 79.31 534 SER A C 1
ATOM 4158 O O . SER A 1 534 ? -41.494 -64.554 6.069 1.00 79.31 534 SER A O 1
ATOM 4160 N N . LYS A 1 535 ? -40.051 -62.890 6.489 1.00 79.19 535 LYS A N 1
ATOM 4161 C CA . LYS A 1 535 ? -39.209 -63.607 7.461 1.00 79.19 535 LYS A CA 1
ATOM 4162 C C . LYS A 1 535 ? -39.510 -63.228 8.921 1.00 79.19 535 LYS A C 1
ATOM 4164 O O . LYS A 1 535 ? -38.758 -63.615 9.812 1.00 79.19 535 LYS A O 1
ATOM 4169 N N . GLY A 1 536 ? -40.578 -62.467 9.176 1.00 79.88 536 GLY A N 1
ATOM 4170 C CA . GLY A 1 536 ? -41.013 -62.060 10.516 1.00 79.88 536 GLY A CA 1
ATOM 4171 C C . GLY A 1 536 ? -40.139 -60.983 11.173 1.00 79.88 536 GLY A C 1
ATOM 4172 O O . GLY A 1 536 ? -40.178 -60.825 12.391 1.00 79.88 536 GLY A O 1
ATOM 4173 N N . THR A 1 537 ? -39.337 -60.253 10.389 1.00 83.56 537 THR A N 1
ATOM 4174 C CA . THR A 1 537 ? -38.442 -59.180 10.871 1.00 83.56 537 THR A CA 1
ATOM 4175 C C . THR A 1 537 ? -38.819 -57.823 10.294 1.00 83.56 537 THR A C 1
ATOM 4177 O O . THR A 1 537 ? -39.303 -57.763 9.167 1.00 83.56 537 THR A O 1
ATOM 4180 N N . LEU A 1 538 ? -38.563 -56.741 11.032 1.00 84.50 538 LEU A N 1
ATOM 4181 C CA . LEU A 1 538 ? -38.896 -55.369 10.643 1.00 84.50 538 LEU A CA 1
ATOM 4182 C C . LEU A 1 538 ? -38.405 -55.033 9.227 1.00 84.50 538 LEU A C 1
ATOM 4184 O O . LEU A 1 538 ? -37.244 -55.261 8.880 1.00 84.50 538 LEU A O 1
ATOM 4188 N N . HIS A 1 539 ? -39.298 -54.485 8.408 1.00 84.94 539 HIS A N 1
ATOM 4189 C CA . HIS A 1 539 ? -38.993 -54.184 7.018 1.00 84.94 539 HIS A CA 1
ATOM 4190 C C . HIS A 1 539 ? -38.002 -53.014 6.900 1.00 84.94 539 HIS A C 1
ATOM 4192 O O . HIS A 1 539 ? -38.209 -51.944 7.471 1.00 84.94 539 HIS A O 1
ATOM 4198 N N . GLY A 1 540 ? -36.943 -53.179 6.101 1.00 79.06 540 GLY A N 1
ATOM 4199 C CA . GLY A 1 540 ? -35.900 -52.156 5.963 1.00 79.06 540 GLY A CA 1
ATOM 4200 C C . GLY A 1 540 ? -36.416 -50.830 5.389 1.00 79.06 540 GLY A C 1
ATOM 4201 O O . GLY A 1 540 ? -36.016 -49.757 5.843 1.00 79.06 540 GLY A O 1
ATOM 4202 N N . THR A 1 541 ? -37.356 -50.883 4.439 1.00 80.31 541 THR A N 1
ATOM 4203 C CA . THR A 1 541 ? -37.992 -49.668 3.889 1.00 80.31 541 THR A CA 1
ATOM 4204 C C . THR A 1 541 ? -38.843 -48.931 4.923 1.00 80.31 541 THR A C 1
ATOM 4206 O O . THR A 1 541 ? -38.878 -47.704 4.896 1.00 80.31 541 THR A O 1
ATOM 4209 N N . LEU A 1 542 ? -39.461 -49.641 5.877 1.00 85.12 542 LEU A N 1
ATOM 4210 C CA . LEU A 1 542 ? -40.178 -49.001 6.978 1.00 85.12 542 LEU A CA 1
ATOM 4211 C C . LEU A 1 542 ? -39.202 -48.236 7.874 1.00 85.12 542 LEU A C 1
ATOM 4213 O O . LEU A 1 542 ? -39.461 -47.083 8.202 1.00 85.12 542 LEU A O 1
ATOM 4217 N N . SER A 1 543 ? -38.040 -48.809 8.205 1.00 86.44 543 SER A N 1
ATOM 4218 C CA . SER A 1 543 ? -37.047 -48.069 8.996 1.00 86.44 543 SER A CA 1
ATOM 4219 C C . SER A 1 543 ? -36.524 -46.833 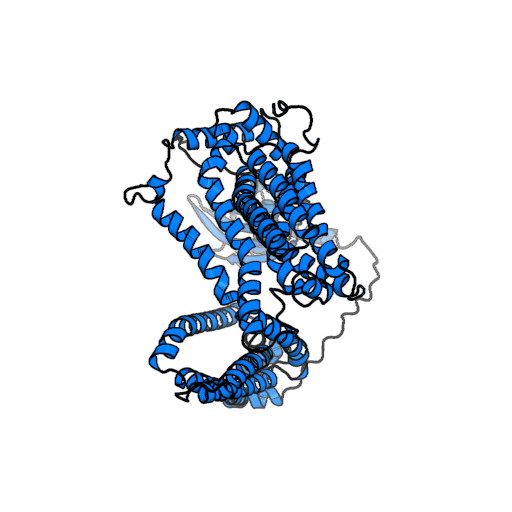8.264 1.00 86.44 543 SER A C 1
ATOM 4221 O O . SER A 1 543 ? -36.269 -45.817 8.903 1.00 86.44 543 SER A O 1
ATOM 4223 N N . ALA A 1 544 ? -36.416 -46.887 6.931 1.00 83.69 544 ALA A N 1
ATOM 4224 C CA . ALA A 1 544 ? -36.043 -45.719 6.142 1.00 83.69 544 ALA A CA 1
ATOM 4225 C C . ALA A 1 544 ? -37.094 -44.609 6.184 1.00 83.69 544 ALA A C 1
ATOM 4227 O O . ALA A 1 544 ? -36.763 -43.437 6.370 1.00 83.69 544 ALA A O 1
ATOM 4228 N N . CYS A 1 545 ? -38.363 -45.001 6.098 1.00 87.12 545 CYS A N 1
ATOM 4229 C CA . CYS A 1 545 ? -39.490 -44.097 6.256 1.00 87.12 545 CYS A CA 1
ATOM 4230 C C . CYS A 1 545 ? -39.516 -43.455 7.653 1.00 87.12 545 CYS A C 1
ATOM 4232 O O . CYS A 1 545 ? -39.749 -42.254 7.766 1.00 87.12 545 CYS A O 1
ATOM 4234 N N . LEU A 1 546 ? -39.220 -44.221 8.711 1.00 89.00 546 LEU A N 1
ATOM 4235 C CA . LEU A 1 546 ? -39.158 -43.705 10.083 1.00 89.00 546 LEU A CA 1
ATOM 4236 C C . LEU A 1 546 ? -38.035 -42.675 10.268 1.00 89.00 546 LEU A C 1
ATOM 4238 O O . LEU A 1 546 ? -38.244 -41.672 10.946 1.00 89.00 546 LEU A O 1
ATOM 4242 N N . VAL A 1 547 ? -36.871 -42.876 9.640 1.00 89.50 547 VAL A N 1
ATOM 4243 C CA . VAL A 1 547 ? -35.756 -41.910 9.681 1.00 89.50 547 VAL A CA 1
ATOM 4244 C C . VAL A 1 547 ? -36.125 -40.602 8.972 1.00 89.50 547 VAL A C 1
ATOM 4246 O O . VAL A 1 547 ? -35.882 -39.529 9.525 1.00 89.50 547 VAL A O 1
ATOM 4249 N N . ASP A 1 548 ? -36.741 -40.667 7.787 1.00 89.25 548 ASP A N 1
ATOM 4250 C CA . ASP A 1 548 ? -37.183 -39.468 7.057 1.00 89.25 548 ASP A CA 1
ATOM 4251 C C . ASP A 1 548 ? -38.275 -38.699 7.818 1.00 89.25 548 ASP A C 1
ATOM 4253 O O . ASP A 1 548 ? -38.177 -37.479 8.002 1.00 89.25 548 ASP A O 1
ATOM 4257 N N . TRP A 1 549 ? -39.282 -39.422 8.318 1.00 89.25 549 TRP A N 1
ATOM 4258 C CA . TRP A 1 549 ? -40.373 -38.856 9.106 1.00 89.25 549 TRP A CA 1
ATOM 4259 C C . TRP A 1 549 ? -39.857 -38.188 10.387 1.00 89.25 549 TRP A C 1
ATOM 4261 O O . TRP A 1 549 ? -40.140 -37.011 10.632 1.00 89.25 549 TRP A O 1
ATOM 4271 N N . ALA A 1 550 ? -39.029 -38.887 11.171 1.00 89.56 550 ALA A N 1
ATOM 4272 C CA . ALA A 1 550 ? -38.537 -38.370 12.444 1.00 89.56 550 ALA A CA 1
ATOM 4273 C C . ALA A 1 550 ? -37.586 -37.172 12.260 1.00 89.56 550 ALA A C 1
ATOM 4275 O O . ALA A 1 550 ? -37.634 -36.218 13.038 1.00 89.56 550 ALA A O 1
ATOM 4276 N N . ALA A 1 551 ? -36.781 -37.160 11.190 1.00 88.12 551 ALA A N 1
ATOM 4277 C CA . ALA A 1 551 ? -35.976 -36.003 10.799 1.00 88.12 551 ALA A CA 1
ATOM 4278 C C . ALA A 1 551 ? -36.837 -34.768 10.504 1.00 88.12 551 ALA A C 1
ATOM 4280 O O . ALA A 1 551 ? -36.552 -33.673 10.993 1.00 88.12 551 ALA A O 1
ATOM 4281 N N . GLY A 1 552 ? -37.902 -34.943 9.712 1.00 86.38 552 GLY A N 1
ATOM 4282 C CA . GLY A 1 552 ? -38.843 -33.868 9.402 1.00 86.38 552 GLY A CA 1
ATOM 4283 C C . GLY A 1 552 ? -39.487 -33.300 10.664 1.00 86.38 552 GLY A C 1
ATOM 4284 O O . GLY A 1 552 ? -39.570 -32.081 10.820 1.00 86.38 552 GLY A O 1
ATOM 4285 N N . MET A 1 553 ? -39.862 -34.173 11.599 1.00 87.25 553 MET A N 1
ATOM 4286 C CA . MET A 1 553 ? -40.514 -33.759 12.836 1.00 87.25 553 MET A CA 1
ATOM 4287 C C . MET A 1 553 ? -39.575 -33.074 13.829 1.00 87.25 553 MET A C 1
ATOM 4289 O O . MET A 1 553 ? -39.960 -32.071 14.427 1.00 87.25 553 MET A O 1
ATOM 4293 N N . ALA A 1 554 ? -38.323 -33.524 13.935 1.00 88.00 554 ALA A N 1
ATOM 4294 C CA . ALA A 1 554 ? -37.310 -32.833 14.729 1.00 88.00 554 ALA A CA 1
ATOM 4295 C C . ALA A 1 554 ? -37.018 -31.422 14.183 1.00 88.00 554 ALA A C 1
ATOM 4297 O O . ALA A 1 554 ? -36.815 -30.492 14.958 1.00 88.00 554 ALA A O 1
ATOM 4298 N N . ILE A 1 555 ? -37.029 -31.228 12.857 1.00 83.62 555 ILE A N 1
ATOM 4299 C CA . ILE A 1 555 ? -36.861 -29.897 12.249 1.00 83.62 555 ILE A CA 1
ATOM 4300 C C . ILE A 1 555 ? -38.088 -29.028 12.526 1.00 83.62 555 ILE A C 1
ATOM 4302 O O . ILE A 1 555 ? -37.932 -27.882 12.942 1.00 83.62 555 ILE A O 1
ATOM 4306 N N . ALA A 1 556 ? -39.299 -29.560 12.355 1.00 83.31 556 ALA A N 1
ATOM 4307 C CA . ALA A 1 556 ? -40.533 -28.829 12.639 1.00 83.31 556 ALA A CA 1
ATOM 4308 C C . ALA A 1 556 ? -40.608 -28.352 14.101 1.00 83.31 556 ALA A C 1
ATOM 4310 O O . ALA A 1 556 ? -41.025 -27.221 14.351 1.00 83.31 556 ALA A O 1
ATOM 4311 N N . SER A 1 557 ? -40.124 -29.153 15.062 1.00 82.44 557 SER A N 1
ATOM 4312 C CA . SER A 1 557 ? -40.130 -28.774 16.485 1.00 82.44 557 SER A CA 1
ATOM 4313 C C . SER A 1 557 ? -39.248 -27.561 16.814 1.00 82.44 557 SER A C 1
ATOM 4315 O O . SER A 1 557 ? -39.372 -26.991 17.896 1.00 82.44 557 SER A O 1
ATOM 4317 N N . THR A 1 558 ? -38.405 -27.108 15.878 1.00 78.44 558 THR A N 1
ATOM 4318 C CA . THR A 1 558 ? -37.628 -25.864 16.008 1.00 78.44 558 THR A CA 1
ATOM 4319 C C . THR A 1 558 ? -38.393 -24.583 15.664 1.00 78.44 558 THR A C 1
ATOM 4321 O O . THR A 1 558 ? -37.818 -23.496 15.710 1.00 78.44 558 THR A O 1
ATOM 4324 N N . GLY A 1 559 ? -39.688 -24.683 15.342 1.00 69.31 559 GLY A N 1
ATOM 4325 C CA . GLY A 1 559 ? -40.545 -23.536 15.017 1.00 69.31 559 GLY A CA 1
ATOM 4326 C C . GLY A 1 559 ? -40.556 -23.156 13.532 1.00 69.31 559 GLY A C 1
ATOM 4327 O O . GLY A 1 559 ? -40.876 -22.021 13.187 1.00 69.31 559 GLY A O 1
ATOM 4328 N N . GLN A 1 560 ? -40.199 -24.090 12.646 1.00 66.88 560 GLN A N 1
ATOM 4329 C CA . GLN A 1 560 ? -40.235 -23.919 11.188 1.00 66.88 560 GLN A CA 1
ATOM 4330 C C . GLN A 1 560 ? -41.596 -24.366 10.627 1.00 66.88 560 GLN A C 1
ATOM 4332 O O . GLN A 1 560 ? -42.088 -25.432 10.989 1.00 66.88 560 GLN A O 1
ATOM 4337 N N . SER A 1 561 ? -42.197 -23.587 9.717 1.00 55.41 561 SER A N 1
ATOM 4338 C CA . SER A 1 561 ? -43.536 -23.865 9.157 1.00 55.41 561 SER A CA 1
ATOM 4339 C C . SER A 1 561 ? -43.568 -24.953 8.075 1.00 55.41 561 SER A C 1
ATOM 4341 O O . SER A 1 561 ? -44.645 -25.414 7.707 1.00 55.41 561 SER A O 1
ATOM 4343 N N . ALA A 1 562 ? -42.408 -25.389 7.574 1.00 59.31 562 ALA A N 1
ATOM 4344 C CA . ALA A 1 562 ? -42.283 -26.483 6.614 1.00 59.31 562 ALA A CA 1
ATOM 4345 C C . ALA A 1 562 ? -41.091 -27.386 6.971 1.00 59.31 562 ALA A C 1
ATOM 4347 O O . ALA A 1 562 ? -40.012 -26.900 7.303 1.00 59.31 562 ALA A O 1
ATOM 4348 N N . THR A 1 563 ? -41.260 -28.707 6.847 1.00 62.34 563 THR A N 1
ATOM 4349 C CA . THR A 1 563 ? -40.233 -29.718 7.182 1.00 62.34 563 THR A CA 1
ATOM 4350 C C . THR A 1 563 ? -39.057 -29.746 6.202 1.00 62.34 563 THR A C 1
ATOM 4352 O O . THR A 1 563 ? -38.051 -30.397 6.469 1.00 62.34 563 THR A O 1
ATOM 4355 N N . GLY A 1 564 ? -39.181 -29.049 5.068 1.00 67.88 564 GLY A N 1
ATOM 4356 C CA . GLY A 1 564 ? -38.180 -28.996 4.006 1.00 67.88 564 GLY A CA 1
ATOM 4357 C C . GLY A 1 564 ? -38.194 -30.204 3.061 1.00 67.88 564 GLY A C 1
ATOM 4358 O O . GLY A 1 564 ? -38.855 -31.213 3.320 1.00 67.88 564 GLY A O 1
ATOM 4359 N N . VAL A 1 565 ? -37.454 -30.089 1.954 1.00 75.25 565 VAL A N 1
ATOM 4360 C CA . VAL A 1 565 ? -37.296 -31.142 0.929 1.00 75.25 565 VAL A CA 1
ATOM 4361 C C . VAL A 1 565 ? -36.023 -31.942 1.205 1.00 75.25 565 VAL A C 1
ATOM 4363 O O . VAL A 1 565 ? -34.977 -31.353 1.471 1.00 75.25 565 VAL A O 1
ATOM 4366 N N . SER A 1 566 ? -36.106 -33.273 1.156 1.00 80.19 566 SER A N 1
ATOM 4367 C CA . SER A 1 566 ? -34.976 -34.180 1.402 1.00 80.19 566 SER A CA 1
ATOM 4368 C C . SER A 1 566 ? -33.880 -33.998 0.353 1.00 80.19 566 SER A C 1
ATOM 4370 O O . SER A 1 566 ? -34.141 -34.118 -0.841 1.00 80.19 566 SER A O 1
ATOM 4372 N N . THR A 1 567 ? -32.661 -33.691 0.799 1.00 80.12 567 THR A N 1
ATOM 4373 C CA . THR A 1 567 ? -31.494 -33.533 -0.083 1.00 80.12 567 THR A CA 1
ATOM 4374 C C . THR A 1 567 ? -30.547 -34.718 -0.002 1.00 80.12 567 THR A C 1
ATOM 4376 O O . THR A 1 567 ? -29.912 -35.045 -0.996 1.00 80.12 567 THR A O 1
ATOM 4379 N N . ASP A 1 568 ? -30.432 -35.338 1.174 1.00 79.12 568 ASP A N 1
ATOM 4380 C CA . ASP A 1 568 ? -29.547 -36.483 1.387 1.00 79.12 568 ASP A CA 1
ATOM 4381 C C . ASP A 1 568 ? -29.975 -37.275 2.627 1.00 79.12 568 ASP A C 1
ATOM 4383 O O . ASP A 1 568 ? -30.128 -36.672 3.694 1.00 79.12 568 ASP A O 1
ATOM 4387 N N . ILE A 1 569 ? -30.152 -38.597 2.490 1.00 87.75 569 ILE A N 1
ATOM 4388 C CA . ILE A 1 569 ? -30.488 -39.529 3.577 1.00 87.75 569 ILE A CA 1
ATOM 4389 C C . ILE A 1 569 ? -29.485 -40.680 3.630 1.00 87.75 569 ILE A C 1
ATOM 4391 O O . ILE A 1 569 ? -29.206 -41.324 2.621 1.00 87.75 569 ILE A O 1
ATOM 4395 N N . SER A 1 570 ? -28.977 -40.969 4.827 1.00 86.94 570 SER A N 1
ATOM 4396 C CA . SER A 1 570 ? -28.082 -42.098 5.078 1.00 86.94 570 SER A CA 1
ATOM 4397 C C . SER A 1 570 ? -28.597 -42.927 6.243 1.00 86.94 570 SER A C 1
ATOM 4399 O O . SER A 1 570 ? -28.993 -42.379 7.274 1.00 86.94 570 SER A O 1
ATOM 4401 N N . ILE A 1 571 ? -28.621 -44.249 6.064 1.00 88.81 571 ILE A N 1
ATOM 4402 C CA . ILE A 1 571 ? -29.236 -45.193 6.999 1.00 88.81 571 ILE A CA 1
ATOM 4403 C C . ILE A 1 571 ? -28.350 -46.421 7.136 1.00 88.81 571 ILE A C 1
ATOM 4405 O O . ILE A 1 571 ? -28.006 -47.068 6.149 1.00 88.81 571 ILE A O 1
ATOM 4409 N N . SER A 1 572 ? -28.021 -46.752 8.379 1.00 88.50 572 SER A N 1
ATOM 4410 C CA . SER A 1 572 ? -27.297 -47.961 8.753 1.00 88.50 572 SER A CA 1
ATOM 4411 C C . SER A 1 572 ? -28.209 -48.874 9.567 1.00 88.50 572 SER A C 1
ATOM 4413 O O . SER A 1 572 ? -28.711 -48.482 10.621 1.00 88.50 572 SER A O 1
ATOM 4415 N N . TYR A 1 573 ? -28.411 -50.098 9.081 1.00 86.81 573 TYR A N 1
ATOM 4416 C CA . TYR A 1 573 ? -29.173 -51.140 9.768 1.00 86.81 573 TYR A CA 1
ATOM 4417 C C . TYR A 1 573 ? -28.214 -51.972 10.616 1.00 86.81 573 TYR A C 1
ATOM 4419 O O . TYR A 1 573 ? -27.349 -52.663 10.082 1.00 86.81 573 TYR A O 1
ATOM 4427 N N . LEU A 1 574 ? -28.345 -51.873 11.935 1.00 86.12 574 LEU A N 1
ATOM 4428 C CA . LEU A 1 574 ? -27.406 -52.447 12.897 1.00 86.12 574 LEU A CA 1
ATOM 4429 C C . LEU A 1 574 ? -27.912 -53.773 13.475 1.00 86.12 574 LEU A C 1
ATOM 4431 O O . LEU A 1 574 ? -27.125 -54.689 13.699 1.00 86.12 574 LEU A O 1
ATOM 4435 N N . ALA A 1 575 ? -29.224 -53.900 13.690 1.00 84.75 575 ALA A N 1
ATOM 4436 C CA . ALA A 1 575 ? -29.849 -55.115 14.208 1.00 84.75 575 ALA A CA 1
ATOM 4437 C C . ALA A 1 575 ? -31.317 -55.238 13.755 1.00 84.75 575 ALA A C 1
ATOM 4439 O O . ALA A 1 575 ? -31.869 -54.330 13.136 1.00 84.75 575 ALA A O 1
ATOM 4440 N N . THR A 1 576 ? -31.958 -56.378 14.044 1.00 82.69 576 THR A N 1
ATOM 4441 C CA . THR A 1 576 ? -33.351 -56.657 13.645 1.00 82.69 576 THR A CA 1
ATOM 4442 C C . THR A 1 576 ? -34.326 -56.607 14.828 1.00 82.69 576 THR A C 1
ATOM 4444 O O . THR A 1 576 ? -33.988 -56.974 15.962 1.00 82.69 576 THR A O 1
ATOM 4447 N N . ALA A 1 577 ? -35.558 -56.177 14.546 1.00 84.94 577 ALA A N 1
ATOM 4448 C CA . ALA A 1 577 ? -36.706 -56.249 15.452 1.00 84.94 577 ALA A CA 1
ATOM 4449 C C . ALA A 1 577 ? -37.748 -57.232 14.901 1.00 84.94 577 ALA A C 1
ATOM 4451 O O . ALA A 1 577 ? -37.861 -57.396 13.682 1.00 84.94 577 ALA A O 1
ATOM 4452 N N . LYS A 1 578 ? -38.461 -57.915 15.792 1.00 86.50 578 LYS A N 1
ATOM 4453 C CA . LYS A 1 578 ? -39.467 -58.930 15.462 1.00 86.50 578 LYS A CA 1
ATOM 4454 C C . LYS A 1 578 ? -40.857 -58.470 15.892 1.00 86.50 578 LYS A C 1
ATOM 4456 O O . LYS A 1 578 ? -41.008 -57.433 16.528 1.00 86.50 578 LYS A O 1
ATOM 4461 N N . LEU A 1 579 ? -41.867 -59.240 15.496 1.00 82.50 579 LEU A N 1
ATOM 4462 C CA . LEU A 1 579 ? -43.242 -59.043 15.945 1.00 82.50 579 LEU A CA 1
ATOM 4463 C C . LEU A 1 579 ? -43.298 -58.970 17.483 1.00 82.50 579 LEU A C 1
ATOM 4465 O O . LEU A 1 579 ? -42.589 -59.730 18.136 1.00 82.50 579 LEU A O 1
ATOM 4469 N N . GLU A 1 580 ? -44.124 -58.070 18.023 1.00 79.06 580 GLU A N 1
ATOM 4470 C CA . GLU A 1 580 ? -44.286 -57.783 19.465 1.00 79.06 580 GLU A CA 1
ATOM 4471 C C . GLU A 1 580 ? -43.135 -57.007 20.139 1.00 79.06 580 GLU A C 1
ATOM 4473 O O . GLU A 1 580 ? -43.313 -56.527 21.260 1.00 79.06 580 GLU A O 1
ATOM 4478 N N . ASP A 1 581 ? -41.999 -56.776 19.463 1.00 83.31 581 ASP A N 1
ATOM 4479 C CA . ASP A 1 581 ? -40.983 -55.829 19.949 1.00 83.31 581 ASP A CA 1
ATOM 4480 C C . ASP A 1 581 ? -41.542 -54.388 19.916 1.00 83.31 581 ASP A C 1
ATOM 4482 O O . ASP A 1 581 ? -42.305 -54.020 19.019 1.00 83.31 581 ASP A O 1
ATOM 4486 N N . VAL A 1 582 ? -41.124 -53.527 20.851 1.00 89.00 582 VAL A N 1
ATOM 4487 C CA . VAL A 1 582 ? -41.458 -52.089 20.831 1.00 89.00 582 VAL A CA 1
ATOM 4488 C C . VAL A 1 582 ? -40.231 -51.276 20.447 1.00 89.00 582 VAL A C 1
ATOM 4490 O O . VAL A 1 582 ? -39.174 -51.385 21.078 1.00 89.00 582 VAL A O 1
ATOM 4493 N N . LEU A 1 583 ? -40.384 -50.457 19.408 1.00 88.50 583 LEU A N 1
ATOM 4494 C CA . LEU A 1 583 ? -39.345 -49.556 18.932 1.00 88.50 583 LEU A CA 1
ATOM 4495 C C . LEU A 1 583 ? -39.372 -48.241 19.704 1.00 88.50 583 LEU A C 1
ATOM 4497 O O . LEU A 1 583 ? -40.441 -47.685 19.936 1.00 88.50 583 LEU A O 1
ATOM 4501 N N . GLU A 1 584 ? -38.192 -47.726 20.029 1.00 91.44 584 GLU A N 1
ATOM 4502 C CA . GLU A 1 584 ? -37.949 -46.377 20.538 1.00 91.44 584 GLU A CA 1
ATOM 4503 C C . GLU A 1 584 ? -37.184 -45.586 19.473 1.00 91.44 584 GLU A C 1
ATOM 4505 O O . GLU A 1 584 ? -36.111 -45.999 19.036 1.00 91.44 584 GLU A O 1
ATOM 4510 N N . ILE A 1 585 ? -37.742 -44.463 19.036 1.00 92.62 585 ILE A N 1
ATOM 4511 C CA . ILE A 1 585 ? -37.219 -43.598 17.979 1.00 92.62 585 ILE A CA 1
ATOM 4512 C C . ILE A 1 585 ? -36.824 -42.271 18.613 1.00 92.62 585 ILE A C 1
ATOM 4514 O O . ILE A 1 585 ? -37.670 -41.579 19.168 1.00 92.62 585 ILE A O 1
ATOM 4518 N N . GLU A 1 586 ? -35.563 -41.880 18.481 1.00 93.44 586 GLU A N 1
ATOM 4519 C CA . GLU A 1 586 ? -35.047 -40.585 18.917 1.00 93.44 586 GLU A CA 1
ATOM 4520 C C . GLU A 1 586 ? -34.466 -39.840 17.716 1.00 93.44 586 GLU A C 1
ATOM 4522 O O . GLU A 1 586 ? -33.530 -40.314 17.074 1.00 93.44 586 GLU A O 1
ATOM 4527 N N . ALA A 1 587 ? -35.001 -38.658 17.410 1.00 93.12 587 ALA A N 1
ATOM 4528 C CA . ALA A 1 587 ? -34.482 -37.790 16.362 1.00 93.12 587 ALA A CA 1
ATOM 4529 C C . ALA A 1 587 ? -34.076 -36.436 16.927 1.00 93.12 587 ALA A C 1
ATOM 4531 O O . ALA A 1 587 ? -34.809 -35.817 17.696 1.00 93.12 587 ALA A O 1
ATOM 4532 N N . LYS A 1 588 ? -32.905 -35.958 16.506 1.00 92.25 588 LYS A N 1
ATOM 4533 C CA . LYS A 1 588 ? -32.345 -34.680 16.930 1.00 92.25 588 LYS A CA 1
ATOM 4534 C C . LYS A 1 588 ? -31.793 -33.906 15.746 1.00 92.25 588 LYS A C 1
ATOM 4536 O O . LYS A 1 588 ? -31.046 -34.432 14.923 1.00 92.25 588 LYS A O 1
ATOM 4541 N N . VAL A 1 589 ? -32.117 -32.625 15.695 1.00 90.19 589 VAL A N 1
ATOM 4542 C CA . VAL A 1 589 ? -31.500 -31.658 14.802 1.00 90.19 589 VAL A CA 1
ATOM 4543 C C . VAL A 1 589 ? -30.101 -31.361 15.312 1.00 90.19 589 VAL A C 1
ATOM 4545 O O . VAL A 1 589 ? -29.907 -30.837 16.408 1.00 90.19 589 VAL A O 1
ATOM 4548 N N . THR A 1 590 ? -29.104 -31.703 14.508 1.00 86.38 590 THR A N 1
ATOM 4549 C CA . THR A 1 590 ? -27.706 -31.433 14.833 1.00 86.38 590 THR A CA 1
ATOM 4550 C C . THR A 1 590 ? -27.317 -30.017 14.443 1.00 86.38 590 THR A C 1
ATOM 4552 O O . THR A 1 590 ? -26.528 -29.385 15.147 1.00 86.38 590 THR A O 1
ATOM 4555 N N . LYS A 1 591 ? -27.864 -29.494 13.337 1.00 83.44 591 LYS A N 1
ATOM 4556 C CA . LYS A 1 591 ? -27.558 -28.140 12.865 1.00 83.44 591 LYS A CA 1
ATOM 4557 C C . LYS A 1 591 ? -28.627 -27.591 11.923 1.00 83.44 591 LYS A C 1
ATOM 4559 O O . LYS A 1 591 ? -28.975 -28.245 10.947 1.00 83.44 591 LYS A O 1
ATOM 4564 N N . ILE A 1 592 ? -29.057 -26.345 12.139 1.00 78.69 592 ILE A N 1
ATOM 4565 C CA . ILE A 1 592 ? -29.906 -25.591 11.199 1.00 78.69 592 ILE A CA 1
ATOM 4566 C C . ILE A 1 592 ? -29.100 -24.438 10.599 1.00 78.69 592 ILE A C 1
ATOM 4568 O O . ILE A 1 592 ? -28.601 -23.569 11.312 1.00 78.69 592 ILE A O 1
ATOM 4572 N N . GLY A 1 593 ? -28.936 -24.462 9.278 1.00 67.31 593 GLY A N 1
ATOM 4573 C CA . GLY A 1 593 ? -28.382 -23.373 8.474 1.00 67.31 593 GLY A CA 1
ATOM 4574 C C . GLY A 1 593 ? -29.471 -22.454 7.913 1.00 67.31 593 GLY A C 1
ATOM 4575 O O . GLY A 1 593 ? -30.622 -22.534 8.308 1.00 67.31 593 GLY A O 1
ATOM 4576 N N . LYS A 1 594 ? -29.131 -21.575 6.962 1.00 63.41 594 LYS A N 1
ATOM 4577 C CA . LYS A 1 594 ? -30.123 -20.671 6.337 1.00 63.41 594 LYS A CA 1
ATOM 4578 C C . LYS A 1 594 ? -31.053 -21.367 5.344 1.00 63.41 594 LYS A C 1
ATOM 4580 O O . LYS A 1 594 ? -32.176 -20.920 5.131 1.00 63.41 594 LYS A O 1
ATOM 4585 N N . THR A 1 595 ? -30.520 -22.394 4.690 1.00 66.50 595 THR A N 1
ATOM 4586 C CA . THR A 1 595 ? -31.184 -23.121 3.609 1.00 66.50 595 THR A CA 1
ATOM 4587 C C . THR A 1 595 ? -31.264 -24.625 3.853 1.00 66.50 595 THR A C 1
ATOM 4589 O O . THR A 1 595 ? -32.003 -25.310 3.169 1.00 66.50 595 THR A O 1
ATOM 4592 N N . LEU A 1 596 ? -30.501 -25.176 4.804 1.00 75.44 596 LEU A N 1
ATOM 4593 C CA . LEU A 1 596 ? -30.385 -26.621 5.033 1.00 75.44 596 LEU A CA 1
ATOM 4594 C C . LEU A 1 596 ? -30.409 -26.932 6.528 1.00 75.44 596 LEU A C 1
ATOM 4596 O O . LEU A 1 596 ? -29.801 -26.209 7.318 1.00 75.44 596 LEU A O 1
ATOM 4600 N N . ALA A 1 597 ? -31.091 -28.005 6.909 1.00 82.50 597 ALA A N 1
ATOM 4601 C CA . ALA A 1 597 ? -31.134 -28.547 8.258 1.00 82.50 597 ALA A CA 1
ATOM 4602 C C . ALA A 1 597 ? -30.621 -29.990 8.255 1.00 82.50 597 ALA A C 1
ATOM 4604 O O . ALA A 1 597 ? -30.975 -30.782 7.385 1.00 82.50 597 ALA A O 1
ATOM 4605 N N . PHE A 1 598 ? -29.784 -30.308 9.236 1.00 84.25 598 PHE A N 1
ATOM 4606 C CA . PHE A 1 598 ? -29.128 -31.596 9.413 1.00 84.25 598 PHE A CA 1
ATOM 4607 C C . PHE A 1 598 ? -29.661 -32.254 10.681 1.00 84.25 598 PHE A C 1
ATOM 4609 O O . PHE A 1 598 ? -29.776 -31.608 11.726 1.00 84.25 598 PHE A O 1
ATOM 4616 N N . THR A 1 599 ? -29.973 -33.541 10.590 1.00 89.62 599 THR A N 1
ATOM 4617 C CA . THR A 1 599 ? -30.574 -34.327 11.669 1.00 89.62 599 THR A CA 1
ATOM 4618 C C . THR A 1 599 ? -29.895 -35.678 11.809 1.00 89.62 599 THR A C 1
ATOM 4620 O O . THR A 1 599 ? -29.341 -36.219 10.852 1.00 89.62 599 THR A O 1
ATOM 4623 N N . THR A 1 600 ? -29.957 -36.223 13.017 1.00 91.00 600 THR A N 1
ATOM 4624 C CA . THR A 1 600 ? -29.529 -37.580 13.357 1.00 91.00 600 THR A CA 1
ATOM 4625 C C . THR A 1 600 ? -30.667 -38.300 14.055 1.00 91.00 600 THR A C 1
ATOM 4627 O O . THR A 1 600 ? -31.310 -37.720 14.931 1.00 91.00 600 THR A O 1
ATOM 4630 N N . ILE A 1 601 ? -30.897 -39.550 13.673 1.00 94.62 601 ILE A N 1
ATOM 4631 C CA . ILE A 1 601 ? -31.995 -40.387 14.139 1.00 94.62 601 ILE A CA 1
ATOM 4632 C C . ILE A 1 601 ? -31.418 -41.713 14.623 1.00 94.62 601 ILE A C 1
ATOM 4634 O O . ILE A 1 601 ? -30.610 -42.330 13.933 1.00 94.62 601 ILE A O 1
ATOM 4638 N N . ALA A 1 602 ? -31.833 -42.155 15.800 1.00 92.19 602 ALA A N 1
ATOM 4639 C CA . ALA A 1 602 ? -31.522 -43.464 16.343 1.00 92.19 602 ALA A CA 1
ATOM 4640 C C . ALA A 1 602 ? -32.826 -44.198 16.648 1.00 92.19 602 ALA A C 1
ATOM 4642 O O . ALA A 1 602 ? -33.723 -43.644 17.276 1.00 92.19 602 ALA A O 1
ATOM 4643 N N . ILE A 1 603 ? -32.928 -45.444 16.198 1.00 93.00 603 ILE A N 1
ATOM 4644 C CA . ILE A 1 603 ? -34.054 -46.324 16.494 1.00 93.00 603 ILE A CA 1
ATOM 4645 C C . ILE A 1 603 ? -33.505 -47.523 17.251 1.00 93.00 603 ILE A C 1
ATOM 4647 O O . ILE A 1 603 ? -32.609 -48.213 16.758 1.00 93.00 603 ILE A O 1
ATOM 4651 N N . GLY A 1 604 ? -34.028 -47.772 18.444 1.00 90.44 604 GLY A N 1
ATOM 4652 C CA . GLY A 1 604 ? -33.731 -48.942 19.260 1.00 90.44 604 GLY A CA 1
ATOM 4653 C C . GLY A 1 604 ? -34.967 -49.786 19.530 1.00 90.44 604 GLY A C 1
ATOM 4654 O O . GLY A 1 604 ? -36.083 -49.367 19.248 1.00 90.44 604 GLY A O 1
ATOM 4655 N N . LYS A 1 605 ? -34.769 -50.989 20.067 1.00 86.75 605 LYS A N 1
ATOM 4656 C CA . LYS A 1 605 ? -35.839 -51.833 20.605 1.00 86.75 605 LYS A CA 1
ATOM 4657 C C . LYS A 1 605 ? -35.663 -52.010 22.107 1.00 86.75 605 LYS A C 1
ATOM 4659 O O . LYS A 1 605 ? -34.539 -52.230 22.566 1.00 86.75 605 LYS A O 1
ATOM 4664 N N . ARG A 1 606 ? -36.753 -51.914 22.868 1.00 76.19 606 ARG A N 1
ATOM 4665 C CA . ARG A 1 606 ? -36.726 -52.049 24.330 1.00 76.19 606 ARG A CA 1
ATOM 4666 C C . ARG A 1 606 ? -36.781 -53.529 24.730 1.00 76.19 606 ARG A C 1
ATOM 4668 O O . ARG A 1 606 ? -37.744 -54.219 24.417 1.00 76.19 606 ARG A O 1
ATOM 4675 N N . THR A 1 607 ? -35.768 -53.996 25.456 1.00 65.81 607 THR A N 1
ATOM 4676 C CA . THR A 1 607 ? -35.739 -55.310 26.132 1.00 65.81 607 THR A CA 1
ATOM 4677 C C . THR A 1 607 ? -35.822 -55.069 27.644 1.00 65.81 607 THR A C 1
ATOM 4679 O O . THR A 1 607 ? -35.450 -53.984 28.079 1.00 65.81 607 THR A O 1
ATOM 4682 N N . GLN A 1 608 ? -36.301 -56.030 28.449 1.00 60.66 608 GLN A N 1
ATOM 4683 C CA . GLN A 1 608 ? -36.708 -55.811 29.858 1.00 60.66 608 GLN A CA 1
ATOM 4684 C C . GLN A 1 608 ? -35.704 -55.049 30.751 1.00 60.66 608 GLN A C 1
ATOM 4686 O O . GLN A 1 608 ? -36.141 -54.397 31.692 1.00 60.66 608 GLN A O 1
ATOM 4691 N N . GLU A 1 609 ? -34.404 -55.052 30.436 1.00 60.25 609 GLU A N 1
ATOM 4692 C CA . GLU A 1 609 ? -33.401 -54.265 31.171 1.00 60.25 609 GLU A CA 1
ATOM 4693 C C . GLU A 1 609 ? -32.548 -53.312 30.303 1.00 60.25 609 GLU A C 1
ATOM 4695 O O . GLU A 1 609 ? -31.822 -52.492 30.857 1.00 60.25 609 GLU A O 1
ATOM 4700 N N . THR A 1 610 ? -32.628 -53.347 28.960 1.00 64.00 610 THR A N 1
ATOM 4701 C CA . THR A 1 610 ? -31.821 -52.470 28.073 1.00 64.00 610 THR A CA 1
ATOM 4702 C C . THR A 1 610 ? -32.450 -52.214 26.689 1.00 64.00 610 THR A C 1
ATOM 4704 O O . THR A 1 610 ? -33.054 -53.107 26.084 1.00 64.00 610 THR A O 1
ATOM 4707 N N . THR A 1 611 ? -32.258 -50.998 26.148 1.00 75.00 611 THR A N 1
ATOM 4708 C CA . THR A 1 611 ? -32.612 -50.643 24.758 1.00 75.00 611 THR A CA 1
ATOM 4709 C C . THR A 1 611 ? -31.443 -50.950 23.818 1.00 75.00 611 THR A C 1
ATOM 4711 O O . THR A 1 611 ? -30.352 -50.401 23.965 1.00 75.00 611 THR A O 1
ATOM 4714 N N . VAL A 1 612 ? -31.670 -51.810 22.823 1.00 83.06 612 VAL A N 1
ATOM 4715 C CA . VAL A 1 612 ? -30.665 -52.184 21.814 1.00 83.06 612 VAL A CA 1
ATOM 4716 C C . VAL A 1 612 ? -30.906 -51.389 20.535 1.00 83.06 612 VAL A C 1
ATOM 4718 O O . VAL A 1 612 ? -32.000 -51.452 19.978 1.00 83.06 612 VAL A O 1
ATOM 4721 N N . GLN A 1 613 ? -29.900 -50.662 20.039 1.00 83.25 613 GLN A N 1
ATOM 4722 C CA . GLN A 1 613 ? -30.031 -49.905 18.789 1.00 83.25 613 GLN A CA 1
ATOM 4723 C C . GLN A 1 613 ? -30.132 -50.826 17.572 1.00 83.25 613 GLN A C 1
ATOM 4725 O O . GLN A 1 613 ? -29.308 -51.716 17.370 1.00 83.25 613 GLN A O 1
ATOM 4730 N N . ILE A 1 614 ? -31.147 -50.581 16.746 1.00 88.81 614 ILE A N 1
ATOM 4731 C CA . ILE A 1 614 ? -31.426 -51.348 15.534 1.00 88.81 614 ILE A CA 1
ATOM 4732 C C . ILE A 1 614 ? -31.121 -50.556 14.264 1.00 88.81 614 ILE A C 1
ATOM 4734 O O . ILE A 1 614 ? -30.678 -51.149 13.284 1.00 88.81 614 ILE A O 1
ATOM 4738 N N . VAL A 1 615 ? -31.310 -49.233 14.268 1.00 89.94 615 VAL A N 1
ATOM 4739 C CA . VAL A 1 615 ? -31.055 -48.373 13.106 1.00 89.94 615 VAL A CA 1
ATOM 4740 C C . VAL A 1 615 ? -30.449 -47.054 13.551 1.00 89.94 615 VAL A C 1
ATOM 4742 O O . VAL A 1 615 ? -30.914 -46.435 14.506 1.00 89.94 615 VAL A O 1
ATOM 4745 N N . GLN A 1 616 ? -29.441 -46.603 12.813 1.00 92.31 616 GLN A N 1
ATOM 4746 C CA . GLN A 1 616 ? -28.874 -45.271 12.954 1.00 92.31 616 GLN A CA 1
ATOM 4747 C C . GLN A 1 616 ? -28.946 -44.551 11.610 1.00 92.31 616 GLN A C 1
ATOM 4749 O O . GLN A 1 616 ? -28.488 -45.066 10.591 1.00 92.31 616 GLN A O 1
ATOM 4754 N N . GLY A 1 617 ? -29.538 -43.362 11.605 1.00 89.94 617 GLY A N 1
ATOM 4755 C CA . GLY A 1 617 ? -29.752 -42.555 10.416 1.00 89.94 617 GLY A CA 1
ATOM 4756 C C . GLY A 1 617 ? -29.270 -41.119 10.579 1.00 89.94 617 GLY A C 1
ATOM 4757 O O . GLY A 1 617 ? -29.220 -40.569 11.680 1.00 89.94 617 GLY A O 1
ATOM 4758 N N . SER A 1 618 ? -28.943 -40.492 9.457 1.00 88.12 618 SER A N 1
ATOM 4759 C CA . SER A 1 618 ? -28.734 -39.050 9.359 1.00 88.12 618 SER A CA 1
ATOM 4760 C C . SER A 1 618 ? -29.447 -38.516 8.133 1.00 88.12 618 SER A C 1
ATOM 4762 O O . SER A 1 618 ? -29.416 -39.147 7.075 1.00 88.12 618 SER A O 1
ATOM 4764 N N . HIS A 1 619 ? -30.063 -37.347 8.263 1.00 86.81 619 HIS A N 1
ATOM 4765 C CA . HIS A 1 619 ? -30.864 -36.788 7.192 1.00 86.81 619 HIS A CA 1
ATOM 4766 C C . HIS A 1 619 ? -30.678 -35.277 7.058 1.00 86.81 619 HIS A C 1
ATOM 4768 O O . HIS A 1 619 ? -30.700 -34.541 8.050 1.00 86.81 619 HIS A O 1
ATOM 4774 N N . THR A 1 620 ? -30.503 -34.825 5.817 1.00 86.12 620 THR A N 1
ATOM 4775 C CA . THR A 1 620 ? -30.364 -33.415 5.454 1.00 86.12 620 THR A CA 1
ATOM 4776 C C . THR A 1 620 ? -31.561 -32.982 4.620 1.00 86.12 620 THR A C 1
ATOM 4778 O O . THR A 1 620 ? -31.875 -33.607 3.605 1.00 86.12 620 THR A O 1
ATOM 4781 N N . LYS A 1 621 ? -32.215 -31.891 5.029 1.00 84.00 621 LYS A N 1
ATOM 4782 C CA . LYS A 1 621 ? -33.341 -31.294 4.300 1.00 84.00 621 LYS A CA 1
ATOM 4783 C C . LYS A 1 621 ? -33.092 -29.820 3.992 1.00 84.00 621 LYS A C 1
ATOM 4785 O O . LYS A 1 621 ? -32.573 -29.088 4.834 1.00 84.00 621 LYS A O 1
ATOM 4790 N N . HIS A 1 622 ? -33.509 -29.367 2.811 1.00 78.00 622 HIS A N 1
ATOM 4791 C CA . HIS A 1 622 ? -33.513 -27.955 2.430 1.00 78.00 622 HIS A CA 1
ATOM 4792 C C . HIS A 1 622 ? -34.764 -27.247 2.959 1.00 78.00 622 HIS A C 1
ATOM 4794 O O . HIS A 1 622 ? -35.881 -27.662 2.656 1.00 78.00 622 HIS A O 1
ATOM 4800 N N . HIS A 1 623 ? -34.588 -26.165 3.718 1.00 62.66 623 HIS A N 1
ATOM 4801 C CA . HIS A 1 623 ? -35.656 -25.314 4.251 1.00 62.66 623 HIS A CA 1
ATOM 4802 C C . HIS A 1 623 ? -35.335 -23.837 3.973 1.00 62.66 623 HIS A C 1
ATOM 4804 O O . HIS A 1 623 ? -34.171 -23.474 3.960 1.00 62.66 623 HIS A O 1
ATOM 4810 N N . HIS A 1 624 ? -36.314 -22.953 3.786 1.00 57.66 624 HIS A N 1
ATOM 4811 C CA . HIS A 1 624 ? -36.051 -21.523 3.559 1.00 57.66 624 HIS A CA 1
ATOM 4812 C C . HIS A 1 624 ? -36.282 -20.687 4.830 1.00 57.66 624 HIS A C 1
ATOM 4814 O O . HIS A 1 624 ? -37.416 -20.580 5.287 1.00 57.66 624 HIS A O 1
ATOM 4820 N N . GLN A 1 625 ? -35.241 -20.029 5.365 1.00 49.09 625 GLN A N 1
ATOM 4821 C CA . GLN A 1 625 ? -35.406 -18.989 6.396 1.00 49.09 625 GLN A CA 1
ATOM 4822 C C . GLN A 1 625 ? -35.921 -17.669 5.791 1.00 49.09 625 GLN A C 1
ATOM 4824 O O . GLN A 1 625 ? -35.182 -16.978 5.085 1.00 49.09 625 GLN A O 1
ATOM 4829 N N . GLN A 1 626 ? -37.147 -17.258 6.130 1.00 41.44 626 GLN A N 1
ATOM 4830 C CA . GLN A 1 626 ? -37.570 -15.855 6.005 1.00 41.44 626 GLN A CA 1
ATOM 4831 C C . GLN A 1 626 ? -36.879 -15.014 7.105 1.00 41.44 626 GLN A C 1
ATOM 4833 O O . GLN A 1 626 ? -36.877 -15.392 8.273 1.00 41.44 626 GLN A O 1
ATOM 4838 N N . GLN A 1 627 ? -36.226 -13.901 6.737 1.00 32.28 627 GLN A N 1
ATOM 4839 C CA . GLN A 1 627 ? -35.433 -13.055 7.646 1.00 32.28 627 GLN A CA 1
ATOM 4840 C C . GLN A 1 627 ? -36.279 -12.365 8.733 1.00 32.28 627 GLN A C 1
ATOM 4842 O O . GLN A 1 627 ? -37.187 -11.604 8.413 1.00 32.28 627 GLN A O 1
ATOM 4847 N N . GLN A 1 628 ? -35.848 -12.468 9.995 1.00 33.84 628 GLN A N 1
ATOM 4848 C CA . GLN A 1 628 ? -35.988 -11.398 10.995 1.00 33.84 628 GLN A CA 1
ATOM 4849 C C . GLN A 1 628 ? -34.600 -11.124 11.629 1.00 33.84 628 GLN A C 1
ATOM 4851 O O . GLN A 1 628 ? -33.998 -11.987 12.259 1.00 33.84 628 GLN A O 1
ATOM 4856 N N . HIS A 1 629 ? -34.026 -9.947 11.356 1.00 31.69 629 HIS A N 1
ATOM 4857 C CA . HIS A 1 629 ? -32.778 -9.379 11.926 1.00 31.69 629 HIS A CA 1
ATOM 4858 C C . HIS A 1 629 ? -33.046 -8.857 13.375 1.00 31.69 629 HIS A C 1
ATOM 4860 O O . HIS A 1 629 ? -34.180 -8.487 13.632 1.00 31.69 629 HIS A O 1
ATOM 4866 N N . GLN A 1 630 ? -32.145 -8.717 14.374 1.00 31.34 630 GLN A N 1
ATOM 4867 C CA . GLN A 1 630 ? -30.691 -8.459 14.429 1.00 31.34 630 GLN A CA 1
ATOM 4868 C C . GLN A 1 630 ? -30.162 -8.349 15.905 1.00 31.34 630 GLN A C 1
ATOM 4870 O O . GLN A 1 630 ? -30.961 -8.121 16.802 1.00 31.34 630 GLN A O 1
ATOM 4875 N N . GLN A 1 631 ? -28.813 -8.293 16.073 1.00 30.33 631 GLN A N 1
ATOM 4876 C CA . GLN A 1 631 ? -27.990 -7.613 17.136 1.00 30.33 631 GLN A CA 1
ATOM 4877 C C . GLN A 1 631 ? -27.695 -8.373 18.472 1.00 30.33 631 GLN A C 1
ATOM 4879 O O . GLN A 1 631 ? -28.560 -9.067 18.962 1.00 30.33 631 GLN A O 1
ATOM 4884 N N . GLN A 1 632 ? -26.516 -8.355 19.142 1.00 31.50 632 GLN A N 1
ATOM 4885 C CA . GLN A 1 632 ? -25.386 -7.402 19.234 1.00 31.50 632 GLN A CA 1
ATOM 4886 C C . GLN A 1 632 ? -24.103 -7.994 19.928 1.00 31.50 632 GLN A C 1
ATOM 4888 O O . GLN A 1 632 ? -24.135 -9.018 20.594 1.00 31.50 632 GLN A O 1
ATOM 4893 N N . GLN A 1 633 ? -22.991 -7.276 19.714 1.00 29.11 633 GLN A N 1
ATOM 4894 C CA . GLN A 1 633 ? -21.598 -7.187 20.244 1.00 29.11 633 GLN A CA 1
ATOM 4895 C C . GLN A 1 633 ? -21.114 -7.738 21.634 1.00 29.11 633 GLN A C 1
ATOM 4897 O O . GLN A 1 633 ? -21.754 -7.528 22.651 1.00 29.11 633 GLN A O 1
ATOM 4902 N N . SER A 1 634 ? -19.885 -8.314 21.606 1.00 30.38 634 SER A N 1
ATOM 4903 C CA . SER A 1 634 ? -18.682 -8.322 22.513 1.00 30.38 634 SER A CA 1
ATOM 4904 C C . SER A 1 634 ? -18.732 -8.055 24.032 1.00 30.38 634 SER A C 1
ATOM 4906 O O . SER A 1 634 ? -19.362 -7.085 24.412 1.00 30.38 634 SER A O 1
ATOM 4908 N N . ILE A 1 635 ? -17.863 -8.736 24.819 1.00 34.25 635 ILE A N 1
ATOM 4909 C CA . ILE A 1 635 ? -17.032 -8.220 25.955 1.00 34.25 635 ILE A CA 1
ATOM 4910 C C . ILE A 1 635 ? -15.905 -9.245 26.308 1.00 34.25 635 ILE A C 1
ATOM 4912 O O . ILE A 1 635 ? -16.125 -10.450 26.216 1.00 34.25 635 ILE A O 1
ATOM 4916 N N . SER A 1 636 ? -14.730 -8.763 26.745 1.00 27.73 636 SER A N 1
ATOM 4917 C CA . SER A 1 636 ? -13.712 -9.463 27.579 1.00 27.73 636 SER A CA 1
ATOM 4918 C C . SER A 1 636 ? -13.501 -8.626 28.860 1.00 27.73 636 SER A C 1
ATOM 4920 O O . SER A 1 636 ? -13.822 -7.440 28.795 1.00 27.73 636 SER A O 1
ATOM 4922 N N . PRO A 1 637 ? -12.768 -9.050 29.910 1.00 41.06 637 PRO A N 1
ATOM 4923 C CA . PRO A 1 637 ? -12.639 -10.328 30.627 1.00 41.06 637 PRO A CA 1
ATOM 4924 C C . PRO A 1 637 ? -13.121 -10.196 32.108 1.00 41.06 637 PRO A C 1
ATOM 4926 O O . PRO A 1 637 ? -13.411 -9.095 32.559 1.00 41.06 637 PRO A O 1
ATOM 4929 N N . GLY A 1 638 ? -13.127 -11.283 32.897 1.00 24.83 638 GLY A N 1
ATOM 4930 C CA . GLY A 1 638 ? -13.066 -11.193 34.373 1.00 24.83 638 GLY A CA 1
ATOM 4931 C C . GLY A 1 638 ? -14.190 -11.866 35.170 1.00 24.83 638 GLY A C 1
ATOM 4932 O O . GLY A 1 638 ? -15.202 -11.252 35.473 1.00 24.83 638 GLY A O 1
ATOM 4933 N N . SER A 1 639 ? -13.942 -13.132 35.519 1.00 31.53 639 SER A N 1
ATOM 4934 C CA . SER A 1 639 ? -14.356 -13.860 36.733 1.00 31.53 639 SER A CA 1
ATOM 4935 C C . SER A 1 639 ? -15.693 -13.528 37.414 1.00 31.53 639 SER A C 1
ATOM 4937 O O . SER A 1 639 ? -15.775 -12.573 38.175 1.00 31.53 639 SER A O 1
ATOM 4939 N N . TYR A 1 640 ? -16.633 -14.473 37.346 1.00 27.77 640 TYR A N 1
ATOM 4940 C CA . TYR A 1 640 ? -17.297 -14.982 38.548 1.00 27.77 640 TYR A CA 1
ATOM 4941 C C . TYR A 1 640 ? -17.485 -16.492 38.423 1.00 27.77 640 TYR A C 1
ATOM 4943 O O . TYR A 1 640 ? -18.085 -17.002 37.479 1.00 27.77 640 TYR A O 1
ATOM 4951 N N . SER A 1 641 ? -16.936 -17.198 39.401 1.00 30.25 641 SER A N 1
ATOM 4952 C CA . SER A 1 641 ? -17.367 -18.522 39.808 1.00 30.25 641 SER A CA 1
ATOM 4953 C C . SER A 1 641 ? -18.828 -18.470 40.267 1.00 30.25 641 SER A C 1
ATOM 4955 O O . SER A 1 641 ? -19.198 -17.660 41.110 1.00 30.25 641 SER A O 1
ATOM 4957 N N . SER A 1 642 ? -19.663 -19.360 39.743 1.00 25.88 642 SER A N 1
ATOM 4958 C CA . SER A 1 642 ? -20.575 -20.191 40.538 1.00 25.88 642 SER A CA 1
ATOM 4959 C C . SER A 1 642 ? -21.305 -21.172 39.622 1.00 25.88 642 SER A C 1
ATOM 4961 O O . SER A 1 642 ? -21.741 -20.850 38.522 1.00 25.88 642 SER A O 1
ATOM 4963 N N . VAL A 1 643 ? -21.344 -22.406 40.103 1.00 35.69 643 VAL A N 1
ATOM 4964 C CA . VAL A 1 643 ? -21.984 -23.587 39.533 1.00 35.69 643 VAL A CA 1
ATOM 4965 C C . VAL A 1 643 ? -23.486 -23.545 39.826 1.00 35.69 643 VAL A C 1
ATOM 4967 O O . VAL A 1 643 ? -23.852 -23.276 40.971 1.00 35.69 643 VAL A O 1
ATOM 4970 N N . ARG A 1 644 ? -24.324 -23.899 38.845 1.00 30.70 644 ARG A N 1
ATOM 4971 C CA . ARG A 1 644 ? -25.431 -24.864 38.975 1.00 30.70 644 ARG A CA 1
ATOM 4972 C C . ARG A 1 644 ? -25.993 -25.234 37.613 1.00 30.70 644 ARG A C 1
ATOM 4974 O O . ARG A 1 644 ? -26.195 -24.306 36.802 1.00 30.70 644 ARG A O 1
#

pLDDT: mean 80.57, std 15.85, range [24.83, 97.62]

Foldseek 3Di:
DDDDDDDDFADPAFAPVQLVLCCVLALLLLLLLVLQLLQQLVLLLPFLLSCVLEVLQNLPPDDDPSNVRSVVVSVLLSCLLVLLLVLLLVVCQVCVLVQALLRLLLVLLVLLLVLLVQLLPDSYSVSNSVSSSSNSSSSSSSVNRVLVFLLLLDFPVCNVVSNVVSVVSSVVSNVVSVVLLVVLSPPDSNDNCSRSVSSVVSNVSSVSSNVCSVNAQTRLLSCLLVVNNVSSLVRSCRNRVHDSPDPVSVQVSVQSNVVNVPDDDDDPVVLVDPPDPVNSVVVVVVVVVVVVVPPDPCPLVVVLVVLLVVLLVVLVVVCLPVFQLNLQLQLLLLLLVLLVLLLVLFVDPDRDPVSVVSNSVSSSSNSNSCSNHPPCSQLVLLLLQDDPVCSVVSSVVVVVVVVVVVVVCVVCVVVCCVPVNSVVSVVSSVVSNCRNVCSVQQPATRRQADSVRSNVLVVVQPDRRCSRVSSVPDDGDDPPDDPPPPDDDDDDDDPPPVVVCVVCCVLVPQWAWPDAAQFKTKTKDADAPVQDDPVQWGDPVSVQVLQLVRQLVSNVNNVAPGSAAWDDKDKDFDAIDGHRWMKMKMKGFPDDDQFKTKIKMWIWTDDPPDTGTGMIMITMGTDHDDDDDDDDDDDDDDDDDDDD

InterPro domains:
  IPR003663 Sugar/inositol transporter [PR00171] (31-41)
  IPR003663 Sugar/inositol transporter [PR00171] (129-148)
  IPR003663 Sugar/inositol transporter [PR00171] (383-395)
  IPR003736 Phenylacetic acid degradation-related domain [TIGR00369] (510-608)
  IPR005828 Major facilitator, sugar transporter-like [PF00083] (25-301)
  IPR005828 Major facilitator, sugar transporter-like [PF00083] (303-458)
  IPR005829 Sugar transporter, conserved site [PS00216] (315-332)
  IPR006683 Thioesterase domain [PF03061] (536-607)
  IPR020846 Major facilitator superfamily domain [PS50850] (23-447)
  IPR029069 HotDog domain superfamily [SSF54637] (443-603)
  IPR036259 MFS transporter superfamily [G3DSA:1.20.1250.20] (14-461)
  IPR036259 MFS transporter superfamily [SSF103473] (31-455)
  IPR050360 Major Facilitator Superfamily Sugar Transporters [PTHR48022] (17-611)